Protein AF-A0A9P1GIF1-F1 (afdb_monomer)

Foldseek 3Di:
DDLQLLVQVVVVVVVCVVFVQWVLVVCVVVVQDDRSQEFEKEWEWEFAADPPRFTKIWIKMFGQFDPAAPVDPDDDPRDFTHGHHDDDPVVTIGTQDMGTCVVPVVHCCVVQVSLLVVLQVLLCQARVADQDPVRDGHGYAYEAYEYAVVVLCVQQQFPAACVLPDPDPPDPDQRCHHDQQFRDRHPPQDVLLLDCPGPRVVRGQVDHGHPDGGSNLVRGTYRPSHRSCNYPYDVLCCCLQNDLQLLLLQLCLVCLVVADDPDSANSQQSVFVLLVVVCVVVVHDDPDPGDDCQQSVNPDLDRGRGDDDDSVNSLSSLVSSLVVLVVCLVVDDPPDLSVLSNLLSVLVNCLVVLVSPDGSDDDPVSVVVSSVSVSVSSVSVSVSVVVSVVVVVVVVVVVVVVVVVVVQVVDDDDDDDDDPADQLADVNAALVLLQLLLVLLCLLLCLLVVCVPPPPDPPLVPVLSVLLSVLSVVLNVLRSVLSNCSSVSVAVGNAWLPDPPDPDDPPRVVSVLSNLLSLLSSLLSLLLLLDPDPVLNVVSVVLSVVVSVCSVPDSTDDPVNSVVSSVVSLVSSLVSLVVVPVCPLSVQLVVLQVCLVVLLVVCVVVNSSSSNSNSVNSNSNSSSVSSSVVD

Secondary structure (DSSP, 8-state):
--HHHHHHHHHHHHHHHH-TTBHHHHHHHTTS--GGGEEEEEEEEEEEE-GGG-EEEEEEEEES-BSB-TT-----TTT-PBPBTSS-GGGTEEEEEEEEGGGTSS-SHHHHHHHHHHHHHHHHHHHT-EE-TTS-EEEEEEEEEEE-HHHHHHHTTB--SGGGS-SSTT--SPP--S-SSS-TTSTT--S---STTSGGGTTTTSS--BSS--HHHHHS--BTT-GGGGEEE-HHHIIIIIIHHHHHHHHHHHHGGGSSSSSHHHHHHHHHHHHHHHHHHTT-----S---TTTTT--SSSPPPP----HHHHHHHHHHHHHHHHHTGGGSPTT-HHHHHHHHHHHHHHHHHHHHTS-SS--HHHHHHHHHHHHHHHHHHHHHHHHHHHHHHHHHHHHHHHHHHHHHTTS-----------TTSGGG--HHHHHHHHHHTHHHHHHHHHHHHS-SSTT---HHHHHHHHHHHHHHHHHHHHHHHHHTT--S-SS---S-TTSS-TTSTHHHHHHHHHHHHHHHHHHHHH---HHHHHHHHHHHHHHHHHHHH-S---HHHHHHHHHHHHHHHHHHHHHTT-HHHHHHHHHHHHHHHHHHHTTGGG-HHHHHHHHHHHHHHHHHHHHHTT-

Structure (mmCIF, N/CA/C/O backbone):
data_AF-A0A9P1GIF1-F1
#
_entry.id   AF-A0A9P1GIF1-F1
#
loop_
_atom_site.group_PDB
_atom_site.id
_atom_site.type_symbol
_atom_site.label_atom_id
_atom_site.label_alt_id
_atom_site.label_comp_id
_atom_site.label_asym_id
_atom_site.label_entity_id
_atom_site.label_seq_id
_atom_site.pdbx_PDB_ins_code
_atom_site.Cartn_x
_atom_site.Cartn_y
_atom_site.Cartn_z
_atom_site.occupancy
_atom_site.B_iso_or_equiv
_atom_site.auth_seq_id
_atom_site.auth_comp_id
_atom_site.auth_asym_id
_atom_site.auth_atom_id
_atom_site.pdbx_PDB_model_num
ATOM 1 N N . MET A 1 1 ? -17.752 24.679 33.887 1.00 60.16 1 MET A N 1
ATOM 2 C CA . MET A 1 1 ? -16.823 23.792 33.161 1.00 60.16 1 MET A CA 1
ATOM 3 C C . MET A 1 1 ? -15.613 24.623 32.790 1.00 60.16 1 MET A C 1
ATOM 5 O O . MET A 1 1 ? -15.797 25.685 32.203 1.00 60.16 1 MET A O 1
ATOM 9 N N . THR A 1 2 ? -14.414 24.231 33.218 1.00 81.44 2 THR A N 1
ATOM 10 C CA . THR A 1 2 ? -13.195 24.987 32.879 1.00 81.44 2 THR A CA 1
ATOM 11 C C . THR A 1 2 ? -12.893 24.868 31.381 1.00 81.44 2 THR A C 1
ATOM 13 O O . THR A 1 2 ? -13.377 23.956 30.711 1.00 81.44 2 THR A O 1
ATOM 16 N N . ALA A 1 3 ? -12.063 25.763 30.833 1.00 82.69 3 ALA A N 1
ATOM 17 C CA . ALA A 1 3 ? -11.642 25.664 29.433 1.00 82.69 3 ALA A CA 1
ATOM 18 C C . ALA A 1 3 ? -10.962 24.313 29.119 1.00 82.69 3 ALA A C 1
ATOM 20 O O . ALA A 1 3 ? -11.127 23.786 28.021 1.00 82.69 3 ALA A O 1
ATOM 21 N N . VAL A 1 4 ? -10.238 23.739 30.088 1.00 85.56 4 VAL A N 1
ATOM 22 C CA . VAL A 1 4 ? -9.596 22.420 29.971 1.00 85.56 4 VAL A CA 1
ATOM 23 C C . VAL A 1 4 ? -10.640 21.311 29.925 1.00 85.56 4 VAL A C 1
ATOM 25 O O . VAL A 1 4 ? -10.591 20.478 29.024 1.00 85.56 4 VAL A O 1
ATOM 28 N N . GLU A 1 5 ? -11.615 21.331 30.836 1.00 91.38 5 GLU A N 1
ATOM 29 C CA . GLU A 1 5 ? -12.682 20.327 30.867 1.00 91.38 5 GLU A CA 1
ATOM 30 C C . GLU A 1 5 ? -13.483 20.305 29.559 1.00 91.38 5 GLU A C 1
ATOM 32 O O . GLU A 1 5 ? -13.737 19.236 29.010 1.00 91.38 5 GLU A O 1
ATOM 37 N N . SER A 1 6 ? -13.810 21.479 29.007 1.00 91.62 6 SER A N 1
ATOM 38 C CA . SER A 1 6 ? -14.506 21.577 27.719 1.00 91.62 6 SER A CA 1
ATOM 39 C C . SER A 1 6 ? -13.677 21.002 26.564 1.00 91.62 6 SER A C 1
ATOM 41 O O . SER A 1 6 ? -14.228 20.371 25.664 1.00 91.62 6 SER A O 1
ATOM 43 N N . GLN A 1 7 ? -12.349 21.186 26.574 1.00 90.38 7 GLN A N 1
ATOM 44 C CA . GLN A 1 7 ? -11.468 20.586 25.564 1.00 90.38 7 GLN A CA 1
ATOM 45 C C . GLN A 1 7 ? -11.353 19.069 25.727 1.00 90.38 7 GLN A C 1
ATOM 47 O O . GLN A 1 7 ? -11.318 18.366 24.720 1.00 90.38 7 GLN A O 1
ATOM 52 N N . LEU A 1 8 ? -11.303 18.551 26.955 1.00 94.31 8 LEU A N 1
ATOM 53 C CA . LEU A 1 8 ? -11.281 17.108 27.198 1.00 94.31 8 LEU A CA 1
ATOM 54 C C . LEU A 1 8 ? -12.600 16.461 26.781 1.00 94.31 8 LEU A C 1
ATOM 56 O O . LEU A 1 8 ? -12.574 15.465 26.065 1.00 94.31 8 LEU A O 1
ATOM 60 N N . GLN A 1 9 ? -13.741 17.063 27.121 1.00 95.81 9 GLN A N 1
ATOM 61 C CA . GLN A 1 9 ? -15.039 16.562 26.672 1.00 95.81 9 GLN A CA 1
ATOM 62 C C . GLN A 1 9 ? -15.110 16.510 25.140 1.00 95.81 9 GLN A C 1
ATOM 64 O O . GLN A 1 9 ? -15.371 15.452 24.577 1.00 95.81 9 GLN A O 1
ATOM 69 N N . LEU A 1 10 ? -14.739 17.602 24.459 1.00 94.44 10 LEU A N 1
ATOM 70 C CA . LEU A 1 10 ? -14.707 17.648 22.994 1.00 94.44 10 LEU A CA 1
ATOM 71 C C . LEU A 1 10 ? -13.757 16.605 22.380 1.00 94.44 10 LEU A C 1
ATOM 73 O O . LEU A 1 10 ? -14.031 16.088 21.296 1.00 94.44 10 LEU A O 1
ATOM 77 N N . PHE A 1 11 ? -12.625 16.309 23.037 1.00 95.50 11 PHE A N 1
ATOM 78 C CA . PHE A 1 11 ? -11.731 15.233 22.603 1.00 95.50 11 PHE A CA 1
ATOM 79 C C . PHE A 1 11 ? -12.466 13.893 22.624 1.00 95.50 11 PHE A C 1
ATOM 81 O O . PHE A 1 11 ? -12.481 13.197 21.611 1.00 95.50 11 PHE A O 1
ATOM 88 N N . TRP A 1 12 ? -13.071 13.549 23.761 1.00 97.44 12 TRP A N 1
ATOM 89 C CA . TRP A 1 12 ? -13.723 12.259 23.952 1.00 97.44 12 TRP A CA 1
ATOM 90 C C . TRP A 1 12 ? -14.960 12.093 23.079 1.00 97.44 12 TRP A C 1
ATOM 92 O O . TRP A 1 12 ? -15.136 11.018 22.514 1.00 97.44 12 TRP A O 1
ATOM 102 N N . ASP A 1 13 ? -15.741 13.154 22.868 1.00 96.44 13 ASP A N 1
ATOM 103 C CA . ASP A 1 13 ? -16.884 13.141 21.948 1.00 96.44 13 ASP A CA 1
ATOM 104 C C . ASP A 1 13 ? -16.436 12.770 20.525 1.00 96.44 13 ASP A C 1
ATOM 106 O O . ASP A 1 13 ? -17.024 11.905 19.877 1.00 96.44 13 ASP A O 1
ATOM 110 N N . ARG A 1 14 ? -15.337 13.369 20.045 1.00 95.62 14 ARG A N 1
ATOM 111 C CA . ARG A 1 14 ? -14.756 13.050 18.730 1.00 95.62 14 ARG A CA 1
ATOM 112 C C . ARG A 1 14 ? -14.100 11.672 18.704 1.00 95.62 14 ARG A C 1
ATOM 114 O O . ARG A 1 14 ? -14.222 10.961 17.710 1.00 95.62 14 ARG A O 1
ATOM 121 N N . PHE A 1 15 ? -13.421 11.278 19.779 1.00 96.75 15 PHE A N 1
ATOM 122 C CA . PHE A 1 15 ? -12.779 9.970 19.875 1.00 96.75 15 PHE A CA 1
ATOM 123 C C . PHE A 1 15 ? -13.807 8.837 19.856 1.00 96.75 15 PHE A C 1
ATOM 125 O O . PHE A 1 15 ? -13.577 7.837 19.181 1.00 96.75 15 PHE A O 1
ATOM 132 N N . ARG A 1 16 ? -14.969 9.024 20.497 1.00 97.31 16 ARG A N 1
ATOM 133 C CA . ARG A 1 16 ? -16.078 8.057 20.513 1.00 97.31 16 ARG A CA 1
ATOM 134 C C . ARG A 1 16 ? -16.615 7.771 19.118 1.00 97.31 16 ARG A C 1
ATOM 136 O O . ARG A 1 16 ? -16.939 6.631 18.819 1.00 97.31 16 ARG A O 1
ATOM 143 N N . VAL A 1 17 ? -16.629 8.774 18.238 1.00 95.25 17 VAL A N 1
ATOM 144 C CA . VAL A 1 17 ? -16.989 8.589 16.821 1.00 95.25 17 VAL A CA 1
ATOM 145 C C . VAL A 1 17 ? -15.970 7.702 16.093 1.00 95.25 17 VAL A C 1
ATOM 147 O O . VAL A 1 17 ? -16.349 6.897 15.250 1.00 95.25 17 VAL A O 1
ATOM 150 N N . CYS A 1 18 ? -14.678 7.827 16.408 1.00 93.44 18 CYS A N 1
ATOM 151 C CA . CYS A 1 18 ? -13.614 7.057 15.756 1.00 93.44 18 CYS A CA 1
ATOM 152 C C . CYS A 1 18 ? -13.413 5.644 16.339 1.00 93.44 18 CYS A C 1
ATOM 154 O O . CYS A 1 18 ? -12.939 4.752 15.630 1.00 93.44 18 CYS A O 1
ATOM 156 N N . ARG A 1 19 ? -13.684 5.467 17.637 1.00 95.88 19 ARG A N 1
ATOM 157 C CA . ARG A 1 19 ? -13.410 4.256 18.431 1.00 95.88 19 ARG A CA 1
ATOM 158 C C . ARG A 1 19 ? -14.553 3.986 19.421 1.00 95.88 19 ARG A C 1
ATOM 160 O O . ARG A 1 19 ? -14.338 4.058 20.629 1.00 95.88 19 ARG A O 1
ATOM 167 N N . PRO A 1 20 ? -15.781 3.712 18.947 1.00 96.50 20 PRO A N 1
ATOM 168 C CA . PRO A 1 20 ? -16.949 3.587 19.825 1.00 96.50 20 PRO A CA 1
ATOM 169 C C . PRO A 1 20 ? -16.814 2.452 20.850 1.00 96.50 20 PRO A C 1
ATOM 171 O O . PRO A 1 20 ? -17.341 2.565 21.951 1.00 96.50 20 PRO A O 1
ATOM 174 N N . SER A 1 21 ? -16.053 1.406 20.517 1.00 96.56 21 SER A N 1
ATOM 175 C CA . SER A 1 21 ? -15.834 0.210 21.343 1.00 96.56 21 SER A CA 1
ATOM 176 C C . SER A 1 21 ? -14.654 0.329 22.322 1.00 96.56 21 SER A C 1
ATOM 178 O O . SER A 1 21 ? -14.204 -0.675 22.880 1.00 96.56 21 SER A O 1
ATOM 180 N N . HIS A 1 22 ? -14.108 1.533 22.527 1.00 97.44 22 HIS A N 1
ATOM 181 C CA . HIS A 1 22 ? -13.028 1.750 23.489 1.00 97.44 22 HIS A CA 1
ATOM 182 C C . HIS A 1 22 ? -13.527 1.603 24.933 1.00 97.44 22 HIS A C 1
ATOM 184 O O . HIS A 1 22 ? -14.498 2.250 25.325 1.00 97.44 22 HIS A O 1
ATOM 190 N N . MET A 1 23 ? -12.814 0.829 25.756 1.00 97.19 23 MET A N 1
ATOM 191 C CA . MET A 1 23 ? -13.210 0.487 27.138 1.00 97.19 23 MET A CA 1
ATOM 192 C C . MET A 1 23 ? -13.486 1.697 28.044 1.00 97.19 23 MET A C 1
ATOM 194 O O . MET A 1 23 ? -14.265 1.614 28.988 1.00 97.19 23 MET A O 1
ATOM 198 N N . ILE A 1 24 ? -12.878 2.848 27.745 1.00 97.19 24 ILE A N 1
ATOM 199 C CA . ILE A 1 24 ? -13.096 4.090 28.504 1.00 97.19 24 ILE A CA 1
ATOM 200 C C . ILE A 1 24 ? -14.554 4.570 28.465 1.00 97.19 24 ILE A C 1
ATOM 202 O O . ILE A 1 24 ? -15.013 5.235 29.390 1.00 97.19 24 ILE A O 1
ATOM 206 N N . PHE A 1 25 ? -15.282 4.244 27.396 1.00 98.06 25 PHE A N 1
ATOM 207 C CA . PHE A 1 25 ? -16.671 4.646 27.225 1.00 98.06 25 PHE A CA 1
ATOM 208 C C . PHE A 1 25 ? -17.602 3.821 28.104 1.00 98.06 25 PHE A C 1
ATOM 210 O O . PHE A 1 25 ? -18.461 4.403 28.752 1.00 98.06 25 PHE A O 1
ATOM 217 N N . GLU A 1 26 ? -17.353 2.517 28.220 1.00 96.75 26 GLU A N 1
ATOM 218 C CA . GLU A 1 26 ? -18.043 1.647 29.177 1.00 96.75 26 GLU A CA 1
ATOM 219 C C . GLU A 1 26 ? -17.817 2.131 30.618 1.00 96.75 26 GLU A C 1
ATOM 221 O O . GLU A 1 26 ? -18.774 2.326 31.364 1.00 96.75 26 GLU A O 1
ATOM 226 N N . ALA A 1 27 ? -16.566 2.441 30.982 1.00 96.69 27 ALA A N 1
ATOM 227 C CA . ALA A 1 27 ? -16.241 2.989 32.300 1.00 96.69 27 ALA A CA 1
ATOM 228 C C . ALA A 1 27 ? -16.926 4.345 32.560 1.00 96.69 27 ALA A C 1
ATOM 230 O O . ALA A 1 27 ? -17.363 4.629 33.677 1.00 96.69 27 ALA A O 1
ATOM 231 N N . SER A 1 28 ? -17.034 5.199 31.537 1.00 97.69 28 SER A N 1
ATOM 232 C CA . SER A 1 28 ? -17.730 6.484 31.652 1.00 97.69 28 SER A CA 1
ATOM 233 C C . SER A 1 28 ? -19.234 6.302 31.827 1.00 97.69 28 SER A C 1
ATOM 235 O O . SER A 1 28 ? -19.835 7.006 32.634 1.00 97.69 28 SER A O 1
ATOM 237 N N . ASP A 1 29 ? -19.844 5.394 31.068 1.00 97.62 29 ASP A N 1
ATOM 238 C CA . ASP A 1 29 ? -21.286 5.145 31.113 1.00 97.62 29 ASP A CA 1
ATOM 239 C C . ASP A 1 29 ? -21.684 4.470 32.439 1.00 97.62 29 ASP A C 1
ATOM 241 O O . ASP A 1 29 ? -22.744 4.760 32.988 1.00 97.62 29 ASP A O 1
ATOM 245 N N . ALA A 1 30 ? -20.787 3.663 33.016 1.00 97.44 30 ALA A N 1
ATOM 246 C CA . ALA A 1 30 ? -20.912 3.094 34.358 1.00 97.44 30 ALA A CA 1
ATOM 247 C C . ALA A 1 30 ? -20.623 4.096 35.499 1.00 97.44 30 ALA A C 1
ATOM 249 O O . ALA A 1 30 ? -20.672 3.727 36.672 1.00 97.44 30 ALA A O 1
ATOM 250 N N . GLY A 1 31 ? -20.283 5.354 35.189 1.00 96.69 31 GLY A N 1
ATOM 251 C CA . GLY A 1 31 ? -19.980 6.388 36.184 1.00 96.69 31 GLY A CA 1
ATOM 252 C C . GLY A 1 31 ? -18.650 6.203 36.926 1.00 96.69 31 GLY A C 1
ATOM 253 O O . GLY A 1 31 ? -18.412 6.880 37.925 1.00 96.69 31 GLY A O 1
ATOM 254 N N . GLN A 1 32 ? -17.774 5.313 36.450 1.00 96.75 32 GLN A N 1
ATOM 255 C CA . GLN A 1 32 ? -16.467 5.039 37.060 1.00 96.75 32 GLN A CA 1
ATOM 256 C C . GLN A 1 32 ? -15.442 6.132 36.736 1.00 96.75 32 GLN A C 1
ATOM 258 O O . GLN A 1 32 ? -14.568 6.432 37.548 1.00 96.75 32 GLN A O 1
ATOM 263 N N . VAL A 1 33 ? -15.565 6.756 35.560 1.00 97.31 33 VAL A N 1
ATOM 264 C CA . VAL A 1 33 ? -14.710 7.865 35.122 1.00 97.31 33 VAL A CA 1
ATOM 265 C C . VAL A 1 33 ? -15.541 9.034 34.612 1.00 97.31 33 VAL A C 1
ATOM 267 O O . VAL A 1 33 ? -16.681 8.881 34.181 1.00 97.31 33 VAL A O 1
ATOM 270 N N . VAL A 1 34 ? -14.947 10.228 34.616 1.00 97.25 34 VAL A N 1
ATOM 271 C CA . VAL A 1 34 ? -15.574 11.432 34.060 1.00 97.25 34 VAL A CA 1
ATOM 272 C C . VAL A 1 34 ? -14.734 11.947 32.892 1.00 97.25 34 VAL A C 1
ATOM 274 O O . VAL A 1 34 ? -13.642 12.480 33.097 1.00 97.25 34 VAL A O 1
ATOM 277 N N . LEU A 1 35 ? -15.251 11.841 31.663 1.00 97.56 35 LEU A N 1
ATOM 278 C CA . LEU A 1 35 ? -14.504 12.141 30.427 1.00 97.56 35 LEU A CA 1
ATOM 279 C C . LEU A 1 35 ? -13.930 13.564 30.387 1.00 97.56 35 LEU A C 1
ATOM 281 O O . LEU A 1 35 ? -12.748 13.739 30.096 1.00 97.56 35 LEU A O 1
ATOM 285 N N . LYS A 1 36 ? -14.697 14.586 30.793 1.00 96.50 36 LYS A N 1
ATOM 286 C CA . LYS A 1 36 ? -14.195 15.974 30.893 1.00 96.50 36 LYS A CA 1
ATOM 287 C C . LYS A 1 36 ? -13.023 16.161 31.877 1.00 96.50 36 LYS A C 1
ATOM 289 O O . LYS A 1 36 ? -12.421 17.225 31.893 1.00 96.50 36 LYS A O 1
ATOM 294 N N . ARG A 1 37 ? -12.688 15.154 32.693 1.00 96.12 37 ARG A N 1
ATOM 295 C CA . ARG A 1 37 ? -11.530 15.117 33.610 1.00 96.12 37 ARG A CA 1
ATOM 296 C C . ARG A 1 37 ? -10.613 13.914 33.365 1.00 96.12 37 ARG A C 1
ATOM 298 O O . ARG A 1 37 ? -9.789 13.583 34.210 1.00 96.12 37 ARG A O 1
ATOM 305 N N . THR A 1 38 ? -10.750 13.260 32.216 1.00 97.12 38 THR A N 1
ATOM 306 C CA . THR A 1 38 ? -9.906 12.130 31.819 1.00 97.12 38 THR A CA 1
ATOM 307 C C . THR A 1 38 ? -8.914 12.601 30.763 1.00 97.12 38 THR A C 1
ATOM 309 O O . THR A 1 38 ? -9.314 13.060 29.694 1.00 97.12 38 THR A O 1
ATOM 312 N N . LEU A 1 39 ? -7.620 12.509 31.059 1.00 94.81 39 LEU A N 1
ATOM 313 C CA . LEU A 1 39 ? -6.524 12.936 30.194 1.00 94.81 39 LEU A CA 1
ATOM 314 C C . LEU A 1 39 ? -6.169 11.832 29.182 1.00 94.81 39 LEU A C 1
ATOM 316 O O . LEU A 1 39 ? -5.738 10.756 29.594 1.00 94.81 39 LEU A O 1
ATOM 320 N N . PRO A 1 40 ? -6.296 12.077 27.868 1.00 95.50 40 PRO A N 1
ATOM 321 C CA . PRO A 1 40 ? -5.830 11.139 26.853 1.00 95.50 40 PRO A CA 1
ATOM 322 C C . PRO A 1 40 ? -4.312 11.240 26.654 1.00 95.50 40 PRO A C 1
ATOM 324 O O . PRO A 1 40 ? -3.787 12.313 26.325 1.00 95.50 40 PRO A O 1
ATOM 327 N N . PHE A 1 41 ? -3.599 10.121 26.774 1.00 93.94 41 PHE A N 1
ATOM 328 C CA . PHE A 1 41 ? -2.160 10.080 26.508 1.00 93.94 41 PHE A CA 1
ATOM 329 C C . PHE A 1 41 ? -1.733 8.859 25.690 1.00 93.94 41 PHE A C 1
ATOM 331 O O . PHE A 1 41 ? -2.487 7.914 25.460 1.00 93.94 41 PHE A O 1
ATOM 338 N N . LEU A 1 42 ? -0.509 8.941 25.182 1.00 95.25 42 LEU A N 1
ATOM 339 C CA . LEU A 1 42 ? 0.134 7.944 24.342 1.00 95.25 42 LEU A CA 1
ATOM 340 C C . LEU A 1 42 ? 1.381 7.444 25.059 1.00 95.25 42 LEU A C 1
ATOM 342 O O . LEU A 1 42 ? 2.154 8.262 25.565 1.00 95.25 42 LEU A O 1
ATOM 346 N N . ILE A 1 43 ? 1.589 6.130 25.053 1.00 95.69 43 ILE A N 1
ATOM 347 C CA . ILE A 1 43 ? 2.879 5.529 25.394 1.00 95.69 43 ILE A CA 1
ATOM 348 C C . ILE A 1 43 ? 3.746 5.598 24.142 1.00 95.69 43 ILE A C 1
ATOM 350 O O . ILE A 1 43 ? 3.264 5.392 23.025 1.00 95.69 43 ILE A O 1
ATOM 354 N N . HIS A 1 44 ? 5.023 5.901 24.315 1.00 94.12 44 HIS A N 1
ATOM 355 C CA . HIS A 1 44 ? 5.986 5.877 23.238 1.00 94.12 44 HIS A CA 1
ATOM 356 C C . HIS A 1 44 ? 7.308 5.259 23.671 1.00 94.12 44 HIS A C 1
ATOM 358 O O . HIS A 1 44 ? 7.952 5.747 24.600 1.00 94.12 44 HIS A O 1
ATOM 364 N N . GLY A 1 45 ? 7.732 4.227 22.947 1.00 92.25 45 GLY A N 1
ATOM 365 C CA . GLY A 1 45 ? 9.046 3.614 23.096 1.00 92.25 45 GLY A CA 1
ATOM 366 C C . GLY A 1 45 ? 9.918 3.811 21.865 1.00 92.25 45 GLY A C 1
ATOM 367 O O . GLY A 1 45 ? 9.417 3.921 20.746 1.00 92.25 45 GLY A O 1
ATOM 368 N N . ASP A 1 46 ? 11.223 3.892 22.098 1.00 87.75 46 ASP A N 1
ATOM 369 C CA . ASP A 1 46 ? 12.248 3.973 21.058 1.00 87.75 46 ASP A CA 1
ATOM 370 C C . ASP A 1 46 ? 13.547 3.337 21.574 1.00 87.75 46 ASP A C 1
ATOM 372 O O . ASP A 1 46 ? 13.942 3.565 22.727 1.00 87.75 46 ASP A O 1
ATOM 376 N N . GLU A 1 47 ? 14.216 2.549 20.732 1.00 85.06 47 GLU A N 1
ATOM 377 C CA . GLU A 1 47 ? 15.551 2.013 21.009 1.00 85.06 47 GLU A CA 1
ATOM 378 C C . GLU A 1 47 ? 16.609 2.930 20.375 1.00 85.06 47 GLU A C 1
ATOM 380 O O . GLU A 1 47 ? 17.119 2.733 19.267 1.00 85.06 47 GLU A O 1
ATOM 385 N N . GLY A 1 48 ? 16.940 3.986 21.114 1.00 77.62 48 GLY A N 1
ATOM 386 C CA . GLY A 1 48 ? 17.956 4.952 20.734 1.00 77.62 48 GLY A CA 1
ATOM 387 C C . GLY A 1 48 ? 19.383 4.416 20.874 1.00 77.62 48 GLY A C 1
ATOM 388 O O . GLY A 1 48 ? 19.644 3.278 21.261 1.00 77.62 48 GLY A O 1
ATOM 389 N N . ARG A 1 49 ? 20.360 5.284 20.589 1.00 75.50 49 ARG A N 1
ATOM 390 C CA . ARG A 1 49 ? 21.787 4.997 20.805 1.00 75.50 49 ARG A CA 1
ATOM 391 C C . ARG A 1 49 ? 22.345 5.876 21.918 1.00 75.50 49 ARG A C 1
ATOM 393 O O . ARG A 1 49 ? 22.362 7.098 21.790 1.00 75.50 49 ARG A O 1
ATOM 400 N N . GLY A 1 50 ? 22.839 5.244 22.975 1.00 70.56 50 GLY A N 1
ATOM 401 C CA . GLY A 1 50 ? 23.560 5.869 24.075 1.00 70.56 50 GLY A CA 1
ATOM 402 C C . GLY A 1 50 ? 25.058 6.055 23.800 1.00 70.56 50 GLY A C 1
ATOM 403 O O . GLY A 1 50 ? 25.545 6.020 22.661 1.00 70.56 50 GLY A O 1
ATOM 404 N N . LYS A 1 51 ? 25.819 6.260 24.882 1.00 63.19 51 LYS A N 1
ATOM 405 C CA . LYS A 1 51 ? 27.283 6.410 24.847 1.00 63.19 51 LYS A CA 1
ATOM 406 C C . LYS A 1 51 ? 27.914 5.191 24.154 1.00 63.19 51 LYS A C 1
ATOM 408 O O . LYS A 1 51 ? 27.454 4.068 24.315 1.00 63.19 51 LYS A O 1
ATOM 413 N N . LYS A 1 52 ? 28.954 5.414 23.340 1.00 76.06 52 LYS A N 1
ATOM 414 C CA . LYS A 1 52 ? 29.614 4.375 22.513 1.00 76.06 52 LYS A CA 1
ATOM 415 C C . LYS A 1 52 ? 28.701 3.667 21.491 1.00 76.06 52 LYS A C 1
ATOM 417 O O . LYS A 1 52 ? 29.074 2.617 20.984 1.00 76.06 52 LYS A O 1
ATOM 422 N N . LYS A 1 53 ? 27.555 4.262 21.123 1.00 74.81 53 LYS A N 1
ATOM 423 C CA . LYS A 1 53 ? 26.572 3.701 20.172 1.00 74.81 53 LYS A CA 1
ATOM 424 C C . LYS A 1 53 ? 25.866 2.427 20.666 1.00 74.81 53 LYS A C 1
ATOM 426 O O . LYS A 1 53 ? 25.251 1.751 19.845 1.00 74.81 53 LYS A O 1
ATOM 431 N N . GLN A 1 54 ? 25.934 2.114 21.961 1.00 81.00 54 GLN A N 1
ATOM 432 C CA . GLN A 1 54 ? 25.151 1.025 22.550 1.00 81.00 54 GLN A CA 1
ATOM 433 C C . GLN A 1 54 ? 23.663 1.388 22.567 1.00 81.00 54 GLN A C 1
ATOM 435 O O . GLN A 1 54 ? 23.327 2.566 22.695 1.00 81.00 54 GLN A O 1
ATOM 440 N N . GLY A 1 55 ? 22.783 0.401 22.408 1.00 85.44 55 GLY A N 1
ATOM 441 C CA . GLY A 1 55 ? 21.338 0.627 22.443 1.00 85.44 55 GLY A CA 1
ATOM 442 C C . GLY A 1 55 ? 20.869 1.106 23.819 1.00 85.44 55 GLY A C 1
ATOM 443 O O . GLY A 1 55 ? 21.415 0.699 24.847 1.00 85.44 55 GLY A O 1
ATOM 444 N N . VAL A 1 56 ? 19.870 1.982 23.842 1.00 91.81 56 VAL A N 1
ATOM 445 C CA . VAL A 1 56 ? 19.158 2.382 25.059 1.00 91.81 56 VAL A CA 1
ATOM 446 C C . VAL A 1 56 ? 17.672 2.418 24.733 1.00 91.81 56 VAL A C 1
ATOM 448 O O . VAL A 1 56 ? 17.257 3.111 23.809 1.00 91.81 56 VAL A O 1
ATOM 451 N N . LEU A 1 57 ? 16.879 1.668 25.490 1.00 93.00 57 LEU A N 1
ATOM 452 C CA . LEU A 1 57 ? 15.431 1.786 25.457 1.00 93.00 57 LEU A CA 1
ATOM 453 C C . LEU A 1 57 ? 15.038 3.039 26.231 1.00 93.00 57 LEU A C 1
ATOM 455 O O . LEU A 1 57 ? 15.495 3.245 27.356 1.00 93.00 57 LEU A O 1
ATOM 459 N N . ILE A 1 58 ? 14.164 3.848 25.645 1.00 93.19 58 ILE A N 1
ATOM 460 C CA . ILE A 1 58 ? 13.509 4.959 26.327 1.00 93.19 58 ILE A CA 1
ATOM 461 C C . ILE A 1 58 ? 12.008 4.771 26.171 1.00 93.19 58 ILE A C 1
ATOM 463 O O . ILE A 1 58 ? 11.502 4.782 25.051 1.00 93.19 58 ILE A O 1
ATOM 467 N N . VAL A 1 59 ? 11.302 4.666 27.293 1.00 95.06 59 VAL A N 1
ATOM 468 C CA . VAL A 1 59 ? 9.839 4.672 27.338 1.00 95.06 59 VAL A CA 1
ATOM 469 C C . VAL A 1 59 ? 9.386 6.005 27.915 1.00 95.06 59 VAL A C 1
ATOM 471 O O . VAL A 1 59 ? 9.858 6.453 28.962 1.00 95.06 59 VAL A O 1
ATOM 474 N N . ASN A 1 60 ? 8.486 6.678 27.213 1.00 94.19 60 ASN A N 1
ATOM 475 C CA . ASN A 1 60 ? 7.898 7.935 27.640 1.00 94.19 60 ASN A CA 1
ATOM 476 C C . ASN A 1 60 ? 6.382 7.931 27.427 1.00 94.19 60 ASN A C 1
ATOM 478 O O . ASN A 1 60 ? 5.852 7.152 26.641 1.00 94.19 60 ASN A O 1
ATOM 482 N N . ALA A 1 61 ? 5.686 8.810 28.137 1.00 93.88 61 ALA A N 1
ATOM 483 C CA . ALA A 1 61 ? 4.287 9.115 27.892 1.00 93.88 61 ALA A CA 1
ATOM 484 C C . ALA A 1 61 ? 4.139 10.568 27.466 1.00 93.88 61 ALA A C 1
ATOM 486 O O . ALA A 1 61 ? 4.889 11.451 27.890 1.00 93.88 61 ALA A O 1
ATOM 487 N N . HIS A 1 62 ? 3.153 10.838 26.623 1.00 92.44 62 HIS A N 1
ATOM 488 C CA . HIS A 1 62 ? 2.834 12.203 26.251 1.00 92.44 62 HIS A CA 1
ATOM 489 C C . HIS A 1 62 ? 1.355 12.387 25.961 1.00 92.44 62 HIS A C 1
ATOM 491 O O . HIS A 1 62 ? 0.694 11.504 25.416 1.00 92.44 62 HIS A O 1
ATOM 497 N N . SER A 1 63 ? 0.847 13.581 26.259 1.00 89.31 63 SER A N 1
ATOM 498 C CA . SER A 1 63 ? -0.509 13.965 25.868 1.00 89.31 63 SER A CA 1
ATOM 499 C C . SER A 1 63 ? -0.675 13.845 24.347 1.00 89.31 63 SER A C 1
ATOM 501 O O . SER A 1 63 ? 0.276 14.040 23.578 1.00 89.31 63 SER A O 1
ATOM 503 N N . ILE A 1 64 ? -1.884 13.530 23.889 1.00 90.19 64 ILE A N 1
ATOM 504 C CA . ILE A 1 64 ? -2.243 13.668 22.469 1.00 90.19 64 ILE A CA 1
ATOM 505 C C . ILE A 1 64 ? -2.612 15.121 22.120 1.00 90.19 64 ILE A C 1
ATOM 507 O O . ILE A 1 64 ? -2.432 15.566 20.986 1.00 90.19 64 ILE A O 1
ATOM 511 N N . LEU A 1 65 ? -3.078 15.878 23.117 1.00 89.25 65 LEU A N 1
ATOM 512 C CA . LEU A 1 65 ? -3.432 17.288 23.006 1.00 89.25 65 LEU A CA 1
ATOM 513 C C . LEU A 1 65 ? -2.195 18.168 23.197 1.00 89.25 65 LEU A C 1
ATOM 515 O O . LEU A 1 65 ? -1.390 17.942 24.103 1.00 89.25 65 LEU A O 1
ATOM 519 N N . GLY A 1 66 ? -2.081 19.197 22.361 1.00 85.69 66 GLY A N 1
ATOM 520 C CA . GLY A 1 66 ? -0.959 20.123 22.346 1.00 85.69 66 GLY A CA 1
ATOM 521 C C . GLY A 1 66 ? -1.301 21.524 21.864 1.00 85.69 66 GLY A C 1
ATOM 522 O O . GLY A 1 66 ? -2.451 21.860 21.582 1.00 85.69 66 GLY A O 1
ATOM 523 N N . LYS A 1 67 ? -0.263 22.356 21.731 1.00 78.94 67 LYS A N 1
ATOM 524 C CA . LYS A 1 67 ? -0.379 23.770 21.328 1.00 78.94 67 LYS A CA 1
ATOM 525 C C . LYS A 1 67 ? -0.485 23.981 19.808 1.00 78.94 67 LYS A C 1
ATOM 527 O O . LYS A 1 67 ? -0.588 25.116 19.346 1.00 78.94 67 LYS A O 1
ATOM 532 N N . GLY A 1 68 ? -0.482 22.911 19.011 1.00 76.69 68 GLY A N 1
ATOM 533 C CA . GLY A 1 68 ? -0.643 22.949 17.557 1.00 76.69 68 GLY A CA 1
ATOM 534 C C . GLY A 1 68 ? 0.669 22.874 16.774 1.00 76.69 68 GLY A C 1
ATOM 535 O O . GLY A 1 68 ? 1.686 22.388 17.259 1.00 76.69 68 GLY A O 1
ATOM 536 N N . VAL A 1 69 ? 0.626 23.328 15.517 1.00 68.25 69 VAL A N 1
ATOM 537 C CA . VAL A 1 69 ? 1.765 23.320 14.582 1.00 68.25 69 VAL A CA 1
ATOM 538 C C . VAL A 1 69 ? 2.296 24.741 14.432 1.00 68.25 69 VAL A C 1
ATOM 540 O O . VAL A 1 69 ? 1.515 25.664 14.198 1.00 68.25 69 VAL A O 1
ATOM 543 N N . ALA A 1 70 ? 3.616 24.923 14.519 1.00 57.16 70 ALA A N 1
ATOM 544 C CA . ALA A 1 70 ? 4.256 26.241 14.438 1.00 57.16 70 ALA A CA 1
ATOM 545 C C . ALA A 1 70 ? 3.927 27.023 13.146 1.00 57.16 70 ALA A C 1
ATOM 547 O O . ALA A 1 70 ? 3.975 28.251 13.135 1.00 57.16 70 ALA A O 1
ATOM 548 N N . THR A 1 71 ? 3.561 26.324 12.065 1.00 55.50 71 THR A N 1
ATOM 549 C CA . THR A 1 71 ? 3.261 26.898 10.744 1.00 55.50 71 THR A CA 1
ATOM 550 C C . THR A 1 71 ? 1.927 27.647 10.664 1.00 55.50 71 THR A C 1
ATOM 552 O O . THR A 1 71 ? 1.731 28.415 9.726 1.00 55.50 71 THR A O 1
ATOM 555 N N . LYS A 1 72 ? 1.015 27.493 11.636 1.00 55.34 72 LYS A N 1
ATOM 556 C CA . LYS A 1 72 ? -0.269 28.217 11.678 1.00 55.34 72 LYS A CA 1
ATOM 557 C C . LYS A 1 72 ? -0.317 29.140 12.896 1.00 55.34 72 LYS A C 1
ATOM 559 O O . LYS A 1 72 ? -0.859 28.787 13.937 1.00 55.34 72 LYS A O 1
ATOM 564 N N . ARG A 1 73 ? 0.244 30.348 12.758 1.00 49.22 73 ARG A N 1
ATOM 565 C CA . ARG A 1 73 ? 0.324 31.367 13.829 1.00 49.22 73 ARG A CA 1
ATOM 566 C C . ARG A 1 73 ? -1.002 32.055 14.200 1.00 49.22 73 ARG A C 1
ATOM 568 O O . ARG A 1 73 ? -1.004 32.859 15.121 1.00 49.22 73 ARG A O 1
ATOM 575 N N . LYS A 1 74 ? -2.127 31.769 13.536 1.00 48.94 74 LYS A N 1
ATOM 576 C CA . LYS A 1 74 ? -3.433 32.368 13.869 1.00 48.94 74 LYS A CA 1
ATOM 577 C C . LYS A 1 74 ? -4.530 31.309 13.791 1.00 48.94 74 LYS A C 1
ATOM 579 O O . LYS A 1 74 ? -4.938 30.931 12.698 1.00 48.94 74 LYS A O 1
ATOM 584 N N . ARG A 1 75 ? -4.987 30.809 14.939 1.00 56.84 75 ARG A N 1
ATOM 585 C CA . ARG A 1 75 ? -6.154 29.920 15.048 1.00 56.84 75 ARG A CA 1
ATOM 586 C C . ARG A 1 75 ? -7.170 30.538 16.001 1.00 56.84 75 ARG A C 1
ATOM 588 O O . ARG A 1 75 ? -6.774 31.170 16.979 1.00 56.84 75 ARG A O 1
ATOM 595 N N . LYS A 1 76 ? -8.462 30.376 15.695 1.00 50.12 76 LYS A N 1
ATOM 596 C CA . LYS A 1 76 ? -9.550 30.825 16.573 1.00 50.12 76 LYS A CA 1
ATOM 597 C C . LYS A 1 76 ? -9.485 30.030 17.891 1.00 50.12 76 LYS A C 1
ATOM 599 O O . LYS A 1 76 ? -9.390 28.803 17.830 1.00 50.12 76 LYS A O 1
ATOM 604 N N . PRO A 1 77 ? -9.515 30.685 19.062 1.00 47.59 77 PRO A N 1
ATOM 605 C CA . PRO A 1 77 ? -9.558 29.994 20.348 1.00 47.59 77 PRO A CA 1
ATOM 606 C C . PRO A 1 77 ? -10.807 29.102 20.462 1.00 47.59 77 PRO A C 1
ATOM 608 O O . PRO A 1 77 ? -11.898 29.523 20.088 1.00 47.59 77 PRO A O 1
ATOM 611 N N . GLY A 1 78 ? -10.657 27.887 20.999 1.00 53.84 78 GLY A N 1
ATOM 612 C CA . GLY A 1 78 ? -11.770 27.109 21.565 1.00 53.84 78 GLY A CA 1
ATOM 613 C C . GLY A 1 78 ? -12.364 25.962 20.734 1.00 53.84 78 GLY A C 1
ATOM 614 O O . GLY A 1 78 ? -13.018 25.109 21.323 1.00 53.84 78 GLY A O 1
ATOM 615 N N . THR A 1 79 ? -12.125 25.860 19.420 1.00 55.28 79 THR A N 1
ATOM 616 C CA . THR A 1 79 ? -12.781 24.829 18.569 1.00 55.28 79 THR A CA 1
ATOM 617 C C . THR A 1 79 ? -11.835 23.795 17.942 1.00 55.28 79 THR A C 1
ATOM 619 O O . THR A 1 79 ? -12.256 22.678 17.610 1.00 55.28 79 THR A O 1
ATOM 622 N N . GLU A 1 80 ? -10.548 24.125 17.807 1.00 67.31 80 GLU A N 1
ATOM 623 C CA . GLU A 1 80 ? -9.536 23.263 17.187 1.00 67.31 80 GLU A CA 1
ATOM 624 C C . GLU A 1 80 ? -8.548 22.708 18.220 1.00 67.31 80 GLU A C 1
ATOM 626 O O . GLU A 1 80 ? -7.869 23.459 18.917 1.00 67.31 80 GLU A O 1
ATOM 631 N N . GLN A 1 81 ? -8.418 21.380 18.266 1.00 85.38 81 GLN A N 1
ATOM 632 C CA . GLN A 1 81 ? -7.442 20.688 19.110 1.00 85.38 81 GLN A CA 1
ATOM 633 C C . GLN A 1 81 ? -6.120 20.511 18.353 1.00 85.38 81 GLN A C 1
ATOM 635 O O . GLN A 1 81 ? -6.082 20.010 17.223 1.00 85.38 81 GLN A O 1
ATOM 640 N N . GLY A 1 82 ? -5.033 20.986 18.961 1.00 82.12 82 GLY A N 1
ATOM 641 C CA . GLY A 1 82 ? -3.693 20.978 18.382 1.00 82.12 82 GLY A CA 1
ATOM 642 C C . GLY A 1 82 ? -2.881 19.733 18.739 1.00 82.12 82 GLY A C 1
ATOM 643 O O . GLY A 1 82 ? -3.136 19.086 19.747 1.00 82.12 82 GLY A O 1
ATOM 644 N N . MET A 1 83 ? -1.868 19.436 17.920 1.00 85.12 83 MET A N 1
ATOM 645 C CA . MET A 1 83 ? -0.833 18.431 18.203 1.00 85.12 83 MET A CA 1
ATOM 646 C C . MET A 1 83 ? 0.348 19.030 18.988 1.00 85.12 83 MET A C 1
ATOM 648 O O . MET A 1 83 ? 0.474 20.249 19.111 1.00 85.12 83 MET A O 1
ATOM 652 N N . ASN A 1 84 ? 1.255 18.181 19.471 1.00 84.56 84 ASN A N 1
ATOM 653 C CA . ASN A 1 84 ? 2.456 18.562 20.228 1.00 84.56 84 ASN A CA 1
ATOM 654 C C . ASN A 1 84 ? 3.666 18.932 19.343 1.00 84.56 84 ASN A C 1
ATOM 656 O O . ASN A 1 84 ? 4.755 18.387 19.516 1.00 84.56 84 ASN A O 1
ATOM 660 N N . TYR A 1 85 ? 3.484 19.851 18.385 1.00 80.06 85 TYR A N 1
ATOM 661 C CA . TYR A 1 85 ? 4.572 20.350 17.520 1.00 80.06 85 TYR A CA 1
ATOM 662 C C . TYR A 1 85 ? 5.061 21.761 17.871 1.00 80.06 85 TYR A C 1
ATOM 664 O O . TYR A 1 85 ? 6.043 22.231 17.298 1.00 80.06 85 TYR A O 1
ATOM 672 N N . SER A 1 86 ? 4.390 22.454 18.787 1.00 79.75 86 SER A N 1
ATOM 673 C CA . SER A 1 86 ? 4.793 23.767 19.285 1.00 79.75 86 SER A CA 1
ATOM 674 C C . SER A 1 86 ? 4.842 23.778 20.814 1.00 79.75 86 SER A C 1
ATOM 676 O O . SER A 1 86 ? 4.115 23.044 21.485 1.00 79.75 86 SER A O 1
ATOM 678 N N . GLY A 1 87 ? 5.698 24.637 21.369 1.00 80.50 87 GLY A N 1
ATOM 679 C CA . GLY A 1 87 ? 5.958 24.705 22.807 1.00 80.50 87 GLY A CA 1
ATOM 680 C C . GLY A 1 87 ? 7.109 23.803 23.259 1.00 80.50 87 GLY A C 1
ATOM 681 O O . GLY A 1 87 ? 7.788 23.177 22.449 1.00 80.50 87 GLY A O 1
ATOM 682 N N . SER A 1 88 ? 7.348 23.785 24.571 1.00 83.06 88 SER A N 1
ATOM 683 C CA . SER A 1 88 ? 8.414 22.987 25.178 1.00 83.06 88 SER A CA 1
ATOM 684 C C . SER A 1 88 ? 8.025 21.509 25.242 1.00 83.06 88 SER A C 1
ATOM 686 O O . SER A 1 88 ? 6.936 21.165 25.710 1.00 83.06 88 SER A O 1
ATOM 688 N N . THR A 1 89 ? 8.932 20.624 24.821 1.00 82.25 89 THR A N 1
ATOM 689 C CA . THR A 1 89 ? 8.765 19.170 24.960 1.00 82.25 89 THR A CA 1
ATOM 690 C C . THR A 1 89 ? 8.699 18.740 26.424 1.00 82.25 89 THR A C 1
ATOM 692 O O . THR A 1 89 ? 7.977 17.797 26.721 1.00 82.25 89 THR A O 1
ATOM 695 N N . PHE A 1 90 ? 9.337 19.476 27.342 1.00 81.12 90 PHE A N 1
ATOM 696 C CA . PHE A 1 90 ? 9.255 19.231 28.790 1.00 81.12 90 PHE A CA 1
ATOM 697 C C . PHE A 1 90 ? 7.835 19.354 29.355 1.00 81.12 90 PHE A C 1
ATOM 699 O O . PHE A 1 90 ? 7.539 18.787 30.397 1.00 81.12 90 PHE A O 1
ATOM 706 N N . CYS A 1 91 ? 6.943 20.082 28.679 1.00 81.38 91 CYS A N 1
ATOM 707 C CA . CYS A 1 91 ? 5.552 20.230 29.112 1.00 81.38 91 CYS A CA 1
ATOM 708 C C . CYS A 1 91 ? 4.615 19.180 28.502 1.00 81.38 91 CYS A C 1
ATOM 710 O O . CYS A 1 91 ? 3.424 19.191 28.792 1.00 81.38 91 CYS A O 1
ATOM 712 N N . THR A 1 92 ? 5.109 18.359 27.573 1.00 81.88 92 THR A N 1
ATOM 713 C CA . THR A 1 92 ? 4.258 17.470 26.770 1.00 81.88 92 THR A CA 1
ATOM 714 C C . THR A 1 92 ? 4.729 16.026 26.780 1.00 81.88 92 THR A C 1
ATOM 716 O O . THR A 1 92 ? 3.889 15.162 26.567 1.00 81.88 92 THR A O 1
ATOM 719 N N . ARG A 1 93 ? 6.015 15.754 27.043 1.00 88.00 93 ARG A N 1
ATOM 720 C CA . ARG A 1 93 ? 6.627 14.419 27.050 1.00 88.00 93 ARG A CA 1
ATOM 721 C C . ARG A 1 93 ? 7.292 14.141 28.395 1.00 88.00 93 ARG A C 1
ATOM 723 O O . ARG A 1 93 ? 8.157 14.905 28.817 1.00 88.00 93 ARG A O 1
ATOM 730 N N . PHE A 1 94 ? 6.932 13.023 29.009 1.00 91.25 94 PHE A N 1
ATOM 731 C CA . PHE A 1 94 ? 7.404 12.587 30.318 1.00 91.25 94 PHE A CA 1
ATOM 732 C C . PHE A 1 94 ? 8.144 11.263 30.164 1.00 91.25 94 PHE A C 1
ATOM 734 O O . PHE A 1 94 ? 7.569 10.289 29.686 1.00 91.25 94 PHE A O 1
ATOM 741 N N . VAL A 1 95 ? 9.428 11.235 30.518 1.00 93.31 95 VAL A N 1
ATOM 742 C CA . VAL A 1 95 ? 10.221 9.998 30.502 1.00 93.31 95 VAL A CA 1
ATOM 743 C C . VAL A 1 95 ? 9.787 9.137 31.680 1.00 93.31 95 VAL A C 1
ATOM 745 O O . VAL A 1 95 ? 9.770 9.623 32.807 1.00 93.31 95 VAL A O 1
ATOM 748 N N . LEU A 1 96 ? 9.431 7.886 31.403 1.00 94.19 96 LEU A N 1
ATOM 749 C CA . LEU A 1 96 ? 8.931 6.936 32.397 1.00 94.19 96 LEU A CA 1
ATOM 750 C C . LEU A 1 96 ? 9.954 5.846 32.714 1.00 94.19 96 LEU A C 1
ATOM 752 O O . LEU A 1 96 ? 10.048 5.401 33.849 1.00 94.19 96 LEU A O 1
ATOM 756 N N . GLY A 1 97 ? 10.750 5.446 31.722 1.00 93.88 97 GLY A N 1
ATOM 757 C CA . GLY A 1 97 ? 11.774 4.426 31.894 1.00 93.88 97 GLY A CA 1
ATOM 758 C C . GLY A 1 97 ? 12.922 4.592 30.911 1.00 93.88 97 GLY A C 1
ATOM 759 O O . GLY A 1 97 ? 12.730 5.028 29.772 1.00 93.88 97 GLY A O 1
ATOM 760 N N . VAL A 1 98 ? 14.124 4.241 31.361 1.00 93.62 98 VAL A N 1
ATOM 761 C CA . VAL A 1 98 ? 15.330 4.168 30.532 1.00 93.62 98 VAL A CA 1
ATOM 762 C C . VAL A 1 98 ? 16.060 2.884 30.885 1.00 93.62 98 VAL A C 1
ATOM 764 O O . VAL A 1 98 ? 16.395 2.675 32.048 1.00 93.62 98 VAL A O 1
ATOM 767 N N . LEU A 1 99 ? 16.326 2.044 29.887 1.00 93.62 99 LEU A N 1
ATOM 768 C CA . LEU A 1 99 ? 16.966 0.749 30.090 1.00 93.62 99 LEU A CA 1
ATOM 769 C C . LEU A 1 99 ? 18.129 0.569 29.099 1.00 93.62 99 LEU A C 1
ATOM 771 O O . LEU A 1 99 ? 17.911 0.624 27.884 1.00 93.62 99 LEU A O 1
ATOM 775 N N . PRO A 1 100 ? 19.378 0.381 29.561 1.00 92.25 100 PRO A N 1
ATOM 776 C CA . PRO A 1 100 ? 20.496 0.053 28.680 1.00 92.25 100 PRO A CA 1
ATOM 777 C C . PRO A 1 100 ? 20.285 -1.295 27.992 1.00 92.25 100 PRO A C 1
ATOM 779 O O . PRO A 1 100 ? 19.850 -2.245 28.635 1.00 92.25 100 PRO A O 1
ATOM 782 N N . LYS A 1 101 ? 20.658 -1.411 26.710 1.00 90.56 101 LYS A N 1
ATOM 783 C CA . LYS A 1 101 ? 20.526 -2.671 25.956 1.00 90.56 101 LYS A CA 1
ATOM 784 C C . LYS A 1 101 ? 21.209 -3.851 26.641 1.00 90.56 101 LYS A C 1
ATOM 786 O O . LYS A 1 101 ? 20.648 -4.933 26.681 1.00 90.56 101 LYS A O 1
ATOM 791 N N . SER A 1 102 ? 22.362 -3.621 27.265 1.00 91.00 102 SER A N 1
ATOM 792 C CA . SER A 1 102 ? 23.108 -4.649 27.998 1.00 91.00 102 SER A CA 1
ATOM 793 C C . SER A 1 102 ? 22.337 -5.290 29.157 1.00 91.00 102 SER A C 1
ATOM 795 O O . SER A 1 102 ? 22.787 -6.298 29.676 1.00 91.00 102 SER A O 1
ATOM 797 N N . TRP A 1 103 ? 21.228 -4.699 29.614 1.00 91.94 103 TRP A N 1
ATOM 798 C CA . TRP A 1 103 ? 20.396 -5.276 30.676 1.00 91.94 103 TRP A CA 1
ATOM 799 C C . TRP A 1 103 ? 19.299 -6.194 30.141 1.00 91.94 103 TRP A C 1
ATOM 801 O O . TRP A 1 103 ? 18.676 -6.885 30.936 1.00 91.94 103 TRP A O 1
ATOM 811 N N . TYR A 1 104 ? 19.046 -6.181 28.828 1.00 91.62 104 TYR A N 1
ATOM 812 C CA . TYR A 1 104 ? 17.998 -6.993 28.212 1.00 91.62 104 TYR A CA 1
ATOM 813 C C . TYR A 1 104 ? 18.397 -7.659 26.887 1.00 91.62 104 TYR A C 1
ATOM 815 O O . TYR A 1 104 ? 17.547 -8.091 26.119 1.00 91.62 104 TYR A O 1
ATOM 823 N N . GLU A 1 105 ? 19.687 -7.690 26.557 1.00 89.31 105 GLU A N 1
ATOM 824 C CA . GLU A 1 105 ? 20.157 -8.301 25.309 1.00 89.31 105 GLU A CA 1
ATOM 825 C C . GLU A 1 105 ? 20.180 -9.831 25.390 1.00 89.31 105 GLU A C 1
ATOM 827 O O . GLU A 1 105 ? 19.883 -10.493 24.399 1.00 89.31 105 GLU A O 1
ATOM 832 N N . GLU A 1 106 ? 20.510 -10.381 26.562 1.00 89.38 106 GLU A N 1
ATOM 833 C CA . GLU A 1 106 ? 20.590 -11.830 26.799 1.00 89.38 106 GLU A CA 1
ATOM 834 C C . GLU A 1 106 ? 19.300 -12.410 27.398 1.00 89.38 106 GLU A C 1
ATOM 836 O O . GLU A 1 106 ? 18.957 -13.558 27.126 1.00 89.38 106 GLU A O 1
ATOM 841 N N . ASN A 1 107 ? 18.589 -11.622 28.208 1.00 90.06 107 ASN A N 1
ATOM 842 C CA . ASN A 1 107 ? 17.353 -12.005 28.883 1.00 90.06 107 ASN A CA 1
ATOM 843 C C . ASN A 1 107 ? 16.416 -10.795 28.967 1.00 90.06 107 ASN A C 1
ATOM 845 O O . ASN A 1 107 ? 16.834 -9.722 29.389 1.00 90.06 107 ASN A O 1
ATOM 849 N N . ASP A 1 108 ? 15.148 -10.973 28.617 1.00 92.56 108 ASP A N 1
ATOM 850 C CA . ASP A 1 108 ? 14.168 -9.895 28.561 1.00 92.56 108 ASP A CA 1
ATOM 851 C C . ASP A 1 108 ? 13.493 -9.567 29.907 1.00 92.56 108 ASP A C 1
ATOM 853 O O . ASP A 1 108 ? 12.686 -8.639 29.951 1.00 92.56 108 ASP A O 1
ATOM 857 N N . ASP A 1 109 ? 13.837 -10.237 31.011 1.00 94.31 109 ASP A N 1
ATOM 858 C CA . ASP A 1 109 ? 13.216 -10.021 32.333 1.00 94.31 109 ASP A CA 1
ATOM 859 C C . ASP A 1 109 ? 13.201 -8.547 32.767 1.00 94.31 109 ASP A C 1
ATOM 861 O O . ASP A 1 109 ? 12.173 -8.025 33.195 1.00 94.31 109 ASP A O 1
ATOM 865 N N . ALA A 1 110 ? 14.322 -7.833 32.618 1.00 94.38 110 ALA A N 1
ATOM 866 C CA . ALA A 1 110 ? 14.391 -6.414 32.973 1.00 94.38 110 ALA A CA 1
ATOM 867 C C . ALA A 1 110 ? 13.532 -5.533 32.047 1.00 94.38 110 ALA A C 1
ATOM 869 O O . ALA A 1 110 ? 13.025 -4.492 32.467 1.00 94.38 110 ALA A O 1
ATOM 870 N N . TYR A 1 111 ? 13.377 -5.940 30.783 1.00 94.81 111 TYR A N 1
ATOM 871 C CA . TYR A 1 111 ? 12.534 -5.248 29.813 1.00 94.81 111 TYR A CA 1
ATOM 872 C C . TYR A 1 111 ? 11.057 -5.425 30.169 1.00 94.81 111 TYR A C 1
ATOM 874 O O . TYR A 1 111 ? 10.342 -4.432 30.301 1.00 94.81 111 TYR A O 1
ATOM 882 N N . PHE A 1 112 ? 10.607 -6.667 30.363 1.00 95.06 112 PHE A N 1
ATOM 883 C CA . PHE A 1 112 ? 9.208 -6.956 30.673 1.00 95.06 112 PHE A CA 1
ATOM 884 C C . PHE A 1 112 ? 8.830 -6.526 32.089 1.00 95.06 112 PHE A C 1
ATOM 886 O O . PHE A 1 112 ? 7.763 -5.956 32.259 1.00 95.06 112 PHE A O 1
ATOM 893 N N . GLY A 1 113 ? 9.732 -6.623 33.070 1.00 95.25 113 GLY A N 1
ATOM 894 C CA . GLY A 1 113 ? 9.500 -6.072 34.408 1.00 95.25 113 GLY A CA 1
ATOM 895 C C . GLY A 1 113 ? 9.279 -4.552 34.412 1.00 95.25 113 GLY A C 1
ATOM 896 O O . GLY A 1 113 ? 8.467 -4.045 35.184 1.00 95.25 113 GLY A O 1
ATOM 897 N N . LEU A 1 114 ? 9.949 -3.805 33.520 1.00 95.06 114 LEU A N 1
ATOM 898 C CA . LEU A 1 114 ? 9.662 -2.379 33.324 1.00 95.06 114 LEU A CA 1
ATOM 899 C C . LEU A 1 114 ? 8.278 -2.166 32.691 1.00 95.06 114 LEU A C 1
ATOM 901 O O . LEU A 1 114 ? 7.546 -1.278 33.120 1.00 95.06 114 LEU A O 1
ATOM 905 N N . VAL A 1 115 ? 7.934 -2.936 31.656 1.00 95.25 115 VAL A N 1
ATOM 906 C CA . VAL A 1 115 ? 6.651 -2.805 30.942 1.00 95.25 115 VAL A CA 1
ATOM 907 C C . VAL A 1 115 ? 5.474 -3.142 31.855 1.00 95.25 115 VAL A C 1
ATOM 909 O O . VAL A 1 115 ? 4.528 -2.360 31.902 1.00 95.25 115 VAL A O 1
ATOM 912 N N . ASP A 1 116 ? 5.562 -4.241 32.600 1.00 95.00 116 ASP A N 1
ATOM 913 C CA . ASP A 1 116 ? 4.558 -4.712 33.556 1.00 95.00 116 ASP A CA 1
ATOM 914 C C . ASP A 1 116 ? 4.279 -3.652 34.629 1.00 95.00 116 ASP A C 1
ATOM 916 O O . ASP A 1 116 ? 3.152 -3.183 34.796 1.00 95.00 116 ASP A O 1
ATOM 920 N N . ARG A 1 117 ? 5.343 -3.117 35.245 1.00 95.69 117 ARG A N 1
ATOM 921 C CA . ARG A 1 117 ? 5.202 -2.054 36.247 1.00 95.69 117 ARG A CA 1
ATOM 922 C C . ARG A 1 117 ? 4.547 -0.789 35.687 1.00 95.69 117 ARG A C 1
ATOM 924 O O . ARG A 1 117 ? 3.741 -0.157 36.369 1.00 95.69 117 ARG A O 1
ATOM 931 N N . LEU A 1 118 ? 4.879 -0.410 34.452 1.00 95.44 118 LEU A N 1
ATOM 932 C CA . LEU A 1 118 ? 4.228 0.719 33.785 1.00 95.44 118 LEU A CA 1
ATOM 933 C C . LEU A 1 118 ? 2.754 0.422 33.478 1.00 95.44 118 LEU A C 1
ATOM 935 O O . LEU A 1 118 ? 1.919 1.315 33.611 1.00 95.44 118 LEU A O 1
ATOM 939 N N . ALA A 1 119 ? 2.427 -0.810 33.085 1.00 95.44 119 ALA A N 1
ATOM 940 C CA . ALA A 1 119 ? 1.063 -1.246 32.808 1.00 95.44 119 ALA A CA 1
ATOM 941 C C . ALA A 1 119 ? 0.169 -1.110 34.056 1.00 95.44 119 ALA A C 1
ATOM 943 O O . ALA A 1 119 ? -0.929 -0.553 33.963 1.00 95.44 119 ALA A O 1
ATOM 944 N N . ASP A 1 120 ? 0.670 -1.524 35.222 1.00 95.31 120 ASP A N 1
ATOM 945 C CA . ASP A 1 120 ? 0.011 -1.366 36.526 1.00 95.31 120 ASP A CA 1
ATOM 946 C C . ASP A 1 120 ? -0.246 0.100 36.891 1.00 95.31 120 ASP A C 1
ATOM 948 O O . ASP A 1 120 ? -1.354 0.481 37.297 1.00 95.31 120 ASP A O 1
ATOM 952 N N . ASP A 1 121 ? 0.772 0.949 36.727 1.00 95.19 121 ASP A N 1
ATOM 953 C CA . ASP A 1 121 ? 0.654 2.377 37.016 1.00 95.19 121 ASP A CA 1
ATOM 954 C C . ASP A 1 121 ? -0.388 3.027 36.083 1.00 95.19 121 ASP A C 1
ATOM 956 O O . ASP A 1 121 ? -1.232 3.809 36.530 1.00 95.19 121 ASP A O 1
ATOM 960 N N . PHE A 1 122 ? -0.413 2.663 34.795 1.00 95.25 122 PHE A N 1
ATOM 961 C CA . PHE A 1 122 ? -1.425 3.151 33.851 1.00 95.25 122 PHE A CA 1
ATOM 962 C C . PHE A 1 122 ? -2.836 2.652 34.168 1.00 95.25 122 PHE A C 1
ATOM 964 O O . PHE A 1 122 ? -3.784 3.434 34.068 1.00 95.25 122 PHE A O 1
ATOM 971 N N . SER A 1 123 ? -2.990 1.395 34.587 1.00 95.19 123 SER A N 1
ATOM 972 C CA . SER A 1 123 ? -4.275 0.858 35.050 1.00 95.19 123 SER A CA 1
ATOM 973 C C . SER A 1 123 ? -4.799 1.641 36.251 1.00 95.19 123 SER A C 1
ATOM 975 O O . SER A 1 123 ? -5.958 2.068 36.279 1.00 95.19 123 SER A O 1
ATOM 977 N N . THR A 1 124 ? -3.917 1.938 37.208 1.00 96.00 124 THR A N 1
ATOM 978 C CA . THR A 1 124 ? -4.248 2.745 38.388 1.00 96.00 124 THR A CA 1
ATOM 979 C C . THR A 1 124 ? -4.700 4.151 37.987 1.00 96.00 124 THR A C 1
ATOM 981 O O . THR A 1 124 ? -5.725 4.642 38.468 1.00 96.00 124 THR A O 1
ATOM 984 N N . LEU A 1 125 ? -3.999 4.798 37.051 1.00 95.25 125 LEU A N 1
ATOM 985 C CA . LEU A 1 125 ? -4.385 6.116 36.536 1.00 95.25 125 LEU A CA 1
ATOM 986 C C . LEU A 1 125 ? -5.724 6.108 35.785 1.00 95.25 125 LEU A C 1
ATOM 988 O O . LEU A 1 125 ? -6.461 7.097 35.848 1.00 95.25 125 LEU A O 1
ATOM 992 N N . ALA A 1 126 ? -6.038 5.019 35.084 1.00 95.62 126 ALA A N 1
ATOM 993 C CA . ALA A 1 126 ? -7.260 4.888 34.298 1.00 95.62 126 ALA A CA 1
ATOM 994 C C . ALA A 1 126 ? -8.491 4.567 35.157 1.00 95.62 126 ALA A C 1
ATOM 996 O O . ALA A 1 126 ? -9.579 5.055 34.860 1.00 95.62 126 ALA A O 1
ATOM 997 N N . THR A 1 127 ? -8.326 3.779 36.221 1.00 95.25 127 THR A N 1
ATOM 998 C CA . THR A 1 127 ? -9.432 3.282 37.061 1.00 95.25 127 THR A CA 1
ATOM 999 C C . THR A 1 127 ? -9.615 4.098 38.338 1.00 95.25 127 THR A C 1
ATOM 1001 O O . THR A 1 127 ? -10.727 4.498 38.677 1.00 95.25 127 THR A O 1
ATOM 1004 N N . THR A 1 128 ? -8.519 4.405 39.032 1.00 96.00 128 THR A N 1
ATOM 1005 C CA . THR A 1 128 ? -8.540 5.138 40.303 1.00 96.00 128 THR A CA 1
ATOM 1006 C C . THR A 1 128 ? -8.386 6.635 40.070 1.00 96.00 128 THR A C 1
ATOM 1008 O O . THR A 1 128 ? -9.117 7.431 40.660 1.00 96.00 128 THR A O 1
ATOM 1011 N N . GLY A 1 129 ? -7.464 7.032 39.194 1.00 95.31 129 GLY A N 1
ATOM 1012 C CA . GLY A 1 129 ? -7.136 8.437 38.966 1.00 95.31 129 GLY A CA 1
ATOM 1013 C C . GLY A 1 129 ? -6.401 9.090 40.145 1.00 95.31 129 GLY A C 1
ATOM 1014 O O . GLY A 1 129 ? -6.066 8.454 41.142 1.00 95.31 129 GLY A O 1
ATOM 1015 N N . ILE A 1 130 ? -6.142 10.389 40.022 1.00 94.94 130 ILE A N 1
ATOM 1016 C CA . ILE A 1 130 ? -5.420 11.224 40.983 1.00 94.94 130 ILE A CA 1
ATOM 1017 C C . ILE A 1 130 ? -6.346 12.350 41.448 1.00 94.94 130 ILE A C 1
ATOM 1019 O O . ILE A 1 130 ? -6.987 13.017 40.634 1.00 94.94 130 ILE A O 1
ATOM 1023 N N . THR A 1 131 ? -6.398 12.592 42.756 1.00 95.56 131 THR A N 1
ATOM 1024 C CA . THR A 1 131 ? -7.098 13.751 43.322 1.00 95.56 131 THR A CA 1
ATOM 1025 C C . THR A 1 131 ? -6.177 14.969 43.307 1.00 95.56 131 THR A C 1
ATOM 1027 O O . THR A 1 131 ? -5.082 14.933 43.866 1.00 95.56 131 THR A O 1
ATOM 1030 N N . GLY A 1 132 ? -6.613 16.039 42.645 1.00 88.81 132 GLY A N 1
ATOM 1031 C CA . GLY A 1 132 ? -5.911 17.315 42.603 1.00 88.81 132 GLY A CA 1
ATOM 1032 C C . GLY A 1 132 ? -6.074 18.135 43.893 1.00 88.81 132 GLY A C 1
ATOM 1033 O O . GLY A 1 132 ? -6.902 17.804 44.745 1.00 88.81 132 GLY A O 1
ATOM 1034 N N . PRO A 1 133 ? -5.324 19.244 44.043 1.00 89.75 133 PRO A N 1
ATOM 1035 C CA . PRO A 1 133 ? -5.411 20.127 45.214 1.00 89.75 133 PRO A CA 1
ATOM 1036 C C . PRO A 1 133 ? -6.789 20.775 45.425 1.00 89.75 133 PRO A C 1
ATOM 1038 O O . PRO A 1 133 ? -7.118 21.193 46.528 1.00 89.75 133 PRO A O 1
ATOM 1041 N N . ASP A 1 134 ? -7.598 20.855 44.370 1.00 90.38 134 ASP A N 1
ATOM 1042 C CA . ASP A 1 134 ? -8.981 21.346 44.368 1.00 90.38 134 ASP A CA 1
ATOM 1043 C C . ASP A 1 134 ? -10.007 20.269 44.778 1.00 90.38 134 ASP A C 1
ATOM 1045 O O . ASP A 1 134 ? -11.218 20.447 44.606 1.00 90.38 134 ASP A O 1
ATOM 1049 N N . ASN A 1 135 ? -9.519 19.136 45.297 1.00 93.19 135 ASN A N 1
ATOM 1050 C CA . ASN A 1 135 ? -10.284 17.945 45.654 1.00 93.19 135 ASN A CA 1
ATOM 1051 C C . ASN A 1 135 ? -11.072 17.340 44.473 1.00 93.19 135 ASN A C 1
ATOM 1053 O O . ASN A 1 135 ? -11.998 16.550 44.666 1.00 93.19 135 ASN A O 1
ATOM 1057 N N . GLN A 1 136 ? -10.722 17.703 43.235 1.00 93.06 136 GLN A N 1
ATOM 1058 C CA . GLN A 1 136 ? -11.298 17.104 42.039 1.00 93.06 136 GLN A CA 1
ATOM 1059 C C . GLN A 1 136 ? -10.466 15.896 41.618 1.00 93.06 136 GLN A C 1
ATOM 1061 O O . GLN A 1 136 ? -9.237 15.926 41.619 1.00 93.06 136 GLN A O 1
ATOM 1066 N N . ARG A 1 137 ? -11.143 14.819 41.219 1.00 95.94 137 ARG A N 1
ATOM 1067 C CA . ARG A 1 137 ? -10.490 13.617 40.696 1.00 95.94 137 ARG A CA 1
ATOM 1068 C C . ARG A 1 137 ? -10.280 13.732 39.188 1.00 95.94 137 ARG A C 1
ATOM 1070 O O . ARG A 1 137 ? -11.210 14.087 38.459 1.00 95.94 137 ARG A O 1
ATOM 1077 N N . PHE A 1 138 ? -9.070 13.409 38.746 1.00 95.62 138 PHE A N 1
ATOM 1078 C CA . PHE A 1 138 ? -8.661 13.333 37.348 1.00 95.62 138 PHE A CA 1
ATOM 1079 C C . PHE A 1 138 ? -8.181 11.925 37.023 1.00 95.62 138 PHE A C 1
ATOM 1081 O O . PHE A 1 138 ? -7.494 11.303 37.822 1.00 95.62 138 PHE A O 1
ATOM 1088 N N . TRP A 1 139 ? -8.498 11.442 35.832 1.00 97.25 139 TRP A N 1
ATOM 1089 C CA . TRP A 1 139 ? -8.034 10.146 35.337 1.00 97.25 139 TRP A CA 1
ATOM 1090 C C . TRP A 1 139 ? -7.074 10.358 34.178 1.00 97.25 139 TRP A C 1
ATOM 1092 O O . TRP A 1 139 ? -7.069 11.424 33.557 1.00 97.25 139 TRP A O 1
ATOM 1102 N N . ALA A 1 140 ? -6.287 9.342 33.847 1.00 95.06 140 ALA A N 1
ATOM 1103 C CA . ALA A 1 140 ? -5.525 9.326 32.609 1.00 95.06 140 ALA A CA 1
ATOM 1104 C C . ALA A 1 140 ? -5.766 8.008 31.880 1.00 95.06 140 ALA A C 1
ATOM 1106 O O . ALA A 1 140 ? -5.632 6.939 32.462 1.00 95.06 140 ALA A O 1
ATOM 1107 N N . ALA A 1 141 ? -6.124 8.093 30.603 1.00 95.88 141 ALA A N 1
ATOM 1108 C CA . ALA A 1 141 ? -6.406 6.937 29.771 1.00 95.88 141 ALA A CA 1
ATOM 1109 C C . ALA A 1 141 ? -5.362 6.840 28.658 1.00 95.88 141 ALA A C 1
ATOM 1111 O O . ALA A 1 141 ? -5.227 7.748 27.825 1.00 95.88 141 ALA A O 1
ATOM 1112 N N . THR A 1 142 ? -4.639 5.723 28.647 1.00 95.88 142 THR A N 1
ATOM 1113 C CA . THR A 1 142 ? -3.778 5.345 27.530 1.00 95.88 142 THR A CA 1
ATOM 1114 C C . THR A 1 142 ? -4.644 5.075 26.307 1.00 95.88 142 THR A C 1
ATOM 1116 O O . THR A 1 142 ? -5.612 4.330 26.397 1.00 95.88 142 THR A O 1
ATOM 1119 N N . LEU A 1 143 ? -4.306 5.673 25.166 1.00 96.19 143 LEU A N 1
ATOM 1120 C CA . LEU A 1 143 ? -5.010 5.413 23.906 1.00 96.19 143 LEU A CA 1
ATOM 1121 C C . LEU A 1 143 ? -4.276 4.406 23.028 1.00 96.19 143 LEU A C 1
ATOM 1123 O O . LEU A 1 143 ? -4.886 3.520 22.443 1.00 96.19 143 LEU A O 1
ATOM 1127 N N . TYR A 1 144 ? -2.963 4.593 22.903 1.00 96.62 144 TYR A N 1
ATOM 1128 C CA . TYR A 1 144 ? -2.106 3.793 22.040 1.00 96.62 144 TYR A CA 1
ATOM 1129 C C . TYR A 1 144 ? -0.695 3.726 22.625 1.00 96.62 144 TYR A C 1
ATOM 1131 O O . TYR A 1 144 ? -0.198 4.702 23.198 1.00 96.62 144 TYR A O 1
ATOM 1139 N N . CYS A 1 145 ? -0.036 2.597 22.399 1.00 96.56 145 CYS A N 1
ATOM 1140 C CA . CYS A 1 145 ? 1.404 2.440 22.463 1.00 96.56 145 CYS A CA 1
ATOM 1141 C C . CYS A 1 145 ? 1.976 2.611 21.055 1.00 96.56 145 CYS A C 1
ATOM 1143 O O . CYS A 1 145 ? 1.634 1.863 20.142 1.00 96.56 145 CYS A O 1
ATOM 1145 N N . LYS A 1 146 ? 2.821 3.618 20.852 1.00 94.25 146 LYS A N 1
ATOM 1146 C CA . LYS A 1 146 ? 3.466 3.882 19.563 1.00 94.25 146 LYS A CA 1
ATOM 1147 C C . LYS A 1 146 ? 4.983 3.806 19.674 1.00 94.25 146 LYS A C 1
ATOM 1149 O O . LYS A 1 146 ? 5.549 3.889 20.756 1.00 94.25 146 LYS A O 1
ATOM 1154 N N . GLY A 1 147 ? 5.656 3.704 18.545 1.00 90.94 147 GLY A N 1
ATOM 1155 C CA . GLY A 1 147 ? 7.110 3.652 18.505 1.00 90.94 147 GLY A CA 1
ATOM 1156 C C . GLY A 1 147 ? 7.590 3.195 17.145 1.00 90.94 147 GLY A C 1
ATOM 1157 O O . GLY A 1 147 ? 6.796 3.072 16.202 1.00 90.94 147 GLY A O 1
ATOM 1158 N N . ASP A 1 148 ? 8.887 2.933 17.051 1.00 87.62 148 ASP A N 1
ATOM 1159 C CA . ASP A 1 148 ? 9.392 2.160 15.934 1.00 87.62 148 ASP A CA 1
ATOM 1160 C C . ASP A 1 148 ? 8.867 0.717 16.016 1.00 87.62 148 ASP A C 1
ATOM 1162 O O . ASP A 1 148 ? 8.493 0.193 17.068 1.00 87.62 148 ASP A O 1
ATOM 1166 N N . TRP A 1 149 ? 8.744 0.077 14.859 1.00 89.25 149 TRP A N 1
ATOM 1167 C CA . TRP A 1 149 ? 8.113 -1.236 14.787 1.00 89.25 149 TRP A CA 1
ATOM 1168 C C . TRP A 1 149 ? 8.877 -2.323 15.575 1.00 89.25 149 TRP A C 1
ATOM 1170 O O . TRP A 1 149 ? 8.209 -3.141 16.201 1.00 89.25 149 TRP A O 1
ATOM 1180 N N . PRO A 1 150 ? 10.227 -2.328 15.642 1.00 89.69 150 PRO A N 1
ATOM 1181 C CA . PRO A 1 150 ? 10.972 -3.217 16.539 1.00 89.69 150 PRO A CA 1
ATOM 1182 C C . PRO A 1 150 ? 10.578 -3.102 18.018 1.00 89.69 150 PRO A C 1
ATOM 1184 O O . PRO A 1 150 ? 10.392 -4.129 18.670 1.00 89.69 150 PRO A O 1
ATOM 1187 N N . PHE A 1 151 ? 10.384 -1.887 18.542 1.00 92.12 151 PHE A N 1
ATOM 1188 C CA . PHE A 1 151 ? 9.869 -1.708 19.899 1.00 92.12 151 PHE A CA 1
ATOM 1189 C C . PHE A 1 151 ? 8.462 -2.303 20.047 1.00 92.12 151 PHE A C 1
ATOM 1191 O O . PHE A 1 151 ? 8.211 -3.067 20.979 1.00 92.12 151 PHE A O 1
ATOM 1198 N N . LEU A 1 152 ? 7.561 -1.999 19.104 1.00 94.81 152 LEU A N 1
ATOM 1199 C CA . LEU A 1 152 ? 6.179 -2.495 19.128 1.00 94.81 152 LEU A CA 1
ATOM 1200 C C . LEU A 1 152 ? 6.096 -4.023 19.059 1.00 94.81 152 LEU A C 1
ATOM 1202 O O . LEU A 1 152 ? 5.262 -4.624 19.730 1.00 94.81 152 LEU A O 1
ATOM 1206 N N . LEU A 1 153 ? 6.975 -4.645 18.271 1.00 93.94 153 LEU A N 1
ATOM 1207 C CA . LEU A 1 153 ? 7.097 -6.094 18.163 1.00 93.94 153 LEU A CA 1
ATOM 1208 C C . LEU A 1 153 ? 7.359 -6.742 19.514 1.00 93.94 153 LEU A C 1
ATOM 1210 O O . LEU A 1 153 ? 6.683 -7.701 19.879 1.00 93.94 153 LEU A O 1
ATOM 1214 N N . LYS A 1 154 ? 8.325 -6.192 20.250 1.00 93.62 154 LYS A N 1
ATOM 1215 C CA . LYS A 1 154 ? 8.751 -6.738 21.533 1.00 93.62 154 LYS A CA 1
ATOM 1216 C C . LYS A 1 154 ? 7.703 -6.509 22.620 1.00 93.62 154 LYS A C 1
ATOM 1218 O O . LYS A 1 154 ? 7.270 -7.468 23.245 1.00 93.62 154 LYS A O 1
ATOM 1223 N N . VAL A 1 155 ? 7.239 -5.269 22.792 1.00 94.94 155 VAL A N 1
ATOM 1224 C CA . VAL A 1 155 ? 6.260 -4.920 23.842 1.00 94.94 155 VAL A CA 1
ATOM 1225 C C . VAL A 1 155 ? 4.877 -5.536 23.602 1.00 94.94 155 VAL A C 1
ATOM 1227 O O . VAL A 1 155 ? 4.121 -5.756 24.541 1.00 94.94 155 VAL A O 1
ATOM 1230 N N . GLY A 1 156 ? 4.521 -5.795 22.342 1.00 95.69 156 GLY A N 1
ATOM 1231 C CA . GLY A 1 156 ? 3.249 -6.405 21.971 1.00 95.69 156 GLY A CA 1
ATOM 1232 C C . GLY A 1 156 ? 3.313 -7.917 21.772 1.00 95.69 156 GLY A C 1
ATOM 1233 O O . GLY A 1 156 ? 2.331 -8.468 21.287 1.00 95.69 156 GLY A O 1
ATOM 1234 N N . HIS A 1 157 ? 4.447 -8.573 22.057 1.00 96.00 157 HIS A N 1
ATOM 1235 C CA . HIS A 1 157 ? 4.689 -9.992 21.742 1.00 96.00 157 HIS A CA 1
ATOM 1236 C C . HIS A 1 157 ? 4.258 -10.375 20.315 1.00 96.00 157 HIS A C 1
ATOM 1238 O O . HIS A 1 157 ? 3.718 -11.459 20.079 1.00 96.00 157 HIS A O 1
ATOM 1244 N N . LEU A 1 158 ? 4.435 -9.460 19.356 1.00 96.25 158 LEU A N 1
ATOM 1245 C CA . LEU A 1 158 ? 3.857 -9.590 18.024 1.00 96.25 158 LEU A CA 1
ATOM 1246 C C . LEU A 1 158 ? 4.677 -10.587 17.198 1.00 96.25 158 LEU A C 1
ATOM 1248 O O . LEU A 1 158 ? 5.891 -10.445 17.067 1.00 96.25 158 LEU A O 1
ATOM 1252 N N . TRP A 1 159 ? 4.021 -11.571 16.584 1.00 95.06 159 TRP A N 1
ATOM 1253 C CA . TRP A 1 159 ? 4.696 -12.548 15.717 1.00 95.06 159 TRP A CA 1
ATOM 1254 C C . TRP A 1 159 ? 4.709 -12.135 14.239 1.00 95.06 159 TRP A C 1
ATOM 1256 O O . TRP A 1 159 ? 5.508 -12.655 13.457 1.00 95.06 159 TRP A O 1
ATOM 1266 N N . ARG A 1 160 ? 3.868 -11.167 13.846 1.00 94.44 160 ARG A N 1
ATOM 1267 C CA . ARG A 1 160 ? 3.815 -10.617 12.481 1.00 94.44 160 ARG A CA 1
ATOM 1268 C C . ARG A 1 160 ? 4.486 -9.260 12.372 1.00 94.44 160 ARG A C 1
ATOM 1270 O O . ARG A 1 160 ? 4.126 -8.323 13.082 1.00 94.44 160 ARG A O 1
ATOM 1277 N N . SER A 1 161 ? 5.412 -9.131 11.423 1.00 92.62 161 SER A N 1
ATOM 1278 C CA . SER A 1 161 ? 6.037 -7.849 11.081 1.00 92.62 161 SER A CA 1
ATOM 1279 C C . SER A 1 161 ? 6.799 -7.876 9.771 1.00 92.62 161 SER A C 1
ATOM 1281 O O . SER A 1 161 ? 7.114 -8.936 9.235 1.00 92.62 161 SER A O 1
ATOM 1283 N N . PHE A 1 162 ? 7.210 -6.694 9.315 1.00 88.19 162 PHE A N 1
ATOM 1284 C CA . PHE A 1 162 ? 8.059 -6.520 8.140 1.00 88.19 162 PHE A CA 1
ATOM 1285 C C . PHE A 1 162 ? 9.371 -7.334 8.177 1.00 88.19 162 PHE A C 1
ATOM 1287 O O . PHE A 1 162 ? 9.973 -7.547 7.127 1.00 88.19 162 PHE A O 1
ATOM 1294 N N . HIS A 1 163 ? 9.825 -7.826 9.341 1.00 89.69 163 HIS A N 1
ATOM 1295 C CA . HIS A 1 163 ? 10.968 -8.744 9.424 1.00 89.69 163 HIS A CA 1
ATOM 1296 C C . HIS A 1 163 ? 10.707 -10.113 8.784 1.00 89.69 163 HIS A C 1
ATOM 1298 O O . HIS A 1 163 ? 11.661 -10.754 8.338 1.00 89.69 163 HIS A O 1
ATOM 1304 N N . ASN A 1 164 ? 9.439 -10.519 8.686 1.00 91.62 164 ASN A N 1
ATOM 1305 C CA . ASN A 1 164 ? 9.007 -11.778 8.083 1.00 91.62 164 ASN A CA 1
ATOM 1306 C C . ASN A 1 164 ? 8.934 -11.701 6.550 1.00 91.62 164 ASN A C 1
ATOM 1308 O O . ASN A 1 164 ? 8.706 -12.718 5.894 1.00 91.62 164 ASN A O 1
ATOM 1312 N N . ALA A 1 165 ? 9.112 -10.510 5.963 1.00 89.25 165 ALA A N 1
ATOM 1313 C CA . ALA A 1 165 ? 9.098 -10.338 4.518 1.00 89.25 165 ALA A CA 1
ATOM 1314 C C . ALA A 1 165 ? 10.269 -11.115 3.871 1.00 89.25 165 ALA A C 1
ATOM 1316 O O . ALA A 1 165 ? 11.425 -10.956 4.293 1.00 89.25 165 ALA A O 1
ATOM 1317 N N . PRO A 1 166 ? 10.015 -11.934 2.832 1.00 85.62 166 PRO A N 1
ATOM 1318 C CA . PRO A 1 166 ? 11.058 -12.618 2.080 1.00 85.62 166 PRO A CA 1
ATOM 1319 C C . PRO A 1 166 ? 12.132 -11.649 1.570 1.00 85.62 166 PRO A C 1
ATOM 1321 O O . PRO A 1 166 ? 11.864 -10.715 0.820 1.00 85.62 166 PRO A O 1
ATOM 1324 N N . LYS A 1 167 ? 13.392 -11.889 1.954 1.00 80.62 167 LYS A N 1
ATOM 1325 C CA . LYS A 1 167 ? 14.524 -11.014 1.584 1.00 80.62 167 LYS A CA 1
ATOM 1326 C C . LYS A 1 167 ? 15.111 -11.313 0.202 1.00 80.62 167 LYS A C 1
ATOM 1328 O O . LYS A 1 167 ? 15.959 -10.564 -0.277 1.00 80.62 167 LYS A O 1
ATOM 1333 N N . LYS A 1 168 ? 14.741 -12.443 -0.406 1.00 77.25 168 LYS A N 1
ATOM 1334 C CA . LYS A 1 168 ? 15.263 -12.920 -1.694 1.00 77.25 168 LYS A CA 1
ATOM 1335 C C . LYS A 1 168 ? 14.136 -13.552 -2.500 1.00 77.25 168 LYS A C 1
ATOM 1337 O O . LYS A 1 168 ? 13.343 -14.297 -1.936 1.00 77.25 168 LYS A O 1
ATOM 1342 N N . GLU A 1 169 ? 14.151 -13.343 -3.816 1.00 70.31 169 GLU A N 1
ATOM 1343 C CA . GLU A 1 169 ? 13.228 -13.988 -4.770 1.00 70.31 169 GLU A CA 1
ATOM 1344 C C . GLU A 1 169 ? 13.267 -15.523 -4.660 1.00 70.31 169 GLU A C 1
ATOM 1346 O O . GLU A 1 169 ? 12.253 -16.188 -4.809 1.00 70.31 169 GLU A O 1
ATOM 1351 N N . SER A 1 170 ? 14.431 -16.097 -4.340 1.00 77.38 170 SER A N 1
ATOM 1352 C CA . SER A 1 170 ? 14.618 -17.543 -4.183 1.00 77.38 170 SER A CA 1
ATOM 1353 C C . SER A 1 170 ? 14.218 -18.102 -2.811 1.00 77.38 170 SER A C 1
ATOM 1355 O O . SER A 1 170 ? 14.452 -19.285 -2.552 1.00 77.38 170 SER A O 1
ATOM 1357 N N . SER A 1 171 ? 13.674 -17.276 -1.908 1.00 80.81 171 SER A N 1
ATOM 1358 C CA . SER A 1 171 ? 13.257 -17.727 -0.579 1.00 80.81 171 SER A CA 1
ATOM 1359 C C . SER A 1 171 ? 12.152 -18.774 -0.695 1.00 80.81 171 SER A C 1
ATOM 1361 O O . SER A 1 171 ? 11.099 -18.506 -1.263 1.00 80.81 171 SER A O 1
ATOM 1363 N N . ARG A 1 172 ? 12.389 -19.966 -0.137 1.00 81.25 172 ARG A N 1
ATOM 1364 C CA . ARG A 1 172 ? 11.384 -21.041 -0.055 1.00 81.25 172 ARG A CA 1
ATOM 1365 C C . ARG A 1 172 ? 10.594 -21.022 1.250 1.00 81.25 172 ARG A C 1
ATOM 1367 O O . ARG A 1 172 ? 9.576 -21.696 1.339 1.00 81.25 172 ARG A O 1
ATOM 1374 N N . THR A 1 173 ? 11.073 -20.289 2.255 1.00 83.56 173 THR A N 1
ATOM 1375 C CA . THR A 1 173 ? 10.367 -20.129 3.527 1.00 83.56 173 THR A CA 1
ATOM 1376 C C . THR A 1 173 ? 9.094 -19.323 3.278 1.00 83.56 173 THR A C 1
ATOM 1378 O O . THR A 1 173 ? 9.214 -18.196 2.781 1.00 83.56 173 THR A O 1
ATOM 1381 N N . PRO A 1 174 ? 7.905 -19.868 3.599 1.00 82.25 174 PRO A N 1
ATOM 1382 C CA . PRO A 1 174 ? 6.656 -19.130 3.494 1.00 82.25 174 PRO A CA 1
ATOM 1383 C C . PRO A 1 174 ? 6.718 -17.857 4.333 1.00 82.25 174 PRO A C 1
ATOM 1385 O O . PRO A 1 174 ? 7.268 -17.861 5.437 1.00 82.25 174 PRO A O 1
ATOM 1388 N N . CYS A 1 175 ? 6.158 -16.767 3.814 1.00 90.00 175 CYS A N 1
ATOM 1389 C CA . CYS A 1 175 ? 5.978 -15.575 4.624 1.00 90.00 175 CYS A CA 1
ATOM 1390 C C . CYS A 1 175 ? 4.912 -15.869 5.691 1.00 90.00 175 CYS A C 1
ATOM 1392 O O . CYS A 1 175 ? 3.876 -16.472 5.416 1.00 90.00 175 CYS A O 1
ATOM 1394 N N . THR A 1 176 ? 5.204 -15.498 6.934 1.00 91.69 176 THR A N 1
ATOM 1395 C CA . THR A 1 176 ? 4.329 -15.714 8.094 1.00 91.69 176 THR A CA 1
ATOM 1396 C C . THR A 1 176 ? 3.592 -14.429 8.468 1.00 91.69 176 THR A C 1
ATOM 1398 O O . THR A 1 176 ? 3.274 -14.205 9.627 1.00 91.69 176 THR A O 1
ATOM 1401 N N . GLY A 1 177 ? 3.353 -13.535 7.509 1.00 94.44 177 GLY A N 1
ATOM 1402 C CA . GLY A 1 177 ? 2.687 -12.258 7.747 1.00 94.44 177 GLY A CA 1
ATOM 1403 C C . GLY A 1 177 ? 3.635 -11.106 8.095 1.00 94.44 177 GLY A C 1
ATOM 1404 O O . GLY A 1 177 ? 4.485 -11.205 8.984 1.00 94.44 177 GLY A O 1
ATOM 1405 N N . VAL A 1 178 ? 3.455 -9.980 7.401 1.00 94.88 178 VAL A N 1
ATOM 1406 C CA . VAL A 1 178 ? 4.296 -8.776 7.476 1.00 94.88 178 VAL A CA 1
ATOM 1407 C C . VAL A 1 178 ? 3.679 -7.626 8.274 1.00 94.88 178 VAL A C 1
ATOM 1409 O O . VAL A 1 178 ? 4.320 -6.593 8.468 1.00 94.88 178 VAL A O 1
ATOM 1412 N N . CYS A 1 179 ? 2.444 -7.783 8.748 1.00 94.56 179 CYS A N 1
ATOM 1413 C CA . CYS A 1 179 ? 1.699 -6.749 9.456 1.00 94.56 179 CYS A CA 1
ATOM 1414 C C . CYS A 1 179 ? 1.013 -7.326 10.697 1.00 94.56 179 CYS A C 1
ATOM 1416 O O . CYS A 1 179 ? 0.410 -8.390 10.637 1.00 94.56 179 CYS A O 1
ATOM 1418 N N . HIS A 1 180 ? 1.055 -6.631 11.833 1.00 95.69 180 HIS A N 1
ATOM 1419 C CA . HIS A 1 180 ? 0.300 -7.054 13.019 1.00 95.69 180 HIS A CA 1
ATOM 1420 C C . HIS A 1 180 ? -1.171 -6.631 12.971 1.00 95.69 180 HIS A C 1
ATOM 1422 O O . HIS A 1 180 ? -1.983 -7.167 13.716 1.00 95.69 180 HIS A O 1
ATOM 1428 N N . LEU A 1 181 ? -1.532 -5.699 12.086 1.00 95.94 181 LEU A N 1
ATOM 1429 C CA . LEU A 1 181 ? -2.906 -5.212 11.947 1.00 95.94 181 LEU A CA 1
ATOM 1430 C C . LEU A 1 181 ? -3.752 -6.064 10.986 1.00 95.94 181 LEU A C 1
ATOM 1432 O O . LEU A 1 181 ? -4.972 -5.988 11.039 1.00 95.94 181 LEU A O 1
ATOM 1436 N N . CYS A 1 182 ? -3.145 -6.865 10.113 1.00 95.56 182 CYS A N 1
ATOM 1437 C CA . CYS A 1 182 ? -3.859 -7.697 9.141 1.00 95.56 182 CYS A CA 1
ATOM 1438 C C . CYS A 1 182 ? -3.067 -8.962 8.798 1.00 95.56 182 CYS A C 1
ATOM 1440 O O . CYS A 1 182 ? -1.941 -9.137 9.256 1.00 95.56 182 CYS A O 1
ATOM 1442 N N . ASP A 1 183 ? -3.630 -9.811 7.942 1.00 95.50 183 ASP A N 1
ATOM 1443 C CA . ASP A 1 183 ? -2.995 -11.051 7.480 1.00 95.50 183 ASP A CA 1
ATOM 1444 C C . ASP A 1 183 ? -2.082 -10.855 6.255 1.00 95.50 183 ASP A C 1
ATOM 1446 O O . ASP A 1 183 ? -1.684 -11.831 5.630 1.00 95.50 183 ASP A O 1
ATOM 1450 N N . ALA A 1 184 ? -1.716 -9.617 5.897 1.00 94.88 184 ALA A N 1
ATOM 1451 C CA . ALA A 1 184 ? -0.815 -9.348 4.771 1.00 94.88 184 ALA A CA 1
ATOM 1452 C C . ALA A 1 184 ? 0.455 -10.210 4.858 1.00 94.88 184 ALA A C 1
ATOM 1454 O O . ALA A 1 184 ? 1.194 -10.113 5.836 1.00 94.88 184 ALA A O 1
ATOM 1455 N N . GLY A 1 185 ? 0.725 -11.018 3.834 1.00 91.81 185 GLY A N 1
ATOM 1456 C CA . GLY A 1 185 ? 1.879 -11.910 3.726 1.00 91.81 185 GLY A CA 1
ATOM 1457 C C . GLY A 1 185 ? 1.739 -13.259 4.416 1.00 91.81 185 GLY A C 1
ATOM 1458 O O . GLY A 1 185 ? 2.704 -14.009 4.447 1.00 91.81 185 GLY A O 1
ATOM 1459 N N . VAL A 1 186 ? 0.576 -13.589 4.966 1.00 91.06 186 VAL A N 1
ATOM 1460 C CA . VAL A 1 186 ? 0.203 -14.979 5.275 1.00 91.06 186 VAL A CA 1
ATOM 1461 C C . VAL A 1 186 ? -0.118 -15.697 3.944 1.00 91.06 186 VAL A C 1
ATOM 1463 O O . VAL A 1 186 ? -0.423 -15.010 2.962 1.00 91.06 186 VAL A O 1
ATOM 1466 N N . PRO A 1 187 ? -0.021 -17.043 3.840 1.00 87.12 187 PRO A N 1
ATOM 1467 C CA . PRO A 1 187 ? -0.471 -17.756 2.644 1.00 87.12 187 PRO A CA 1
ATOM 1468 C C . PRO A 1 187 ? -1.858 -17.293 2.185 1.00 87.12 187 PRO A C 1
ATOM 1470 O O . PRO A 1 187 ? -2.739 -17.076 3.012 1.00 87.12 187 PRO A O 1
ATOM 1473 N N . ASP A 1 188 ? -2.008 -17.112 0.873 1.00 86.69 188 ASP A N 1
ATOM 1474 C CA . ASP A 1 188 ? -3.232 -16.640 0.211 1.00 86.69 188 ASP A CA 1
ATOM 1475 C C . ASP A 1 188 ? -3.671 -15.200 0.533 1.00 86.69 188 ASP A C 1
ATOM 1477 O O . ASP A 1 188 ? -4.750 -14.808 0.116 1.00 86.69 188 ASP A O 1
ATOM 1481 N N . VAL A 1 189 ? -2.853 -14.391 1.220 1.00 91.75 189 VAL A N 1
ATOM 1482 C CA . VAL A 1 189 ? -3.130 -12.961 1.448 1.00 91.75 189 VAL A CA 1
ATOM 1483 C C . VAL A 1 189 ? -1.905 -12.137 1.027 1.00 91.75 189 VAL A C 1
ATOM 1485 O O . VAL A 1 189 ? -1.013 -11.886 1.844 1.00 91.75 189 VAL A O 1
ATOM 1488 N N . PRO A 1 190 ? -1.797 -11.710 -0.244 1.00 88.81 190 PRO A N 1
ATOM 1489 C CA . PRO A 1 190 ? -0.613 -11.020 -0.741 1.00 88.81 190 PRO A CA 1
ATOM 1490 C C . PRO A 1 190 ? -0.434 -9.661 -0.058 1.00 88.81 190 PRO A C 1
ATOM 1492 O O . PRO A 1 190 ? -1.384 -8.897 0.121 1.00 88.81 190 PRO A O 1
ATOM 1495 N N . TYR A 1 191 ? 0.808 -9.338 0.303 1.00 90.38 191 TYR A N 1
ATOM 1496 C CA . TYR A 1 191 ? 1.161 -8.023 0.855 1.00 90.38 191 TYR A CA 1
ATOM 1497 C C . TYR A 1 191 ? 1.661 -7.055 -0.223 1.00 90.38 191 TYR A C 1
ATOM 1499 O O . TYR A 1 191 ? 1.862 -5.871 0.040 1.00 90.38 191 TYR A O 1
ATOM 1507 N N . GLU A 1 192 ? 1.883 -7.558 -1.435 1.00 86.69 192 GLU A N 1
ATOM 1508 C CA . GLU A 1 192 ? 2.333 -6.798 -2.591 1.00 86.69 192 GLU A CA 1
ATOM 1509 C C . GLU A 1 192 ? 1.190 -6.055 -3.289 1.00 86.69 192 GLU A C 1
ATOM 1511 O O . GLU A 1 192 ? 1.460 -5.165 -4.092 1.00 86.69 192 GLU A O 1
ATOM 1516 N N . ASP A 1 193 ? -0.077 -6.366 -3.002 1.00 88.69 193 ASP A N 1
ATOM 1517 C CA . ASP A 1 193 ? -1.185 -5.525 -3.455 1.00 88.69 193 ASP A CA 1
ATOM 1518 C C . ASP A 1 193 ? -1.240 -4.253 -2.601 1.00 88.69 193 ASP A C 1
ATOM 1520 O O . ASP A 1 193 ? -1.734 -4.248 -1.476 1.00 88.69 193 ASP A O 1
ATOM 1524 N N . LEU A 1 194 ? -0.699 -3.161 -3.139 1.00 89.38 194 LEU A N 1
ATOM 1525 C CA . LEU A 1 194 ? -0.628 -1.872 -2.450 1.00 89.38 194 LEU A CA 1
ATOM 1526 C C . LEU A 1 194 ? -1.895 -1.019 -2.634 1.00 89.38 194 LEU A C 1
ATOM 1528 O O . LEU A 1 194 ? -1.885 0.163 -2.279 1.00 89.38 194 LEU A O 1
ATOM 1532 N N . THR A 1 195 ? -2.960 -1.579 -3.217 1.00 89.25 195 THR A N 1
ATOM 1533 C CA . THR A 1 195 ? -4.236 -0.883 -3.402 1.00 89.25 195 THR A CA 1
ATOM 1534 C C . THR A 1 195 ? -5.106 -0.957 -2.150 1.00 89.25 195 THR A C 1
ATOM 1536 O O . THR A 1 195 ? -4.999 -1.869 -1.331 1.00 89.25 195 THR A O 1
ATOM 1539 N N . MET A 1 196 ? -6.040 -0.016 -2.017 1.00 84.69 196 MET A N 1
ATOM 1540 C CA . MET A 1 196 ? -7.030 -0.014 -0.931 1.00 84.69 196 MET A CA 1
ATOM 1541 C C . MET A 1 196 ? -8.096 -1.115 -1.077 1.00 84.69 196 MET A C 1
ATOM 1543 O O . MET A 1 196 ? -8.977 -1.216 -0.226 1.00 84.69 196 MET A O 1
ATOM 1547 N N . ASN A 1 197 ? -8.024 -1.925 -2.137 1.00 87.25 197 ASN A N 1
ATOM 1548 C CA . ASN A 1 197 ? -8.882 -3.088 -2.365 1.00 87.25 197 ASN A CA 1
ATOM 1549 C C . ASN A 1 197 ? -8.125 -4.416 -2.200 1.00 87.25 197 ASN A C 1
ATOM 1551 O O . ASN A 1 197 ? -8.690 -5.462 -2.516 1.00 87.25 197 ASN A O 1
ATOM 1555 N N . GLY A 1 198 ? -6.870 -4.379 -1.737 1.00 88.62 198 GLY A N 1
ATOM 1556 C CA . GLY A 1 198 ? -6.083 -5.584 -1.505 1.00 88.62 198 GLY A CA 1
ATOM 1557 C C . GLY A 1 198 ? -6.715 -6.487 -0.448 1.00 88.62 198 GLY A C 1
ATOM 1558 O O . GLY A 1 198 ? -7.356 -6.016 0.494 1.00 88.62 198 GLY A O 1
ATOM 1559 N N . GLU A 1 199 ? -6.517 -7.797 -0.583 1.00 92.06 199 GLU A N 1
ATOM 1560 C CA . GLU A 1 199 ? -7.161 -8.804 0.275 1.00 92.06 199 GLU A CA 1
ATOM 1561 C C . GLU A 1 199 ? -6.870 -8.594 1.766 1.00 92.06 199 GLU A C 1
ATOM 1563 O O . GLU A 1 199 ? -7.745 -8.780 2.613 1.00 92.06 199 GLU A O 1
ATOM 1568 N N . TRP A 1 200 ? -5.673 -8.100 2.092 1.00 93.75 200 TRP A N 1
ATOM 1569 C CA . TRP A 1 200 ? -5.269 -7.781 3.460 1.00 93.75 200 TRP A CA 1
ATOM 1570 C C . TRP A 1 200 ? -6.138 -6.712 4.144 1.00 93.75 200 TRP A C 1
ATOM 1572 O O . TRP A 1 200 ? -6.119 -6.604 5.370 1.00 93.75 200 TRP A O 1
ATOM 1582 N N . VAL A 1 201 ? -6.889 -5.896 3.398 1.00 93.44 201 VAL A N 1
ATOM 1583 C CA . VAL A 1 201 ? -7.803 -4.899 3.979 1.00 93.44 201 VAL A CA 1
ATOM 1584 C C . VAL A 1 201 ? -8.945 -5.594 4.718 1.00 93.44 201 VAL A C 1
ATOM 1586 O O . VAL A 1 201 ? -9.338 -5.158 5.799 1.00 93.44 201 VAL A O 1
ATOM 1589 N N . PHE A 1 202 ? -9.441 -6.703 4.170 1.00 93.88 202 PHE A N 1
ATOM 1590 C CA . PHE A 1 202 ? -10.569 -7.455 4.722 1.00 93.88 202 PHE A CA 1
ATOM 1591 C C . PHE A 1 202 ? -10.169 -8.388 5.871 1.00 93.88 202 PHE A C 1
ATOM 1593 O O . PHE A 1 202 ? -11.039 -8.927 6.549 1.00 93.88 202 PHE A O 1
ATOM 1600 N N . THR A 1 203 ? -8.868 -8.545 6.121 1.00 95.56 203 THR A N 1
ATOM 1601 C CA . THR A 1 203 ? -8.318 -9.348 7.224 1.00 95.56 203 THR A CA 1
ATOM 1602 C C . THR A 1 203 ? -7.891 -8.498 8.424 1.00 95.56 203 THR A C 1
ATOM 1604 O O . THR A 1 203 ? -7.213 -8.961 9.341 1.00 95.56 203 THR A O 1
ATOM 1607 N N . GLN A 1 204 ? -8.256 -7.214 8.442 1.00 94.50 204 GLN A N 1
ATOM 1608 C CA . GLN A 1 204 ? -7.961 -6.354 9.581 1.00 94.50 204 GLN A CA 1
ATOM 1609 C C . GLN A 1 204 ? -8.734 -6.802 10.823 1.00 94.50 204 GLN A C 1
ATOM 1611 O O . GLN A 1 204 ? -9.960 -6.850 10.819 1.00 94.50 204 GLN A O 1
ATOM 1616 N N . GLY A 1 205 ? -8.004 -7.111 11.896 1.00 91.62 205 GLY A N 1
ATOM 1617 C CA . GLY A 1 205 ? -8.589 -7.509 13.180 1.00 91.62 205 GLY A CA 1
ATOM 1618 C C . GLY A 1 205 ? -9.232 -8.899 13.210 1.00 91.62 205 GLY A C 1
ATOM 1619 O O . GLY A 1 205 ? -9.860 -9.237 14.208 1.00 91.62 205 GLY A O 1
ATOM 1620 N N . THR A 1 206 ? -9.072 -9.715 12.163 1.00 92.56 206 THR A N 1
ATOM 1621 C CA . THR A 1 206 ? -9.650 -11.071 12.093 1.00 92.56 206 THR A CA 1
ATOM 1622 C C . THR A 1 206 ? -8.847 -12.106 12.878 1.00 92.56 206 THR A C 1
ATOM 1624 O O . THR A 1 206 ? -9.390 -13.127 13.295 1.00 92.56 206 THR A O 1
ATOM 1627 N N . THR A 1 207 ? -7.555 -11.856 13.087 1.00 93.25 207 THR A N 1
ATOM 1628 C CA . THR A 1 207 ? -6.613 -12.802 13.695 1.00 93.25 207 THR A CA 1
ATOM 1629 C C . THR A 1 207 ? -5.772 -12.140 14.779 1.00 93.25 207 THR A C 1
ATOM 1631 O O . THR A 1 207 ? -5.461 -10.946 14.732 1.00 93.25 207 THR A O 1
ATOM 1634 N N . VAL A 1 208 ? -5.366 -12.941 15.763 1.00 94.31 208 VAL A N 1
ATOM 1635 C CA . VAL A 1 208 ? -4.546 -12.494 16.892 1.00 94.31 208 VAL A CA 1
ATOM 1636 C C . VAL A 1 208 ? -3.066 -12.398 16.475 1.00 94.31 208 VAL A C 1
ATOM 1638 O O . VAL A 1 208 ? -2.479 -13.412 16.086 1.00 94.31 208 VAL A O 1
ATOM 1641 N N . PRO A 1 209 ? -2.422 -11.216 16.559 1.00 95.38 209 PRO A N 1
ATOM 1642 C CA . PRO A 1 209 ? -1.060 -11.019 16.060 1.00 95.38 209 PRO A CA 1
ATOM 1643 C C . PRO A 1 209 ? 0.050 -11.250 17.093 1.00 95.38 209 PRO A C 1
ATOM 1645 O O . PRO A 1 209 ? 1.205 -10.964 16.780 1.00 95.38 209 PRO A O 1
ATOM 1648 N N . TRP A 1 210 ? -0.263 -11.730 18.299 1.00 96.00 210 TRP A N 1
ATOM 1649 C CA . TRP A 1 210 ? 0.705 -11.948 19.379 1.00 96.00 210 TRP A CA 1
ATOM 1650 C C . TRP A 1 210 ? 0.797 -13.411 19.811 1.00 96.00 210 TRP A C 1
ATOM 1652 O O . TRP A 1 210 ? -0.179 -14.153 19.729 1.00 96.00 210 TRP A O 1
ATOM 1662 N N . THR A 1 211 ? 1.985 -13.831 20.246 1.00 95.06 211 THR A N 1
ATOM 1663 C CA . THR A 1 211 ? 2.212 -15.183 20.791 1.00 95.06 211 THR A CA 1
ATOM 1664 C C . THR A 1 211 ? 1.710 -15.319 22.224 1.00 95.06 211 THR A C 1
ATOM 1666 O O . THR A 1 211 ? 1.278 -16.394 22.630 1.00 95.06 211 THR A O 1
ATOM 1669 N N . GLN A 1 212 ? 1.743 -14.219 22.972 1.00 94.69 212 GLN A N 1
ATOM 1670 C CA . GLN A 1 212 ? 1.274 -14.092 24.344 1.00 94.69 212 GLN A CA 1
ATOM 1671 C C . GLN A 1 212 ? 0.445 -12.817 24.458 1.00 94.69 212 GLN A C 1
ATOM 1673 O O . GLN A 1 212 ? 0.747 -11.824 23.799 1.00 94.69 212 GLN A O 1
ATOM 1678 N N . TYR A 1 213 ? -0.608 -12.848 25.276 1.00 95.75 213 TYR A N 1
ATOM 1679 C CA . TYR A 1 213 ? -1.426 -11.662 25.502 1.00 95.75 213 TYR A CA 1
ATOM 1680 C C . TYR A 1 213 ? -0.576 -10.546 26.145 1.00 95.75 213 TYR A C 1
ATOM 1682 O O . TYR A 1 213 ? -0.006 -10.796 27.204 1.00 95.75 213 TYR A O 1
ATOM 1690 N N . PRO A 1 214 ? -0.458 -9.350 25.537 1.00 96.19 214 PRO A N 1
ATOM 1691 C CA . PRO A 1 214 ? 0.474 -8.328 26.017 1.00 96.19 214 PRO A CA 1
ATOM 1692 C C . PRO A 1 214 ? 0.056 -7.671 27.334 1.00 96.19 214 PRO A C 1
ATOM 1694 O O . PRO A 1 214 ? -1.098 -7.262 27.472 1.00 96.19 214 PRO A O 1
ATOM 1697 N N . ASP A 1 215 ? 1.016 -7.437 28.231 1.00 94.00 215 ASP A N 1
ATOM 1698 C CA . ASP A 1 215 ? 0.780 -6.835 29.557 1.00 94.00 215 ASP A CA 1
ATOM 1699 C C . ASP A 1 215 ? 0.104 -5.460 29.460 1.00 94.00 215 ASP A C 1
ATOM 1701 O O . ASP A 1 215 ? -0.862 -5.157 30.162 1.00 94.00 215 ASP A O 1
ATOM 1705 N N . LEU A 1 216 ? 0.528 -4.637 28.492 1.00 95.88 216 LEU A N 1
ATOM 1706 C CA . LEU A 1 216 ? -0.113 -3.344 28.250 1.00 95.88 216 LEU A CA 1
ATOM 1707 C C . LEU A 1 216 ? -1.593 -3.484 27.868 1.00 95.88 216 LEU A C 1
ATOM 1709 O O . LEU A 1 216 ? -2.390 -2.645 28.275 1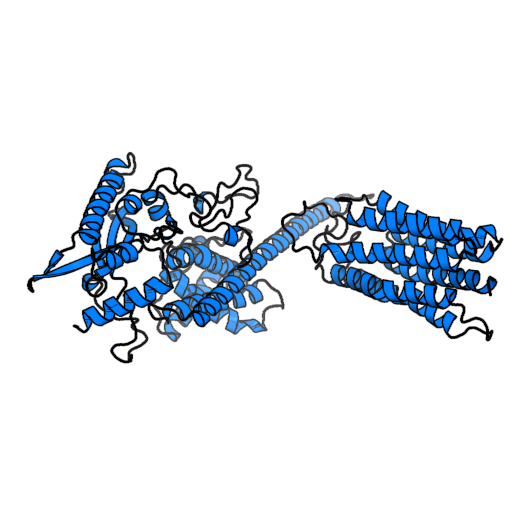.00 95.88 216 LEU A O 1
ATOM 1713 N N . LEU A 1 217 ? -1.977 -4.513 27.106 1.00 96.06 217 LEU A N 1
ATOM 1714 C CA . LEU A 1 217 ? -3.383 -4.759 26.767 1.00 96.06 217 LEU A CA 1
ATOM 1715 C C . LEU A 1 217 ? -4.168 -5.362 27.937 1.00 96.06 217 LEU A C 1
ATOM 1717 O O . LEU A 1 217 ? -5.388 -5.210 27.976 1.00 96.06 217 LEU A O 1
ATOM 1721 N N . ALA A 1 218 ? -3.505 -6.052 28.866 1.00 94.56 218 ALA A N 1
ATOM 1722 C CA . ALA A 1 218 ? -4.149 -6.596 30.060 1.00 94.56 218 ALA A CA 1
ATOM 1723 C C . ALA A 1 218 ? -4.565 -5.479 31.025 1.00 94.56 218 ALA A C 1
ATOM 1725 O O . ALA A 1 218 ? -5.657 -5.530 31.590 1.00 94.56 218 ALA A O 1
ATOM 1726 N N . SER A 1 219 ? -3.728 -4.446 31.150 1.00 93.69 219 SER A N 1
ATOM 1727 C CA . SER A 1 219 ? -3.894 -3.401 32.165 1.00 93.69 219 SER A CA 1
ATOM 1728 C C . SER A 1 219 ? -4.425 -2.068 31.616 1.00 93.69 219 SER A C 1
ATOM 1730 O O . SER A 1 219 ? -5.109 -1.337 32.333 1.00 93.69 219 SER A O 1
ATOM 1732 N N . CYS A 1 220 ? -4.154 -1.713 30.352 1.00 95.50 220 CYS A N 1
ATOM 1733 C CA . CYS A 1 220 ? -4.593 -0.432 29.782 1.00 95.50 220 CYS A CA 1
ATOM 1734 C C . CYS A 1 220 ? -5.953 -0.528 29.064 1.00 95.50 220 CYS A C 1
ATOM 1736 O O . CYS A 1 220 ? -6.215 -1.501 28.346 1.00 95.50 220 CYS A O 1
ATOM 1738 N N . PRO A 1 221 ? -6.799 0.521 29.146 1.00 95.44 221 PRO A N 1
ATOM 1739 C CA . PRO A 1 221 ? -8.008 0.597 28.335 1.00 95.44 221 PRO A CA 1
ATOM 1740 C C . PRO A 1 221 ? -7.644 0.661 26.846 1.00 95.44 221 PRO A C 1
ATOM 1742 O O . PRO A 1 221 ? -6.754 1.407 26.447 1.00 95.44 221 PRO A O 1
ATOM 1745 N N . HIS A 1 222 ? -8.354 -0.106 26.025 1.00 96.25 222 HIS A N 1
ATOM 1746 C CA . HIS A 1 222 ? -8.132 -0.185 24.582 1.00 96.25 222 HIS A CA 1
ATOM 1747 C C . HIS A 1 222 ? -9.455 -0.437 23.839 1.00 96.25 222 HIS A C 1
ATOM 1749 O O . HIS A 1 222 ? -10.523 -0.543 24.449 1.00 96.25 222 HIS A O 1
ATOM 1755 N N . ASP A 1 223 ? -9.408 -0.494 22.506 1.00 95.31 223 ASP A N 1
ATOM 1756 C CA . ASP A 1 223 ? -10.562 -0.853 21.676 1.00 95.31 223 ASP A CA 1
ATOM 1757 C C . ASP A 1 223 ? -10.728 -2.378 21.612 1.00 95.31 223 ASP A C 1
ATOM 1759 O O . ASP A 1 223 ? -9.894 -3.069 21.027 1.00 95.31 223 ASP A O 1
ATOM 1763 N N . ARG A 1 224 ? -11.817 -2.904 22.191 1.00 93.00 224 ARG A N 1
ATOM 1764 C CA . ARG A 1 224 ? -12.080 -4.354 22.231 1.00 93.00 224 ARG A CA 1
ATOM 1765 C C . ARG A 1 224 ? -12.383 -4.954 20.862 1.00 93.00 224 ARG A C 1
ATOM 1767 O O . ARG A 1 224 ? -12.167 -6.144 20.666 1.00 93.00 224 ARG A O 1
ATOM 1774 N N . SER A 1 225 ? -12.893 -4.153 19.926 1.00 94.06 225 SER A N 1
ATOM 1775 C CA . SER A 1 225 ? -13.230 -4.639 18.585 1.00 94.06 225 SER A CA 1
ATOM 1776 C C . SER A 1 225 ? -11.990 -4.891 17.732 1.00 94.06 225 SER A C 1
ATOM 1778 O O . SER A 1 225 ? -12.028 -5.717 16.826 1.00 94.06 225 SER A O 1
ATOM 1780 N N . PHE A 1 226 ? -10.882 -4.203 18.031 1.00 95.31 226 PHE A N 1
ATOM 1781 C CA . PHE A 1 226 ? -9.624 -4.383 17.319 1.00 95.31 226 PHE A CA 1
ATOM 1782 C C . PHE A 1 226 ? -8.410 -4.037 18.208 1.00 95.31 226 PHE A C 1
ATOM 1784 O O . PHE A 1 226 ? -7.733 -3.023 17.973 1.00 95.31 226 PHE A O 1
ATOM 1791 N N . PRO A 1 227 ? -8.081 -4.886 19.207 1.00 96.06 227 PRO A N 1
ATOM 1792 C CA . PRO A 1 227 ? -7.082 -4.559 20.231 1.00 96.06 227 PRO A CA 1
ATOM 1793 C C . PRO A 1 227 ? -5.675 -4.330 19.673 1.00 96.06 227 PRO A C 1
ATOM 1795 O O . PRO A 1 227 ? -4.929 -3.504 20.190 1.00 96.06 227 PRO A O 1
ATOM 1798 N N . ALA A 1 228 ? -5.319 -4.984 18.561 1.00 96.38 228 ALA A N 1
ATOM 1799 C CA . ALA A 1 228 ? -4.018 -4.814 17.912 1.00 96.38 228 ALA A CA 1
ATOM 1800 C C . ALA A 1 228 ? -3.729 -3.366 17.476 1.00 96.38 228 ALA A C 1
ATOM 1802 O O . ALA A 1 228 ? -2.565 -2.980 17.372 1.00 96.38 228 ALA A O 1
ATOM 1803 N N . THR A 1 229 ? -4.766 -2.543 17.266 1.00 95.69 229 THR A N 1
ATOM 1804 C CA . THR A 1 229 ? -4.597 -1.115 16.950 1.00 95.69 229 THR A CA 1
ATOM 1805 C C . THR A 1 229 ? -3.992 -0.312 18.094 1.00 95.69 229 THR A C 1
ATOM 1807 O O . THR A 1 229 ? -3.467 0.770 17.836 1.00 95.69 229 THR A O 1
ATOM 1810 N N . PHE A 1 230 ? -4.007 -0.843 19.324 1.00 97.06 230 PHE A N 1
ATOM 1811 C CA . PHE A 1 230 ? -3.311 -0.263 20.467 1.00 97.06 230 PHE A CA 1
ATOM 1812 C C . PHE A 1 230 ? -1.816 -0.080 20.182 1.00 97.06 230 PHE A C 1
ATOM 1814 O O . PHE A 1 230 ? -1.254 0.946 20.553 1.00 97.06 230 PHE A O 1
ATOM 1821 N N . PHE A 1 231 ? -1.188 -1.019 19.466 1.00 96.81 231 PHE A N 1
ATOM 1822 C CA . PHE A 1 231 ? 0.201 -0.918 19.015 1.00 96.81 231 PHE A CA 1
ATOM 1823 C C . PHE A 1 231 ? 0.263 -0.149 17.691 1.00 96.81 231 PHE A C 1
ATOM 1825 O O . PHE A 1 231 ? 0.248 -0.728 16.604 1.00 96.81 231 PHE A O 1
ATOM 1832 N N . ALA A 1 232 ? 0.291 1.178 17.771 1.00 94.12 232 ALA A N 1
ATOM 1833 C CA . ALA A 1 232 ? 0.185 2.065 16.621 1.00 94.12 232 ALA A CA 1
ATOM 1834 C C . ALA A 1 232 ? 1.557 2.285 15.945 1.00 94.12 232 ALA A C 1
ATOM 1836 O O . ALA A 1 232 ? 2.408 2.980 16.515 1.00 94.12 232 ALA A O 1
ATOM 1837 N N . PRO A 1 233 ? 1.791 1.754 14.725 1.00 89.94 233 PRO A N 1
ATOM 1838 C CA . PRO A 1 233 ? 3.050 1.966 14.017 1.00 89.94 233 PRO A CA 1
ATOM 1839 C C . PRO A 1 233 ? 3.226 3.440 13.646 1.00 89.94 233 PRO A C 1
ATOM 1841 O O . PRO A 1 233 ? 2.263 4.120 13.288 1.00 89.94 233 PRO A O 1
ATOM 1844 N N . ASP A 1 234 ? 4.464 3.937 13.691 1.00 88.00 234 ASP A N 1
ATOM 1845 C CA . ASP A 1 234 ? 4.775 5.308 13.291 1.00 88.00 234 ASP A CA 1
ATOM 1846 C C . ASP A 1 234 ? 4.987 5.418 11.763 1.00 88.00 234 ASP A C 1
ATOM 1848 O O . ASP A 1 234 ? 6.035 5.005 11.245 1.00 88.00 234 ASP A O 1
ATOM 1852 N N . PRO A 1 235 ? 4.047 6.031 11.009 1.00 87.38 235 PRO A N 1
ATOM 1853 C CA . PRO A 1 235 ? 4.185 6.152 9.562 1.00 87.38 235 PRO A CA 1
ATOM 1854 C C . PRO A 1 235 ? 5.339 7.080 9.152 1.00 87.38 235 PRO A C 1
ATOM 1856 O O . PRO A 1 235 ? 5.856 6.946 8.044 1.00 87.38 235 PRO A O 1
ATOM 1859 N N . TRP A 1 236 ? 5.799 7.987 10.023 1.00 88.69 236 TRP A N 1
ATOM 1860 C CA . TRP A 1 236 ? 6.973 8.815 9.747 1.00 88.69 236 TRP A CA 1
ATOM 1861 C C . TRP A 1 236 ? 8.265 8.016 9.847 1.00 88.69 236 TRP A C 1
ATOM 1863 O O . TRP A 1 236 ? 9.157 8.246 9.035 1.00 88.69 236 TRP A O 1
ATOM 1873 N N . HIS A 1 237 ? 8.391 7.079 10.788 1.00 87.38 237 HIS A N 1
ATOM 1874 C CA . HIS A 1 237 ? 9.559 6.192 10.829 1.00 87.38 237 HIS A CA 1
ATOM 1875 C C . HIS A 1 237 ? 9.577 5.258 9.614 1.00 87.38 237 HIS A C 1
ATOM 1877 O O . HIS A 1 237 ? 10.595 5.192 8.915 1.00 87.38 237 HIS A O 1
ATOM 1883 N N . ASN A 1 238 ? 8.430 4.645 9.297 1.00 88.12 238 ASN A N 1
ATOM 1884 C CA . ASN A 1 238 ? 8.269 3.776 8.125 1.00 88.12 238 ASN A CA 1
ATOM 1885 C C . ASN A 1 238 ? 8.595 4.508 6.815 1.00 88.12 238 ASN A C 1
ATOM 1887 O O . ASN A 1 238 ? 9.213 3.944 5.916 1.00 88.12 238 ASN A O 1
ATOM 1891 N N . TRP A 1 239 ? 8.247 5.790 6.714 1.00 92.44 239 TRP A N 1
ATOM 1892 C CA . TRP A 1 239 ? 8.614 6.618 5.572 1.00 92.44 239 TRP A CA 1
ATOM 1893 C C . TRP A 1 239 ? 10.079 7.041 5.584 1.00 92.44 239 TRP A C 1
ATOM 1895 O O . TRP A 1 239 ? 10.823 6.768 4.645 1.00 92.44 239 TRP A O 1
ATOM 1905 N N . HIS A 1 240 ? 10.510 7.739 6.632 1.00 92.44 240 HIS A N 1
ATOM 1906 C CA . HIS A 1 240 ? 11.804 8.400 6.639 1.00 92.44 240 HIS A CA 1
ATOM 1907 C C . HIS A 1 240 ? 12.965 7.408 6.558 1.00 92.44 240 HIS A C 1
ATOM 1909 O O . HIS A 1 240 ? 13.958 7.705 5.897 1.00 92.44 240 HIS A O 1
ATOM 1915 N N . LEU A 1 241 ? 12.864 6.263 7.237 1.00 89.19 241 LEU A N 1
ATOM 1916 C CA . LEU A 1 241 ? 13.920 5.248 7.278 1.00 89.19 241 LEU A CA 1
ATOM 1917 C C . LEU A 1 241 ? 13.562 3.975 6.498 1.00 89.19 241 LEU A C 1
ATOM 1919 O O . LEU A 1 241 ? 14.438 3.139 6.286 1.00 89.19 241 LEU A O 1
ATOM 1923 N N . GLY A 1 242 ? 12.327 3.841 6.020 1.00 90.44 242 GLY A N 1
ATOM 1924 C CA . GLY A 1 242 ? 11.927 2.798 5.078 1.00 90.44 242 GLY A CA 1
ATOM 1925 C C . GLY A 1 242 ? 11.774 3.358 3.668 1.00 90.44 242 GLY A C 1
ATOM 1926 O O . GLY A 1 242 ? 12.762 3.656 2.991 1.00 90.44 242 GLY A O 1
ATOM 1927 N N . GLU A 1 243 ? 10.527 3.515 3.237 1.00 91.19 243 GLU A N 1
ATOM 1928 C CA . GLU A 1 243 ? 10.166 3.685 1.828 1.00 91.19 243 GLU A CA 1
ATOM 1929 C C . GLU A 1 243 ? 10.693 4.980 1.199 1.00 91.19 243 GLU A C 1
ATOM 1931 O O . GLU A 1 243 ? 11.176 4.986 0.069 1.00 91.19 243 GLU A O 1
ATOM 1936 N N . GLY A 1 244 ? 10.692 6.086 1.942 1.00 95.06 244 GLY A N 1
ATOM 1937 C CA . GLY A 1 244 ? 11.227 7.361 1.467 1.00 95.06 244 GLY A CA 1
ATOM 1938 C C . GLY A 1 244 ? 12.739 7.313 1.264 1.00 95.06 244 GLY A C 1
ATOM 1939 O O . GLY A 1 244 ? 13.262 7.929 0.336 1.00 95.06 244 GLY A O 1
ATOM 1940 N N . ARG A 1 245 ? 13.458 6.544 2.091 1.00 95.00 245 ARG A N 1
ATOM 1941 C CA . ARG A 1 245 ? 14.900 6.320 1.917 1.00 95.00 245 ARG A CA 1
ATOM 1942 C C . ARG A 1 245 ? 15.190 5.476 0.678 1.00 95.00 245 ARG A C 1
ATOM 1944 O O . ARG A 1 245 ? 16.130 5.794 -0.051 1.00 95.00 245 ARG A O 1
ATOM 1951 N N . ALA A 1 246 ? 14.378 4.449 0.426 1.00 93.44 246 ALA A N 1
ATOM 1952 C CA . ALA A 1 246 ? 14.454 3.656 -0.798 1.00 93.44 246 ALA A CA 1
ATOM 1953 C C . ALA A 1 246 ? 14.156 4.518 -2.037 1.00 93.44 246 ALA A C 1
ATOM 1955 O O . ALA A 1 246 ? 14.977 4.566 -2.948 1.00 93.44 246 ALA A O 1
ATOM 1956 N N . LEU A 1 247 ? 13.063 5.291 -2.029 1.00 96.12 247 LEU A N 1
ATOM 1957 C CA . LEU A 1 247 ? 12.705 6.207 -3.116 1.00 96.12 247 LEU A CA 1
ATOM 1958 C C . LEU A 1 247 ? 13.852 7.165 -3.456 1.00 96.12 247 LEU A C 1
ATOM 1960 O O . LEU A 1 247 ? 14.237 7.281 -4.616 1.00 96.12 247 LEU A O 1
ATOM 1964 N N . VAL A 1 248 ? 14.423 7.836 -2.452 1.00 97.25 248 VAL A N 1
ATOM 1965 C CA . VAL A 1 248 ? 15.529 8.781 -2.657 1.00 97.25 248 VAL A CA 1
ATOM 1966 C C . VAL A 1 248 ? 16.736 8.086 -3.282 1.00 97.25 248 VAL A C 1
ATOM 1968 O O . VAL A 1 248 ? 17.289 8.590 -4.256 1.00 97.25 248 VAL A O 1
ATOM 1971 N N . ALA A 1 249 ? 17.149 6.932 -2.754 1.00 96.06 249 ALA A N 1
ATOM 1972 C CA . ALA A 1 249 ? 18.296 6.200 -3.286 1.00 96.06 249 ALA A CA 1
ATOM 1973 C C . ALA A 1 249 ? 18.042 5.715 -4.730 1.00 96.06 249 ALA A C 1
ATOM 1975 O O . ALA A 1 249 ? 18.914 5.847 -5.593 1.00 96.06 249 ALA A O 1
ATOM 1976 N N . ASN A 1 250 ? 16.824 5.252 -5.020 1.00 95.31 250 ASN A N 1
ATOM 1977 C CA . ASN A 1 250 ? 16.384 4.858 -6.357 1.00 95.31 250 ASN A CA 1
ATOM 1978 C C . ASN A 1 250 ? 16.415 6.039 -7.337 1.00 95.31 250 ASN A C 1
ATOM 1980 O O . ASN A 1 250 ? 16.962 5.918 -8.433 1.00 95.31 250 ASN A O 1
ATOM 1984 N N . CYS A 1 251 ? 15.905 7.205 -6.935 1.00 96.50 251 CYS A N 1
ATOM 1985 C CA . CYS A 1 251 ? 15.981 8.430 -7.728 1.00 96.50 251 CYS A CA 1
ATOM 1986 C C . CYS A 1 251 ? 17.434 8.863 -7.959 1.00 96.50 251 CYS A C 1
ATOM 1988 O O . CYS A 1 251 ? 17.793 9.184 -9.088 1.00 96.50 251 CYS A O 1
ATOM 1990 N N . MET A 1 252 ? 18.297 8.798 -6.939 1.00 96.12 252 MET A N 1
ATOM 1991 C CA . MET A 1 252 ? 19.727 9.101 -7.082 1.00 96.12 252 MET A CA 1
ATOM 1992 C C . MET A 1 252 ? 20.397 8.211 -8.132 1.00 96.12 252 MET A C 1
ATOM 1994 O O . MET A 1 252 ? 21.167 8.702 -8.957 1.00 96.12 252 MET A O 1
ATOM 1998 N N . LYS A 1 253 ? 20.061 6.916 -8.168 1.00 94.19 253 LYS A N 1
ATOM 1999 C CA . LYS A 1 253 ? 20.546 5.988 -9.199 1.00 94.19 253 LYS A CA 1
ATOM 2000 C C . LYS A 1 253 ? 20.098 6.383 -10.609 1.00 94.19 253 LYS A C 1
ATOM 2002 O O . LYS A 1 253 ? 20.874 6.209 -11.547 1.00 94.19 253 LYS A O 1
ATOM 2007 N N . LEU A 1 254 ? 18.882 6.912 -10.752 1.00 94.50 254 LEU A N 1
ATOM 2008 C CA . LEU A 1 254 ? 18.328 7.361 -12.033 1.00 94.50 254 LEU A CA 1
ATOM 2009 C C . LEU A 1 254 ? 18.937 8.681 -12.518 1.00 94.50 254 LEU A C 1
ATOM 2011 O O . LEU A 1 254 ? 19.189 8.815 -13.713 1.00 94.50 254 LEU A O 1
ATOM 2015 N N . ILE A 1 255 ? 19.186 9.640 -11.620 1.00 95.69 255 ILE A N 1
ATOM 2016 C CA . ILE A 1 255 ? 19.676 10.976 -12.000 1.00 95.69 255 ILE A CA 1
ATOM 2017 C C . ILE A 1 255 ? 21.201 11.060 -12.083 1.00 95.69 255 ILE A C 1
ATOM 2019 O O . ILE A 1 255 ? 21.716 11.884 -12.828 1.00 95.69 255 ILE A O 1
ATOM 2023 N N . CYS A 1 256 ? 21.942 10.205 -11.369 1.00 94.62 256 CYS A N 1
ATOM 2024 C CA . CYS A 1 256 ? 23.407 10.237 -11.368 1.00 94.62 256 CYS A CA 1
ATOM 2025 C C . CYS A 1 256 ? 24.028 10.135 -12.779 1.00 94.62 256 CYS A C 1
ATOM 2027 O O . CYS A 1 256 ? 24.944 10.898 -13.076 1.00 94.62 256 CYS A O 1
ATOM 2029 N N . PRO A 1 257 ? 23.529 9.296 -13.713 1.00 92.50 257 PRO A N 1
ATOM 2030 C CA . PRO A 1 257 ? 24.002 9.307 -15.097 1.00 92.50 257 PRO A CA 1
ATOM 2031 C C . PRO A 1 257 ? 23.903 10.669 -15.799 1.00 92.50 257 PRO A C 1
ATOM 2033 O O . PRO A 1 257 ? 24.749 10.936 -16.650 1.00 92.50 257 PRO A O 1
ATOM 2036 N N . LEU A 1 258 ? 22.931 11.505 -15.415 1.00 93.88 258 LEU A N 1
ATOM 2037 C CA . LEU A 1 258 ? 22.665 12.839 -15.967 1.00 93.88 258 LEU A CA 1
ATOM 2038 C C . LEU A 1 258 ? 23.454 13.961 -15.275 1.00 93.88 258 LEU A C 1
ATOM 2040 O O . LEU A 1 258 ? 23.367 15.106 -15.704 1.00 93.88 258 LEU A O 1
ATOM 2044 N N . ALA A 1 259 ? 24.161 13.658 -14.185 1.00 94.31 259 ALA A N 1
ATOM 2045 C CA . ALA A 1 259 ? 24.944 14.641 -13.451 1.00 94.31 259 ALA A CA 1
ATOM 2046 C C . ALA A 1 259 ? 26.287 14.924 -14.137 1.00 94.31 259 ALA A C 1
ATOM 2048 O O . ALA A 1 259 ? 26.864 14.047 -14.795 1.00 94.31 259 ALA A O 1
ATOM 2049 N N . ASP A 1 260 ? 26.800 16.135 -13.921 1.00 93.06 260 ASP A N 1
ATOM 2050 C CA . ASP A 1 260 ? 28.096 16.564 -14.438 1.00 93.06 260 ASP A CA 1
ATOM 2051 C C . ASP A 1 260 ? 29.236 15.816 -13.742 1.00 93.06 260 ASP A C 1
ATOM 2053 O O . ASP A 1 260 ? 29.258 15.688 -12.519 1.00 93.06 260 ASP A O 1
ATOM 2057 N N . GLY A 1 261 ? 30.205 15.335 -14.519 1.00 92.94 261 GLY A N 1
ATOM 2058 C CA . GLY A 1 261 ? 31.385 14.649 -13.998 1.00 92.94 261 GLY A CA 1
ATOM 2059 C C . GLY A 1 261 ? 31.799 13.448 -14.840 1.00 92.94 261 GLY A C 1
ATOM 2060 O O . GLY A 1 261 ? 30.977 12.771 -15.461 1.00 92.94 261 GLY A O 1
ATOM 2061 N N . SER A 1 262 ? 33.100 13.163 -14.843 1.00 91.19 262 SER A N 1
ATOM 2062 C CA . SER A 1 262 ? 33.685 12.051 -15.605 1.00 91.19 262 SER A CA 1
ATOM 2063 C C . SER A 1 262 ? 33.563 10.701 -14.891 1.00 91.19 262 SER A C 1
ATOM 2065 O O . SER A 1 262 ? 33.554 9.653 -15.534 1.00 91.19 262 SER A O 1
ATOM 2067 N N . ASN A 1 263 ? 33.430 10.710 -13.562 1.00 92.00 263 ASN A N 1
ATOM 2068 C CA . ASN A 1 263 ? 33.330 9.516 -12.725 1.00 92.00 263 ASN A CA 1
ATOM 2069 C C . ASN A 1 263 ? 32.211 9.643 -11.675 1.00 92.00 263 ASN A C 1
ATOM 2071 O O . ASN A 1 263 ? 31.602 10.700 -11.521 1.00 92.00 263 ASN A O 1
ATOM 2075 N N . MET A 1 264 ? 31.918 8.542 -10.975 1.00 91.88 264 MET A N 1
ATOM 2076 C CA . MET A 1 264 ? 30.809 8.460 -10.014 1.00 91.88 264 MET A CA 1
ATOM 2077 C C . MET A 1 264 ? 30.924 9.488 -8.883 1.00 91.88 264 MET A C 1
ATOM 2079 O O . MET A 1 264 ? 29.921 10.101 -8.531 1.00 91.88 264 MET A O 1
ATOM 2083 N N . ASP A 1 265 ? 32.119 9.693 -8.330 1.00 91.75 265 ASP A N 1
ATOM 2084 C CA . ASP A 1 265 ? 32.310 10.611 -7.205 1.00 91.75 265 ASP A CA 1
ATOM 2085 C C . ASP A 1 265 ? 32.091 12.062 -7.641 1.00 91.75 265 ASP A C 1
ATOM 2087 O O . ASP A 1 265 ? 31.303 12.766 -7.019 1.00 91.75 265 ASP A O 1
ATOM 2091 N N . GLN A 1 266 ? 32.654 12.467 -8.787 1.00 94.88 266 GLN A N 1
ATOM 2092 C CA . GLN A 1 266 ? 32.420 13.799 -9.362 1.00 94.88 266 GLN A CA 1
ATOM 2093 C C . GLN A 1 266 ? 30.933 14.063 -9.640 1.00 94.88 266 GLN A C 1
ATOM 2095 O O . GLN A 1 266 ? 30.431 15.148 -9.355 1.00 94.88 266 GLN A O 1
ATOM 2100 N N . LYS A 1 267 ? 30.214 13.055 -10.150 1.00 96.31 267 LYS A N 1
ATOM 2101 C CA . LYS A 1 267 ? 28.767 13.136 -10.402 1.00 96.31 267 LYS A CA 1
ATOM 2102 C C . LYS A 1 267 ? 27.966 13.324 -9.120 1.00 96.31 267 LYS A C 1
ATOM 2104 O O . LYS A 1 267 ? 27.043 14.134 -9.065 1.00 96.31 267 LYS A O 1
ATOM 2109 N N . VAL A 1 268 ? 28.316 12.578 -8.077 1.00 95.94 268 VAL A N 1
ATOM 2110 C CA . VAL A 1 268 ? 27.673 12.681 -6.765 1.00 95.94 268 VAL A CA 1
ATOM 2111 C C . VAL A 1 268 ? 27.986 14.023 -6.093 1.00 95.94 268 VAL A C 1
ATOM 2113 O O . VAL A 1 268 ? 27.091 14.604 -5.478 1.00 95.94 268 VAL A O 1
ATOM 2116 N N . ASP A 1 269 ? 29.206 14.539 -6.249 1.00 96.38 269 ASP A N 1
ATOM 2117 C CA . ASP A 1 269 ? 29.606 15.856 -5.748 1.00 96.38 269 ASP A CA 1
ATOM 2118 C C . ASP A 1 269 ? 28.852 16.986 -6.463 1.00 96.38 269 ASP A C 1
ATOM 2120 O O . ASP A 1 269 ? 28.321 17.876 -5.799 1.00 96.38 269 ASP A O 1
ATOM 2124 N N . SER A 1 270 ? 28.696 16.914 -7.791 1.00 97.44 270 SER A N 1
ATOM 2125 C CA . SER A 1 270 ? 27.875 17.868 -8.556 1.00 97.44 270 SER A CA 1
ATOM 2126 C C . SER A 1 270 ? 26.425 17.912 -8.045 1.00 97.44 270 SER A C 1
ATOM 2128 O O . SER A 1 270 ? 25.884 18.982 -7.752 1.00 97.44 270 SER A O 1
ATOM 2130 N N . LEU A 1 271 ? 25.812 16.745 -7.811 1.00 97.69 271 LEU A N 1
ATOM 2131 C CA . LEU A 1 271 ? 24.470 16.661 -7.219 1.00 97.69 271 LEU A CA 1
ATOM 2132 C C . LEU A 1 271 ? 24.409 17.226 -5.792 1.00 97.69 271 LEU A C 1
ATOM 2134 O O . LEU A 1 271 ? 23.380 17.770 -5.384 1.00 97.69 271 LEU A O 1
ATOM 2138 N N . PHE A 1 272 ? 25.489 17.112 -5.017 1.00 97.94 272 PHE A N 1
ATOM 2139 C CA . PHE A 1 272 ? 25.556 17.701 -3.684 1.00 97.94 272 PHE A CA 1
ATOM 2140 C C . PHE A 1 272 ? 25.625 19.233 -3.721 1.00 97.94 272 PHE A C 1
ATOM 2142 O O . PHE A 1 272 ? 24.986 19.887 -2.891 1.00 97.94 272 PHE A O 1
ATOM 2149 N N . GLU A 1 273 ? 26.351 19.818 -4.676 1.00 98.00 273 GLU A N 1
ATOM 2150 C CA . GLU A 1 273 ? 26.367 21.271 -4.881 1.00 98.00 273 GLU A CA 1
ATOM 2151 C C . GLU A 1 273 ? 24.975 21.806 -5.244 1.00 98.00 273 GLU A C 1
ATOM 2153 O O . GLU A 1 273 ? 24.522 22.786 -4.645 1.00 98.00 273 GLU A O 1
ATOM 2158 N N . ASP A 1 274 ? 24.249 21.116 -6.130 1.00 97.62 274 ASP A N 1
ATOM 2159 C CA . ASP A 1 274 ? 22.861 21.456 -6.471 1.00 97.62 274 ASP A CA 1
ATOM 2160 C C . ASP A 1 274 ? 21.937 21.361 -5.239 1.00 97.62 274 ASP A C 1
ATOM 2162 O O . ASP A 1 274 ? 21.194 22.299 -4.933 1.00 97.62 274 ASP A O 1
ATOM 2166 N N . TYR A 1 275 ? 22.060 20.297 -4.436 1.00 98.06 275 TYR A N 1
ATOM 2167 C CA . TYR A 1 275 ? 21.324 20.164 -3.173 1.00 98.06 275 TYR A CA 1
ATOM 2168 C C . TYR A 1 275 ? 21.620 21.306 -2.187 1.00 98.06 275 TYR A C 1
ATOM 2170 O O . TYR A 1 275 ? 20.699 21.848 -1.561 1.00 98.06 275 TYR A O 1
ATOM 2178 N N . LYS A 1 276 ? 22.889 21.710 -2.041 1.00 98.12 276 LYS A N 1
ATOM 2179 C CA . LYS A 1 276 ? 23.271 22.851 -1.194 1.00 98.12 276 LYS A CA 1
ATOM 2180 C C . LYS A 1 276 ? 22.672 24.157 -1.709 1.00 98.12 276 LYS A C 1
ATOM 2182 O O . LYS A 1 276 ? 22.137 24.927 -0.905 1.00 98.12 276 LYS A O 1
ATOM 2187 N N . ALA A 1 277 ? 22.723 24.395 -3.019 1.00 97.69 277 ALA A N 1
ATOM 2188 C CA . ALA A 1 277 ? 22.126 25.569 -3.649 1.00 97.69 277 ALA A CA 1
ATOM 2189 C C . ALA A 1 277 ? 20.610 25.618 -3.406 1.00 97.69 277 ALA A C 1
ATOM 2191 O O . ALA A 1 277 ? 20.096 26.631 -2.921 1.00 97.69 277 ALA A O 1
ATOM 2192 N N . TYR A 1 278 ? 19.915 24.494 -3.609 1.00 97.81 278 TYR A N 1
ATOM 2193 C CA . TYR A 1 278 ? 18.495 24.343 -3.298 1.00 97.81 278 TYR A CA 1
ATOM 2194 C C . TYR A 1 278 ? 18.190 24.667 -1.829 1.00 97.81 278 TYR A C 1
ATOM 2196 O O . TYR A 1 278 ? 17.265 25.432 -1.534 1.00 97.81 278 TYR A O 1
ATOM 2204 N N . CYS A 1 279 ? 18.973 24.121 -0.892 1.00 97.56 279 CYS A N 1
ATOM 2205 C CA . CYS A 1 279 ? 18.788 24.372 0.536 1.00 97.56 279 CYS A CA 1
ATOM 2206 C C . CYS A 1 279 ? 18.960 25.855 0.878 1.00 97.56 279 CYS A C 1
ATOM 2208 O O . CYS A 1 279 ? 18.129 26.414 1.597 1.00 97.56 279 CYS A O 1
ATOM 2210 N N . LYS A 1 280 ? 19.987 26.509 0.323 1.00 97.25 280 LYS A N 1
ATOM 2211 C CA . LYS A 1 280 ? 20.238 27.943 0.508 1.00 97.25 280 LYS A CA 1
ATOM 2212 C C . LYS A 1 280 ? 19.078 28.785 -0.028 1.00 97.25 280 LYS A C 1
ATOM 2214 O O . LYS A 1 280 ? 18.556 29.627 0.701 1.00 97.25 280 LYS A O 1
ATOM 2219 N N . GLN A 1 281 ? 18.629 28.520 -1.256 1.00 97.38 281 GLN A N 1
ATOM 2220 C CA . GLN A 1 281 ? 17.526 29.244 -1.896 1.00 97.38 281 GLN A CA 1
ATOM 2221 C C . GLN A 1 281 ? 16.210 29.106 -1.116 1.00 97.38 281 GLN A C 1
ATOM 2223 O O . GLN A 1 281 ? 15.464 30.071 -0.967 1.00 97.38 281 GLN A O 1
ATOM 2228 N N . ASN A 1 282 ? 15.945 27.920 -0.565 1.00 95.69 282 ASN A N 1
ATOM 2229 C CA . ASN A 1 282 ? 14.700 27.610 0.140 1.00 95.69 282 ASN A CA 1
ATOM 2230 C C . ASN A 1 282 ? 14.789 27.797 1.665 1.00 95.69 282 ASN A C 1
ATOM 2232 O O . ASN A 1 282 ? 13.866 27.399 2.380 1.00 95.69 282 ASN A O 1
ATOM 2236 N N . ARG A 1 283 ? 15.886 28.382 2.175 1.00 95.12 283 ARG A N 1
ATOM 2237 C CA . ARG A 1 283 ? 16.147 28.600 3.612 1.00 95.12 283 ARG A CA 1
ATOM 2238 C C . ARG A 1 283 ? 15.992 27.317 4.442 1.00 95.12 283 ARG A C 1
ATOM 2240 O O . ARG A 1 283 ? 15.333 27.299 5.481 1.00 95.12 283 ARG A O 1
ATOM 2247 N N . ARG A 1 284 ? 16.574 26.220 3.954 1.00 93.25 284 ARG A N 1
ATOM 2248 C CA . ARG A 1 284 ? 16.565 24.898 4.597 1.00 93.25 284 ARG A CA 1
ATOM 2249 C C . ARG A 1 284 ? 17.946 24.538 5.139 1.00 93.25 284 ARG A C 1
ATOM 2251 O O . ARG A 1 284 ? 18.967 24.965 4.609 1.00 93.25 284 ARG A O 1
ATOM 2258 N N . GLN A 1 285 ? 17.966 23.714 6.184 1.00 92.88 285 GLN A N 1
ATOM 2259 C CA . GLN A 1 285 ? 19.197 23.159 6.739 1.00 92.88 285 GLN A CA 1
ATOM 2260 C C . GLN A 1 285 ? 19.801 22.114 5.791 1.00 92.88 285 GLN A C 1
ATOM 2262 O O . GLN A 1 285 ? 19.111 21.206 5.332 1.00 92.88 285 GLN A O 1
ATOM 2267 N N . VAL A 1 286 ? 21.115 22.193 5.581 1.00 94.56 286 VAL A N 1
ATOM 2268 C CA . VAL A 1 286 ? 21.888 21.139 4.918 1.00 94.56 286 VAL A CA 1
ATOM 2269 C C . VAL A 1 286 ? 22.227 20.058 5.953 1.00 94.56 286 VAL A C 1
ATOM 2271 O O . VAL A 1 286 ? 22.983 20.295 6.892 1.00 94.56 286 VAL A O 1
ATOM 2274 N N . TYR A 1 287 ? 21.631 18.871 5.820 1.00 92.12 287 TYR A N 1
ATOM 2275 C CA . TYR A 1 287 ? 21.768 17.778 6.800 1.00 92.12 287 TYR A CA 1
ATOM 2276 C C . TYR A 1 287 ? 23.013 16.889 6.637 1.00 92.12 287 TYR A C 1
ATOM 2278 O O . TYR A 1 287 ? 23.294 16.084 7.529 1.00 92.12 287 TYR A O 1
ATOM 2286 N N . ALA A 1 288 ? 23.748 17.022 5.533 1.00 91.31 288 ALA A N 1
ATOM 2287 C CA . ALA A 1 288 ? 24.949 16.248 5.231 1.00 91.31 288 ALA A CA 1
ATOM 2288 C C . ALA A 1 288 ? 26.104 17.181 4.854 1.00 91.31 288 ALA A C 1
ATOM 2290 O O . ALA A 1 288 ? 25.884 18.205 4.217 1.00 91.31 288 ALA A O 1
ATOM 2291 N N . SER A 1 289 ? 27.332 16.825 5.234 1.00 92.19 289 SER A N 1
ATOM 2292 C CA . SER A 1 289 ? 28.533 17.576 4.842 1.00 92.19 289 SER A CA 1
ATOM 2293 C C . SER A 1 289 ? 28.974 17.287 3.408 1.00 92.19 289 SER A C 1
ATOM 2295 O O . SER A 1 289 ? 29.595 18.143 2.790 1.00 92.19 289 SER A O 1
ATOM 2297 N N . ARG A 1 290 ? 28.651 16.094 2.895 1.00 94.38 290 ARG A N 1
ATOM 2298 C CA . ARG A 1 290 ? 28.858 15.660 1.510 1.00 94.38 290 ARG A CA 1
ATOM 2299 C C . ARG A 1 290 ? 27.914 14.518 1.158 1.00 94.38 290 ARG A C 1
ATOM 2301 O O . ARG A 1 290 ? 27.462 13.798 2.055 1.00 94.38 290 ARG A O 1
ATOM 2308 N N . PHE A 1 291 ? 27.673 14.314 -0.130 1.00 96.19 291 PHE A N 1
ATOM 2309 C CA . PHE A 1 291 ? 27.147 13.049 -0.633 1.00 96.19 291 PHE A CA 1
ATOM 2310 C C . PHE A 1 291 ? 28.287 12.053 -0.881 1.00 96.19 291 PHE A C 1
ATOM 2312 O O . PHE A 1 291 ? 29.457 12.418 -0.928 1.00 96.19 291 PHE A O 1
ATOM 2319 N N . SER A 1 292 ? 27.958 10.766 -0.968 1.00 92.94 292 SER A N 1
ATOM 2320 C CA . SER A 1 292 ? 28.904 9.733 -1.398 1.00 92.94 292 SER A CA 1
ATOM 2321 C C . SER A 1 292 ? 28.163 8.588 -2.078 1.00 92.94 292 SER A C 1
ATOM 2323 O O . SER A 1 292 ? 26.993 8.335 -1.773 1.00 92.94 292 SER A O 1
ATOM 2325 N N . ALA A 1 293 ? 28.840 7.851 -2.961 1.00 91.38 293 ALA A N 1
ATOM 2326 C CA . ALA A 1 293 ? 28.251 6.677 -3.605 1.00 91.38 293 ALA A CA 1
ATOM 2327 C C . ALA A 1 293 ? 27.747 5.639 -2.581 1.00 91.38 293 ALA A C 1
ATOM 2329 O O . ALA A 1 293 ? 26.684 5.052 -2.778 1.00 91.38 293 ALA A O 1
ATOM 2330 N N . ASN A 1 294 ? 28.450 5.479 -1.453 1.00 91.31 294 ASN A N 1
ATOM 2331 C CA . ASN A 1 294 ? 28.066 4.580 -0.355 1.00 91.31 294 ASN A CA 1
ATOM 2332 C C . ASN A 1 294 ? 26.839 5.070 0.434 1.00 91.31 294 ASN A C 1
ATOM 2334 O O . ASN A 1 294 ? 26.081 4.265 0.968 1.00 91.31 294 ASN A O 1
ATOM 2338 N N . MET A 1 295 ? 26.606 6.383 0.517 1.00 93.00 295 MET A N 1
ATOM 2339 C CA . MET A 1 295 ? 25.421 6.928 1.194 1.00 93.00 295 MET A CA 1
ATOM 2340 C C . MET A 1 295 ? 24.126 6.483 0.502 1.00 93.00 295 MET A C 1
ATOM 2342 O O . MET A 1 295 ? 23.132 6.165 1.158 1.00 93.00 295 MET A O 1
ATOM 2346 N N . PHE A 1 296 ? 24.161 6.433 -0.828 1.00 93.94 296 PHE A N 1
ATOM 2347 C CA . PHE A 1 296 ? 23.035 6.050 -1.676 1.00 93.94 296 PHE A CA 1
ATOM 2348 C C . PHE A 1 296 ? 23.171 4.640 -2.255 1.00 93.94 296 PHE A C 1
ATOM 2350 O O . PHE A 1 296 ? 22.345 4.259 -3.071 1.00 93.94 296 PHE A O 1
ATOM 2357 N N . ASN A 1 297 ? 24.200 3.881 -1.862 1.00 91.81 297 ASN A N 1
ATOM 2358 C CA . ASN A 1 297 ? 24.507 2.537 -2.360 1.00 91.81 297 ASN A CA 1
ATOM 2359 C C . ASN A 1 297 ? 24.516 2.417 -3.901 1.00 91.81 297 ASN A C 1
ATOM 2361 O O . ASN A 1 297 ? 24.027 1.450 -4.469 1.00 91.81 297 ASN A O 1
ATOM 2365 N N . LEU A 1 298 ? 25.111 3.385 -4.608 1.00 89.00 298 LEU A N 1
ATOM 2366 C CA . LEU A 1 298 ? 25.040 3.477 -6.080 1.00 89.00 298 LEU A CA 1
ATOM 2367 C C . LEU A 1 298 ? 25.864 2.422 -6.839 1.00 89.00 298 LEU A C 1
ATOM 2369 O O . LEU A 1 298 ? 25.853 2.410 -8.076 1.00 89.00 298 LEU A O 1
ATOM 2373 N N . ILE A 1 299 ? 26.569 1.542 -6.132 1.00 79.69 299 ILE A N 1
ATOM 2374 C CA . ILE A 1 299 ? 27.440 0.513 -6.705 1.00 79.69 299 ILE A CA 1
ATOM 2375 C C . ILE A 1 299 ? 26.588 -0.680 -7.173 1.00 79.69 299 ILE A C 1
ATOM 2377 O O . ILE A 1 299 ? 25.713 -1.151 -6.456 1.00 79.69 299 ILE A O 1
ATOM 2381 N N . GLY A 1 300 ? 26.848 -1.185 -8.384 1.00 76.00 300 GLY A N 1
ATOM 2382 C CA . GLY A 1 300 ? 26.143 -2.341 -8.956 1.00 76.00 300 GLY A CA 1
ATOM 2383 C C . GLY A 1 300 ? 24.969 -1.989 -9.880 1.00 76.00 300 GLY A C 1
ATOM 2384 O O . GLY A 1 300 ? 24.741 -0.828 -10.225 1.00 76.00 300 GLY A O 1
ATOM 2385 N N . ASN A 1 301 ? 24.248 -3.020 -10.335 1.00 69.94 301 ASN A N 1
ATOM 2386 C CA . ASN A 1 301 ? 23.118 -2.902 -11.277 1.00 69.94 301 ASN A CA 1
ATOM 2387 C C . ASN A 1 301 ? 21.745 -3.037 -10.601 1.00 69.94 301 ASN A C 1
ATOM 2389 O O . ASN A 1 301 ? 20.727 -3.050 -11.293 1.00 69.94 301 ASN A O 1
ATOM 2393 N N . GLU A 1 302 ? 21.717 -3.200 -9.284 1.00 78.38 302 GLU A N 1
ATOM 2394 C CA . GLU A 1 302 ? 20.491 -3.296 -8.496 1.00 78.38 302 GLU A CA 1
ATOM 2395 C C . GLU A 1 302 ? 20.071 -1.909 -8.008 1.00 78.38 302 GLU A C 1
ATOM 2397 O O . GLU A 1 302 ? 20.883 -0.979 -7.950 1.00 78.38 302 GLU A O 1
ATOM 2402 N N . PHE A 1 303 ? 18.780 -1.760 -7.719 1.00 82.38 303 PHE A N 1
ATOM 2403 C CA . PHE A 1 303 ? 18.257 -0.523 -7.158 1.00 82.38 303 PHE A CA 1
ATOM 2404 C C . PHE A 1 303 ? 18.588 -0.458 -5.661 1.00 82.38 303 PHE A C 1
ATOM 2406 O O . PHE A 1 303 ? 18.390 -1.446 -4.951 1.00 82.38 303 PHE A O 1
ATOM 2413 N N . PRO A 1 304 ? 19.152 0.662 -5.183 1.00 86.81 304 PRO A N 1
ATOM 2414 C CA . PRO A 1 304 ? 19.726 0.720 -3.851 1.00 86.81 304 PRO A CA 1
ATOM 2415 C C . PRO A 1 304 ? 18.711 0.999 -2.746 1.00 86.81 304 PRO A C 1
ATOM 2417 O O . PRO A 1 304 ? 17.743 1.729 -2.913 1.00 86.81 304 PRO A O 1
ATOM 2420 N N . SER A 1 305 ? 19.030 0.527 -1.544 1.00 82.38 305 SER A N 1
ATOM 2421 C CA . SER A 1 305 ? 18.443 1.042 -0.303 1.00 82.38 305 SER A CA 1
ATOM 2422 C C . SER A 1 305 ? 19.455 1.970 0.359 1.00 82.38 305 SER A C 1
ATOM 2424 O O . SER A 1 305 ? 20.559 1.530 0.657 1.00 82.38 305 SER A O 1
ATOM 2426 N N . GLY A 1 306 ? 19.134 3.251 0.554 1.00 89.38 306 GLY A N 1
ATOM 2427 C CA . GLY A 1 306 ? 20.057 4.223 1.160 1.00 89.38 306 GLY A CA 1
ATOM 2428 C C . GLY A 1 306 ? 20.523 3.840 2.575 1.00 89.38 306 GLY A C 1
ATOM 2429 O O . GLY A 1 306 ? 19.853 3.081 3.272 1.00 89.38 306 GLY A O 1
ATOM 2430 N N . SER A 1 307 ? 21.658 4.386 3.027 1.00 90.94 307 SER A N 1
ATOM 2431 C CA . SER A 1 307 ? 22.320 3.969 4.282 1.00 90.94 307 SER A CA 1
ATOM 2432 C C . SER A 1 307 ? 22.328 5.017 5.407 1.00 90.94 307 SER A C 1
ATOM 2434 O O . SER A 1 307 ? 22.849 4.760 6.494 1.00 90.94 307 SER A O 1
ATOM 2436 N N . TRP A 1 308 ? 21.729 6.198 5.207 1.00 91.94 308 TRP A N 1
ATOM 2437 C CA . TRP A 1 308 ? 21.662 7.220 6.259 1.00 91.94 308 TRP A CA 1
ATOM 2438 C C . TRP A 1 308 ? 20.654 6.866 7.362 1.00 91.94 308 TRP A C 1
ATOM 2440 O O . TRP A 1 308 ? 19.686 6.134 7.149 1.00 91.94 308 TRP A O 1
ATOM 2450 N N . THR A 1 309 ? 20.889 7.420 8.555 1.00 86.44 309 THR A N 1
ATOM 2451 C CA . THR A 1 309 ? 20.126 7.118 9.780 1.00 86.44 309 THR A CA 1
ATOM 2452 C C . THR A 1 309 ? 19.260 8.275 10.278 1.00 86.44 309 THR A C 1
ATOM 2454 O O . THR A 1 309 ? 18.405 8.077 11.132 1.00 86.44 309 THR A O 1
ATOM 2457 N N . LYS A 1 310 ? 19.456 9.501 9.771 1.00 88.19 310 LYS A N 1
ATOM 2458 C CA . LYS A 1 310 ? 18.676 10.676 10.192 1.00 88.19 310 LYS A CA 1
ATOM 2459 C C . LYS A 1 310 ? 17.421 10.823 9.335 1.00 88.19 310 LYS A C 1
ATOM 2461 O O . LYS A 1 310 ? 17.528 11.206 8.174 1.00 88.19 310 LYS A O 1
ATOM 2466 N N . GLY A 1 311 ? 16.239 10.614 9.914 1.00 88.81 311 GLY A N 1
ATOM 2467 C CA . GLY A 1 311 ? 14.980 10.656 9.161 1.00 88.81 311 GLY A CA 1
ATOM 2468 C C . GLY A 1 311 ? 14.669 11.999 8.480 1.00 88.81 311 GLY A C 1
ATOM 2469 O O . GLY A 1 311 ? 14.247 12.027 7.326 1.00 88.81 311 GLY A O 1
ATOM 2470 N N . ASN A 1 312 ? 14.984 13.129 9.128 1.00 89.50 312 ASN A N 1
ATOM 2471 C CA . ASN A 1 312 ? 14.799 14.468 8.540 1.00 89.50 312 ASN A CA 1
ATOM 2472 C C . ASN A 1 312 ? 15.595 14.681 7.243 1.00 89.50 312 ASN A C 1
ATOM 2474 O O . ASN A 1 312 ? 15.207 15.503 6.411 1.00 89.50 312 ASN A O 1
ATOM 2478 N N . PHE A 1 313 ? 16.692 13.941 7.056 1.00 94.88 313 PHE A N 1
ATOM 2479 C CA . PHE A 1 313 ? 17.474 14.023 5.832 1.00 94.88 313 PHE A CA 1
ATOM 2480 C C . PHE A 1 313 ? 16.676 13.503 4.632 1.00 94.88 313 PHE A C 1
ATOM 2482 O O . PHE A 1 313 ? 16.664 14.165 3.599 1.00 94.88 313 PHE A O 1
ATOM 2489 N N . THR A 1 314 ? 15.909 12.419 4.798 1.00 95.81 314 THR A N 1
ATOM 2490 C CA . THR A 1 314 ? 14.990 11.898 3.771 1.00 95.81 314 THR A CA 1
ATOM 2491 C C . THR A 1 314 ? 13.998 12.966 3.327 1.00 95.81 314 THR A C 1
ATOM 2493 O O . THR A 1 314 ? 13.863 13.220 2.137 1.00 95.81 314 THR A O 1
ATOM 2496 N N . THR A 1 315 ? 13.367 13.673 4.269 1.00 93.81 315 THR A N 1
ATOM 2497 C CA . THR A 1 315 ? 12.425 14.758 3.942 1.00 93.81 315 THR A CA 1
ATOM 2498 C C . THR A 1 315 ? 13.092 15.911 3.190 1.00 93.81 315 THR A C 1
ATOM 2500 O O . THR A 1 315 ? 12.484 16.490 2.290 1.00 93.81 315 THR A O 1
ATOM 2503 N N . SER A 1 316 ? 14.336 16.255 3.532 1.00 95.81 316 SER A N 1
ATOM 2504 C CA . SER A 1 316 ? 15.091 17.281 2.802 1.00 95.81 316 SER A CA 1
ATOM 2505 C C . SER A 1 316 ? 15.409 16.843 1.369 1.00 95.81 316 SER A C 1
ATOM 2507 O O . SER A 1 316 ? 15.187 17.605 0.429 1.00 95.81 316 SER A O 1
ATOM 2509 N N . LEU A 1 317 ? 15.860 15.596 1.197 1.00 97.50 317 LEU A N 1
ATOM 2510 C CA . LEU A 1 317 ? 16.209 15.024 -0.103 1.00 97.50 317 LEU A CA 1
ATOM 2511 C C . LEU A 1 317 ? 14.991 14.843 -1.004 1.00 97.50 317 LEU A C 1
ATOM 2513 O O . LEU A 1 317 ? 15.070 15.185 -2.173 1.00 97.50 317 LEU A O 1
ATOM 2517 N N . VAL A 1 318 ? 13.854 14.382 -0.476 1.00 97.31 318 VAL A N 1
ATOM 2518 C CA . VAL A 1 318 ? 12.604 14.256 -1.245 1.00 97.31 318 VAL A CA 1
ATOM 2519 C C . VAL A 1 318 ? 12.167 15.614 -1.793 1.00 97.31 318 VAL A C 1
ATOM 2521 O O . VAL A 1 318 ? 11.821 15.713 -2.962 1.00 97.31 318 VAL A O 1
ATOM 2524 N N . LYS A 1 319 ? 12.238 16.682 -0.989 1.00 97.00 319 LYS A N 1
ATOM 2525 C CA . LYS A 1 319 ? 11.888 18.042 -1.435 1.00 97.00 319 LYS A CA 1
ATOM 2526 C C . LYS A 1 319 ? 12.834 18.584 -2.503 1.00 97.00 319 LYS A C 1
ATOM 2528 O O . LYS A 1 319 ? 12.394 19.274 -3.419 1.00 97.00 319 LYS A O 1
ATOM 2533 N N . TRP A 1 320 ? 14.124 18.292 -2.369 1.00 98.06 320 TRP A N 1
ATOM 2534 C CA . TRP A 1 320 ? 15.116 18.645 -3.376 1.00 98.06 320 TRP A CA 1
ATOM 2535 C C . TRP A 1 320 ? 14.915 17.850 -4.671 1.00 98.06 320 TRP A C 1
ATOM 2537 O O . TRP A 1 320 ? 14.845 18.453 -5.733 1.00 98.06 320 TRP A O 1
ATOM 2547 N N . LEU A 1 321 ? 14.742 16.528 -4.591 1.00 98.06 321 LEU A N 1
ATOM 2548 C CA . LEU A 1 321 ? 14.481 15.668 -5.747 1.00 98.06 321 LEU A CA 1
ATOM 2549 C C . LEU A 1 321 ? 13.190 16.057 -6.466 1.00 98.06 321 LEU A C 1
ATOM 2551 O O . LEU A 1 321 ? 13.169 16.074 -7.690 1.00 98.06 321 LEU A O 1
ATOM 2555 N N . ASP A 1 322 ? 12.139 16.417 -5.727 1.00 98.00 322 ASP A N 1
ATOM 2556 C CA . ASP A 1 322 ? 10.887 16.925 -6.292 1.00 98.00 322 ASP A CA 1
ATOM 2557 C C . ASP A 1 322 ? 11.150 18.165 -7.160 1.00 98.00 322 ASP A C 1
ATOM 2559 O O . ASP A 1 322 ? 10.709 18.236 -8.305 1.00 98.00 322 ASP A O 1
ATOM 2563 N N . HIS A 1 323 ? 11.951 19.110 -6.659 1.00 97.56 323 HIS A N 1
ATOM 2564 C CA . HIS A 1 323 ? 12.368 20.291 -7.413 1.00 97.56 323 HIS A CA 1
ATOM 2565 C C . HIS A 1 323 ? 13.277 19.946 -8.607 1.00 97.56 323 HIS A C 1
ATOM 2567 O O . HIS A 1 323 ? 13.052 20.422 -9.723 1.00 97.56 323 HIS A O 1
ATOM 2573 N N . TRP A 1 324 ? 14.288 19.102 -8.397 1.00 97.56 324 TRP A N 1
ATOM 2574 C CA . TRP A 1 324 ? 15.272 18.736 -9.416 1.00 97.56 324 TRP A CA 1
ATOM 2575 C C . TRP A 1 324 ? 14.631 17.990 -10.590 1.00 97.56 324 TRP A C 1
ATOM 2577 O O . TRP A 1 324 ? 14.877 18.328 -11.748 1.00 97.56 324 TRP A O 1
ATOM 2587 N N . LEU A 1 325 ? 13.775 17.006 -10.296 1.00 97.44 325 LEU A N 1
ATOM 2588 C CA . LEU A 1 325 ? 13.087 16.196 -11.299 1.00 97.44 325 LEU A CA 1
ATOM 2589 C C . LEU A 1 325 ? 12.031 17.018 -12.039 1.00 97.44 325 LEU A C 1
ATOM 2591 O O . LEU A 1 325 ? 11.963 16.952 -13.263 1.00 97.44 325 LEU A O 1
ATOM 2595 N N . ASN A 1 326 ? 11.228 17.825 -11.336 1.00 96.50 326 ASN A N 1
ATOM 2596 C CA . ASN A 1 326 ? 10.170 18.586 -12.003 1.00 96.50 326 ASN A CA 1
ATOM 2597 C C . ASN A 1 326 ? 10.694 19.774 -12.823 1.00 96.50 326 ASN A C 1
ATOM 2599 O O . ASN A 1 326 ? 10.110 20.080 -13.858 1.00 96.50 326 ASN A O 1
ATOM 2603 N N . SER A 1 327 ? 11.817 20.393 -12.442 1.00 95.44 327 SER A N 1
ATOM 2604 C CA . SER A 1 327 ? 12.459 21.438 -13.264 1.00 95.44 327 SER A CA 1
ATOM 2605 C C . SER A 1 327 ? 12.994 20.918 -14.603 1.00 95.44 327 SER A C 1
ATOM 2607 O O . SER A 1 327 ? 13.150 21.691 -15.544 1.00 95.44 327 SER A O 1
ATOM 2609 N N . ARG A 1 328 ? 13.240 19.607 -14.709 1.00 95.44 328 ARG A N 1
ATOM 2610 C CA . ARG A 1 328 ? 13.751 18.934 -15.913 1.00 95.44 328 ARG A CA 1
ATOM 2611 C C . ARG A 1 328 ? 12.725 18.002 -16.550 1.00 95.44 328 ARG A C 1
ATOM 2613 O O . ARG A 1 328 ? 13.048 17.281 -17.480 1.00 95.44 328 ARG A O 1
ATOM 2620 N N . ARG A 1 329 ? 11.474 18.024 -16.089 1.00 93.12 329 ARG A N 1
ATOM 2621 C CA . ARG A 1 329 ? 10.450 17.045 -16.478 1.00 93.12 329 ARG A CA 1
ATOM 2622 C C . ARG A 1 329 ? 10.267 16.920 -17.989 1.00 93.12 329 ARG A C 1
ATOM 2624 O O . ARG A 1 329 ? 10.127 15.814 -18.492 1.00 93.12 329 ARG A O 1
ATOM 2631 N N . ASN A 1 330 ? 10.317 18.049 -18.693 1.00 92.44 330 ASN A N 1
ATOM 2632 C CA . ASN A 1 330 ? 10.114 18.121 -20.141 1.00 92.44 330 ASN A CA 1
ATOM 2633 C C . ASN A 1 330 ? 11.271 17.519 -20.956 1.00 92.44 330 ASN A C 1
ATOM 2635 O O . ASN A 1 330 ? 11.137 17.370 -22.164 1.00 92.44 330 ASN A O 1
ATOM 2639 N N . THR A 1 331 ? 12.409 17.201 -20.329 1.00 93.81 331 THR A N 1
ATOM 2640 C CA . THR A 1 331 ? 13.545 16.553 -21.003 1.00 93.81 331 THR A CA 1
ATOM 2641 C C . THR A 1 331 ? 13.515 15.032 -20.876 1.00 93.81 331 THR A C 1
ATOM 2643 O O . THR A 1 331 ? 14.345 14.350 -21.474 1.00 93.81 331 THR A O 1
ATOM 2646 N N . PHE A 1 332 ? 12.585 14.482 -20.092 1.00 93.81 332 PHE A N 1
ATOM 2647 C CA . PHE A 1 332 ? 12.467 13.046 -19.888 1.00 93.81 332 PHE A CA 1
ATOM 2648 C C . PHE A 1 332 ? 11.540 12.431 -20.931 1.00 93.81 332 PHE A C 1
ATOM 2650 O O . PHE A 1 332 ? 10.465 12.956 -21.202 1.00 93.81 332 PHE A O 1
ATOM 2657 N N . GLU A 1 333 ? 11.934 11.278 -21.464 1.00 92.19 333 GLU A N 1
ATOM 2658 C CA . GLU A 1 333 ? 11.086 10.489 -22.356 1.00 92.19 333 GLU A CA 1
ATOM 2659 C C . GLU A 1 333 ? 9.790 10.068 -21.645 1.00 92.19 333 GLU A C 1
ATOM 2661 O O . GLU A 1 333 ? 9.801 9.679 -20.464 1.00 92.19 333 GLU A O 1
ATOM 2666 N N . ASP A 1 334 ? 8.674 10.126 -22.368 1.00 89.88 334 ASP A N 1
ATOM 2667 C CA . ASP A 1 334 ? 7.369 9.731 -21.854 1.00 89.88 334 ASP A CA 1
ATOM 2668 C C . ASP A 1 334 ? 7.370 8.268 -21.408 1.00 89.88 334 ASP A C 1
ATOM 2670 O O . ASP A 1 334 ? 7.842 7.360 -22.085 1.00 89.88 334 ASP A O 1
ATOM 2674 N N . GLY A 1 335 ? 6.856 8.026 -20.203 1.00 88.31 335 GLY A N 1
ATOM 2675 C CA . GLY A 1 335 ? 6.857 6.689 -19.614 1.00 88.31 335 GLY A CA 1
ATOM 2676 C C . GLY A 1 335 ? 8.224 6.202 -19.110 1.00 88.31 335 GLY A C 1
ATOM 2677 O O . GLY A 1 335 ? 8.282 5.110 -18.540 1.00 88.31 335 GLY A O 1
ATOM 2678 N N . SER A 1 336 ? 9.299 6.987 -19.204 1.00 93.31 336 SER A N 1
ATOM 2679 C CA . SER A 1 336 ? 10.589 6.636 -18.594 1.00 93.31 336 SER A CA 1
ATOM 2680 C C . SER A 1 336 ? 10.511 6.517 -17.064 1.00 93.31 336 SER A C 1
ATOM 2682 O O . SER A 1 336 ? 9.626 7.079 -16.405 1.00 93.31 336 SER A O 1
ATOM 2684 N N . LEU A 1 337 ? 11.478 5.808 -16.467 1.00 94.88 337 LEU A N 1
ATOM 2685 C CA . LEU A 1 337 ? 11.627 5.750 -15.007 1.00 94.88 337 LEU A CA 1
ATOM 2686 C C . LEU A 1 337 ? 11.835 7.141 -14.387 1.00 94.88 337 LEU A C 1
ATOM 2688 O O . LEU A 1 337 ? 11.371 7.367 -13.275 1.00 94.88 337 LEU A O 1
ATOM 2692 N N . LEU A 1 338 ? 12.465 8.083 -15.101 1.00 95.69 338 LEU A N 1
ATOM 2693 C CA . LEU A 1 338 ? 12.661 9.466 -14.646 1.00 95.69 338 LEU A CA 1
ATOM 2694 C C . LEU A 1 338 ? 11.340 10.244 -14.569 1.00 95.69 338 LEU A C 1
ATOM 2696 O O . LEU A 1 338 ? 11.070 10.892 -13.559 1.00 95.69 338 LEU A O 1
ATOM 2700 N N . MET A 1 339 ? 10.475 10.123 -15.583 1.00 95.69 339 MET A N 1
ATOM 2701 C CA . MET A 1 339 ? 9.143 10.746 -15.578 1.00 95.69 339 MET A CA 1
ATOM 2702 C C . MET A 1 339 ? 8.262 10.193 -14.442 1.00 95.69 339 MET A C 1
ATOM 2704 O O . MET A 1 339 ? 7.559 10.936 -13.742 1.00 95.69 339 MET A O 1
ATOM 2708 N N . LYS A 1 340 ? 8.328 8.875 -14.212 1.00 97.12 340 LYS A N 1
ATOM 2709 C CA . LYS A 1 340 ? 7.637 8.229 -13.087 1.00 97.12 340 LYS A CA 1
ATOM 2710 C C . LYS A 1 340 ? 8.223 8.655 -11.741 1.00 97.12 340 LYS A C 1
ATOM 2712 O O . LYS A 1 340 ? 7.454 8.986 -10.846 1.00 97.12 340 LYS A O 1
ATOM 2717 N N . ALA A 1 341 ? 9.549 8.738 -11.621 1.00 97.06 341 ALA A N 1
ATOM 2718 C CA . ALA A 1 341 ? 10.233 9.209 -10.418 1.00 97.06 341 ALA A CA 1
ATOM 2719 C C . ALA A 1 341 ? 9.850 10.650 -10.058 1.00 97.06 341 ALA A C 1
ATOM 2721 O O . ALA A 1 341 ? 9.604 10.932 -8.885 1.00 97.06 341 ALA A O 1
ATOM 2722 N N . ALA A 1 342 ? 9.735 11.546 -11.048 1.00 97.50 342 ALA A N 1
ATOM 2723 C CA . ALA A 1 342 ? 9.257 12.914 -10.839 1.00 97.50 342 ALA A CA 1
ATOM 2724 C C . ALA A 1 342 ? 7.859 12.911 -10.203 1.00 97.50 342 ALA A C 1
ATOM 2726 O O . ALA A 1 342 ? 7.630 13.530 -9.168 1.00 97.50 342 ALA A O 1
ATOM 2727 N N . THR A 1 343 ? 6.944 12.127 -10.778 1.00 97.31 343 THR A N 1
ATOM 2728 C CA . THR A 1 343 ? 5.563 11.999 -10.290 1.00 97.31 343 THR A CA 1
ATOM 2729 C C . THR A 1 343 ? 5.496 11.360 -8.899 1.00 97.31 343 THR A C 1
ATOM 2731 O O . THR A 1 343 ? 4.813 11.884 -8.021 1.00 97.31 343 THR A O 1
ATOM 2734 N N . ALA A 1 344 ? 6.229 10.268 -8.666 1.00 97.19 344 ALA A N 1
ATOM 2735 C CA . ALA A 1 344 ? 6.269 9.573 -7.381 1.00 97.19 344 ALA A CA 1
ATOM 2736 C C . ALA A 1 344 ? 6.822 10.474 -6.268 1.00 97.19 344 ALA A C 1
ATOM 2738 O O . ALA A 1 344 ? 6.238 10.554 -5.187 1.00 97.19 344 ALA A O 1
ATOM 2739 N N . THR A 1 345 ? 7.898 11.214 -6.550 1.00 97.50 345 THR A N 1
ATOM 2740 C CA . THR A 1 345 ? 8.503 12.146 -5.590 1.00 97.50 345 THR A CA 1
ATOM 2741 C C . THR A 1 345 ? 7.541 13.283 -5.238 1.00 97.50 345 THR A C 1
ATOM 2743 O O . THR A 1 345 ? 7.389 13.598 -4.056 1.00 97.50 345 THR A O 1
ATOM 2746 N N . SER A 1 346 ? 6.820 13.840 -6.220 1.00 97.69 346 SER A N 1
ATOM 2747 C CA . SER A 1 346 ? 5.790 14.857 -5.968 1.00 97.69 346 SER A CA 1
ATOM 2748 C C . SER A 1 346 ? 4.639 14.328 -5.117 1.00 97.69 346 SER A C 1
ATOM 2750 O O . SER A 1 346 ? 4.253 14.984 -4.150 1.00 97.69 346 SER A O 1
ATOM 2752 N N . LEU A 1 347 ? 4.104 13.143 -5.436 1.00 97.44 347 LEU A N 1
ATOM 2753 C CA . LEU A 1 347 ? 3.017 12.528 -4.665 1.00 97.44 347 LEU A CA 1
ATOM 2754 C C . LEU A 1 347 ? 3.439 12.291 -3.211 1.00 97.44 347 LEU A C 1
ATOM 2756 O O . LEU A 1 347 ? 2.745 12.718 -2.288 1.00 97.44 347 LEU A O 1
ATOM 2760 N N . ALA A 1 348 ? 4.611 11.692 -2.999 1.00 95.81 348 ALA A N 1
ATOM 2761 C CA . ALA A 1 348 ? 5.157 11.465 -1.668 1.00 95.81 348 ALA A CA 1
ATOM 2762 C C . ALA A 1 348 ? 5.359 12.770 -0.879 1.00 95.81 348 ALA A C 1
ATOM 2764 O O . ALA A 1 348 ? 4.932 12.883 0.274 1.00 95.81 348 ALA A O 1
ATOM 2765 N N . ASN A 1 349 ? 5.969 13.786 -1.499 1.00 95.62 349 ASN A N 1
ATOM 2766 C CA . ASN A 1 349 ? 6.177 15.089 -0.869 1.00 95.62 349 ASN A CA 1
ATOM 2767 C C . ASN A 1 349 ? 4.839 15.747 -0.482 1.00 95.62 349 ASN A C 1
ATOM 2769 O O . ASN A 1 349 ? 4.709 16.299 0.616 1.00 95.62 349 ASN A O 1
ATOM 2773 N N . GLN A 1 350 ? 3.827 15.654 -1.351 1.00 95.06 350 GLN A N 1
ATOM 2774 C CA . GLN A 1 350 ? 2.486 16.182 -1.100 1.00 95.06 350 GLN A CA 1
ATOM 2775 C C . GLN A 1 350 ? 1.786 15.460 0.053 1.00 95.06 350 GLN A C 1
ATOM 2777 O O . GLN A 1 350 ? 1.232 16.139 0.917 1.00 95.06 350 GLN A O 1
ATOM 2782 N N . VAL A 1 351 ? 1.845 14.126 0.122 1.00 95.25 351 VAL A N 1
ATOM 2783 C CA . VAL A 1 351 ? 1.229 13.337 1.206 1.00 95.25 351 VAL A CA 1
ATOM 2784 C C . VAL A 1 351 ? 1.749 13.788 2.569 1.00 95.25 351 VAL A C 1
ATOM 2786 O O . VAL A 1 351 ? 0.964 14.223 3.416 1.00 95.25 351 VAL A O 1
ATOM 2789 N N . PHE A 1 352 ? 3.069 13.776 2.773 1.00 91.88 352 PHE A N 1
ATOM 2790 C CA . PHE A 1 352 ? 3.649 14.148 4.067 1.00 91.88 352 PHE A CA 1
ATOM 2791 C C . PHE A 1 352 ? 3.481 15.634 4.373 1.00 91.88 352 PHE A C 1
ATOM 2793 O O . PHE A 1 352 ? 3.165 15.993 5.508 1.00 91.88 352 PHE A O 1
ATOM 2800 N N . THR A 1 353 ? 3.610 16.510 3.372 1.00 90.56 353 THR A N 1
ATOM 2801 C CA . THR A 1 353 ? 3.335 17.943 3.556 1.00 90.56 353 THR A CA 1
ATOM 2802 C C . THR A 1 353 ? 1.894 18.170 4.006 1.00 90.56 353 THR A C 1
ATOM 2804 O O . THR A 1 353 ? 1.660 18.912 4.959 1.00 90.56 353 THR A O 1
ATOM 2807 N N . ARG A 1 354 ? 0.921 17.502 3.378 1.00 91.50 354 ARG A N 1
ATOM 2808 C CA . ARG A 1 354 ? -0.494 17.620 3.740 1.00 91.50 354 ARG A CA 1
ATOM 2809 C C . ARG A 1 354 ? -0.785 17.063 5.126 1.00 91.50 354 ARG A C 1
ATOM 2811 O O . ARG A 1 354 ? -1.544 17.714 5.841 1.00 91.50 354 ARG A O 1
ATOM 2818 N N . LEU A 1 355 ? -0.182 15.937 5.517 1.00 89.62 355 LEU A N 1
ATOM 2819 C CA . LEU A 1 355 ? -0.300 15.378 6.870 1.00 89.62 355 LEU A CA 1
ATOM 2820 C C . LEU A 1 355 ? 0.200 16.368 7.932 1.00 89.62 355 LEU A C 1
ATOM 2822 O O . LEU A 1 355 ? -0.522 16.659 8.882 1.00 89.62 355 LEU A O 1
ATOM 2826 N N . TYR A 1 356 ? 1.372 16.981 7.727 1.00 85.38 356 TYR A N 1
ATOM 2827 C CA . TYR A 1 356 ? 1.923 17.984 8.652 1.00 85.38 356 TYR A CA 1
ATOM 2828 C C . TYR A 1 356 ? 1.068 19.259 8.792 1.00 85.38 356 TYR A C 1
ATOM 2830 O O . TYR A 1 356 ? 1.229 20.001 9.762 1.00 85.38 356 TYR A O 1
ATOM 2838 N N . LEU A 1 357 ? 0.172 19.546 7.840 1.00 83.94 357 LEU A N 1
ATOM 2839 C CA . LEU A 1 357 ? -0.702 20.728 7.866 1.00 83.94 357 LEU A CA 1
ATOM 2840 C C . LEU A 1 357 ? -2.033 20.507 8.605 1.00 83.94 357 LEU A C 1
ATOM 2842 O O . LEU A 1 357 ? -2.760 21.487 8.851 1.00 83.94 357 LEU A O 1
ATOM 2846 N N . GLN A 1 358 ? -2.364 19.256 8.937 1.00 85.88 358 GLN A N 1
ATOM 2847 C CA . GLN A 1 358 ? -3.624 18.918 9.594 1.00 85.88 358 GLN A CA 1
ATOM 2848 C C . GLN A 1 358 ? -3.609 19.271 11.093 1.00 85.88 358 GLN A C 1
ATOM 2850 O O . GLN A 1 358 ? -2.543 19.358 11.705 1.00 85.88 358 GLN A O 1
ATOM 2855 N N . PRO A 1 359 ? -4.773 19.555 11.710 1.00 85.69 359 PRO A N 1
ATOM 2856 C CA . PRO A 1 359 ? -4.922 19.521 13.166 1.00 85.69 359 PRO A CA 1
ATOM 2857 C C . PRO A 1 359 ? -4.946 18.067 13.673 1.00 85.69 359 PRO A C 1
ATOM 2859 O O . PRO A 1 359 ? -4.764 17.138 12.892 1.00 85.69 359 PRO A O 1
ATOM 2862 N N . LEU A 1 360 ? -5.192 17.872 14.974 1.00 88.94 360 LEU A N 1
ATOM 2863 C CA . LEU A 1 360 ? -5.323 16.530 15.548 1.00 88.94 360 LEU A CA 1
ATOM 2864 C C . LEU A 1 360 ? -6.426 15.706 14.856 1.00 88.94 360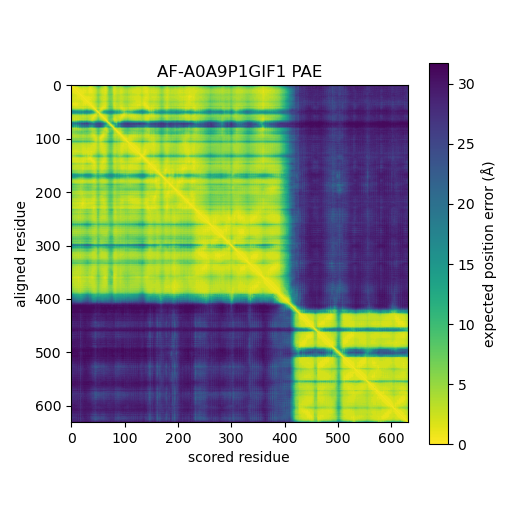 LEU A C 1
ATOM 2866 O O . LEU A 1 360 ? -6.228 14.535 14.552 1.00 88.94 360 LEU A O 1
ATOM 2870 N N . TRP A 1 361 ? -7.570 16.335 14.575 1.00 90.75 361 TRP A N 1
ATOM 2871 C CA . TRP A 1 361 ? -8.712 15.696 13.919 1.00 90.75 361 TRP A CA 1
ATOM 2872 C C . TRP A 1 361 ? -8.744 16.026 12.434 1.00 90.75 361 TRP A C 1
ATOM 2874 O O . TRP A 1 361 ? -9.092 17.140 12.042 1.00 90.75 361 TRP A O 1
ATOM 2884 N N . ILE A 1 362 ? -8.393 15.055 11.599 1.00 90.44 362 ILE A N 1
ATOM 2885 C CA . ILE A 1 362 ? -8.403 15.221 10.146 1.00 90.44 362 ILE A CA 1
ATOM 2886 C C . ILE A 1 362 ? -9.841 15.040 9.634 1.00 90.44 362 ILE A C 1
ATOM 2888 O O . ILE A 1 362 ? -10.427 13.981 9.866 1.00 90.44 362 ILE A O 1
ATOM 2892 N N . PRO A 1 363 ? -10.428 16.013 8.909 1.00 90.31 363 PRO A N 1
ATOM 2893 C CA . PRO A 1 363 ? -11.733 15.822 8.285 1.00 90.31 363 PRO A CA 1
ATOM 2894 C C . PRO A 1 363 ? -11.729 14.609 7.347 1.00 90.31 363 PRO A C 1
ATOM 2896 O O . PRO A 1 363 ? -10.809 14.451 6.542 1.00 90.31 363 PRO A O 1
ATOM 2899 N N . GLY A 1 364 ? -12.775 13.779 7.400 1.00 92.38 364 GLY A N 1
ATOM 2900 C CA . GLY A 1 364 ? -12.799 12.489 6.696 1.00 92.38 364 GLY A CA 1
ATOM 2901 C C . GLY A 1 364 ? -12.542 12.577 5.184 1.00 92.38 364 GLY A C 1
ATOM 2902 O O . GLY A 1 364 ? -11.830 11.742 4.632 1.00 92.38 364 GLY A O 1
ATOM 2903 N N . HIS A 1 365 ? -13.043 13.615 4.506 1.00 94.19 365 HIS A N 1
ATOM 2904 C CA . HIS A 1 365 ? -12.779 13.826 3.075 1.00 94.19 365 HIS A CA 1
ATOM 2905 C C . HIS A 1 365 ? -11.306 14.179 2.788 1.00 94.19 365 HIS A C 1
ATOM 2907 O O . HIS A 1 365 ? -10.751 13.737 1.782 1.00 94.19 365 HIS A O 1
ATOM 2913 N N . ILE A 1 366 ? -10.643 14.920 3.685 1.00 93.44 366 ILE A N 1
ATOM 2914 C CA . ILE A 1 366 ? -9.211 15.231 3.576 1.00 93.44 366 ILE A CA 1
ATOM 2915 C C . ILE A 1 366 ? -8.385 13.973 3.836 1.00 93.44 366 ILE A C 1
ATOM 2917 O O . ILE A 1 366 ? -7.459 13.706 3.072 1.00 93.44 366 ILE A O 1
ATOM 2921 N N . ALA A 1 367 ? -8.734 13.195 4.867 1.00 93.69 367 ALA A N 1
ATOM 2922 C CA . ALA A 1 367 ? -8.067 11.936 5.188 1.00 93.69 367 ALA A CA 1
ATOM 2923 C C . ALA A 1 367 ? -8.125 10.957 4.004 1.00 93.69 367 ALA A C 1
ATOM 2925 O O . ALA A 1 367 ? -7.082 10.484 3.560 1.00 93.69 367 ALA A O 1
ATOM 2926 N N . ARG A 1 368 ? -9.313 10.749 3.412 1.00 94.56 368 ARG A N 1
ATOM 2927 C CA . ARG A 1 368 ? -9.490 9.924 2.201 1.00 94.56 368 ARG A CA 1
ATOM 2928 C C . ARG A 1 368 ? -8.679 10.437 1.013 1.00 94.56 368 ARG A C 1
ATOM 2930 O O . ARG A 1 368 ? -8.039 9.655 0.323 1.00 94.56 368 ARG A O 1
ATOM 2937 N N . SER A 1 369 ? -8.654 11.753 0.798 1.00 95.69 369 SER A N 1
ATOM 2938 C CA . SER A 1 369 ? -7.847 12.358 -0.267 1.00 95.69 369 SER A CA 1
ATOM 2939 C C . SER A 1 369 ? -6.345 12.121 -0.062 1.00 95.69 369 SER A C 1
ATOM 2941 O O . SER A 1 369 ? -5.648 11.795 -1.021 1.00 95.69 369 SER A O 1
ATOM 2943 N N . ILE A 1 370 ? -5.829 12.267 1.166 1.00 95.44 370 ILE A N 1
ATOM 2944 C CA . ILE A 1 370 ? -4.420 11.983 1.489 1.00 95.44 370 ILE A CA 1
ATOM 2945 C C . ILE A 1 370 ? -4.115 10.493 1.285 1.00 95.44 370 ILE A C 1
ATOM 2947 O O . ILE A 1 370 ? -3.115 10.177 0.647 1.00 95.44 370 ILE A O 1
ATOM 2951 N N . ALA A 1 371 ? -4.988 9.601 1.761 1.00 93.50 371 ALA A N 1
ATOM 2952 C CA . ALA A 1 371 ? -4.832 8.156 1.602 1.00 93.50 371 ALA A CA 1
ATOM 2953 C C . ALA A 1 371 ? -4.797 7.736 0.123 1.00 93.50 371 ALA A C 1
ATOM 2955 O O . ALA A 1 371 ? -3.894 7.015 -0.279 1.00 93.50 371 ALA A O 1
ATOM 2956 N N . SER A 1 372 ? -5.692 8.271 -0.712 1.00 94.62 372 SER A N 1
ATOM 2957 C CA . SER A 1 372 ? -5.700 7.984 -2.154 1.00 94.62 372 SER A CA 1
ATOM 2958 C C . SER A 1 372 ? -4.429 8.473 -2.868 1.00 94.62 372 SER A C 1
ATOM 2960 O O . SER A 1 372 ? -3.909 7.799 -3.753 1.00 94.62 372 SER A O 1
ATOM 2962 N N . GLN A 1 373 ? -3.858 9.618 -2.473 1.00 95.62 373 GLN A N 1
ATOM 2963 C CA . GLN A 1 373 ? -2.550 10.038 -3.008 1.00 95.62 373 GLN A CA 1
ATOM 2964 C C . GLN A 1 373 ? -1.411 9.127 -2.551 1.00 95.62 373 GLN A C 1
ATOM 2966 O O . GLN A 1 373 ? -0.480 8.897 -3.321 1.00 95.62 373 GLN A O 1
ATOM 2971 N N . TRP A 1 374 ? -1.471 8.633 -1.314 1.00 95.12 374 TRP A N 1
ATOM 2972 C CA . TRP A 1 374 ? -0.492 7.686 -0.795 1.00 95.12 374 TRP A CA 1
ATOM 2973 C C . TRP A 1 374 ? -0.548 6.355 -1.548 1.00 95.12 374 TRP A C 1
ATOM 2975 O O . TRP A 1 374 ? 0.485 5.879 -2.005 1.00 95.12 374 TRP A O 1
ATOM 2985 N N . GLU A 1 375 ? -1.746 5.825 -1.785 1.00 94.44 375 GLU A N 1
ATOM 2986 C CA . GLU A 1 375 ? -1.975 4.659 -2.644 1.00 94.44 375 GLU A CA 1
ATOM 2987 C C . GLU A 1 375 ? -1.419 4.881 -4.059 1.00 94.44 375 GLU A C 1
ATOM 2989 O O . GLU A 1 375 ? -0.636 4.071 -4.552 1.00 94.44 375 GLU A O 1
ATOM 2994 N N . ASN A 1 376 ? -1.728 6.021 -4.690 1.00 96.06 376 ASN A N 1
ATOM 2995 C CA . ASN A 1 376 ? -1.197 6.358 -6.015 1.00 96.06 376 ASN A CA 1
ATOM 2996 C C . ASN A 1 376 ? 0.337 6.382 -6.043 1.00 96.06 376 ASN A C 1
ATOM 2998 O O . ASN A 1 376 ? 0.942 5.938 -7.019 1.00 96.06 376 ASN A O 1
ATOM 3002 N N . PHE A 1 377 ? 0.970 6.897 -4.985 1.00 96.12 377 PHE A N 1
ATOM 3003 C CA . PHE A 1 377 ? 2.421 6.850 -4.833 1.00 96.12 377 PHE A CA 1
ATOM 3004 C C . PHE A 1 377 ? 2.926 5.404 -4.744 1.00 96.12 377 PHE A C 1
ATOM 3006 O O . PHE A 1 377 ? 3.814 5.035 -5.512 1.00 96.12 377 PHE A O 1
ATOM 3013 N N . LEU A 1 378 ? 2.355 4.591 -3.851 1.00 93.50 378 LEU A N 1
ATOM 3014 C CA . LEU A 1 378 ? 2.774 3.207 -3.626 1.00 93.50 378 LEU A CA 1
ATOM 3015 C C . LEU A 1 378 ? 2.638 2.359 -4.898 1.00 93.50 378 LEU A C 1
ATOM 3017 O O . LEU A 1 378 ? 3.604 1.727 -5.327 1.00 93.50 378 LEU A O 1
ATOM 3021 N N . VAL A 1 379 ? 1.483 2.425 -5.565 1.00 94.00 379 VAL A N 1
ATOM 3022 C CA . VAL A 1 379 ? 1.223 1.723 -6.832 1.00 94.00 379 VAL A CA 1
ATOM 3023 C C . VAL A 1 379 ? 2.179 2.194 -7.929 1.00 94.00 379 VAL A C 1
ATOM 3025 O O . VAL A 1 379 ? 2.704 1.387 -8.701 1.00 94.00 379 VAL A O 1
ATOM 3028 N N . LEU A 1 380 ? 2.450 3.500 -8.021 1.00 95.62 380 LEU A N 1
ATOM 3029 C CA . LEU A 1 380 ? 3.407 4.020 -8.995 1.00 95.62 380 LEU A CA 1
ATOM 3030 C C . LEU A 1 380 ? 4.832 3.539 -8.704 1.00 95.62 380 LEU A C 1
ATOM 3032 O O . LEU A 1 380 ? 5.546 3.170 -9.637 1.00 95.62 380 LEU A O 1
ATOM 3036 N N . HIS A 1 381 ? 5.244 3.509 -7.438 1.00 93.88 381 HIS A N 1
ATOM 3037 C CA . HIS A 1 381 ? 6.575 3.049 -7.061 1.00 93.88 381 HIS A CA 1
ATOM 3038 C C . HIS A 1 381 ? 6.742 1.539 -7.295 1.00 93.88 381 HIS A C 1
ATOM 3040 O O . HIS A 1 381 ? 7.765 1.116 -7.834 1.00 93.88 381 HIS A O 1
ATOM 3046 N N . GLN A 1 382 ? 5.702 0.736 -7.050 1.00 92.25 382 GLN A N 1
ATOM 3047 C CA . GLN A 1 382 ? 5.669 -0.675 -7.444 1.00 92.25 382 GLN A CA 1
ATOM 3048 C C . GLN A 1 382 ? 5.808 -0.848 -8.965 1.00 92.25 382 GLN A C 1
ATOM 3050 O O . GLN A 1 382 ? 6.601 -1.668 -9.432 1.00 92.25 382 GLN A O 1
ATOM 3055 N N . ARG A 1 383 ? 5.101 -0.038 -9.765 1.00 92.62 383 ARG A N 1
ATOM 3056 C CA . ARG A 1 383 ? 5.241 -0.042 -11.234 1.00 92.62 383 ARG A CA 1
ATOM 3057 C C . ARG A 1 383 ? 6.649 0.349 -11.681 1.00 92.62 383 ARG A C 1
ATOM 3059 O O . ARG A 1 383 ? 7.162 -0.234 -12.635 1.00 92.62 383 ARG A O 1
ATOM 3066 N N . MET A 1 384 ? 7.287 1.305 -11.001 1.00 93.50 384 MET A N 1
ATOM 3067 C CA . MET A 1 384 ? 8.690 1.656 -11.249 1.00 93.50 384 MET A CA 1
ATOM 3068 C C . MET A 1 384 ? 9.618 0.473 -10.964 1.00 93.50 384 MET A C 1
ATOM 3070 O O . MET A 1 384 ? 10.483 0.182 -11.786 1.00 93.50 384 MET A O 1
ATOM 3074 N N . ALA A 1 385 ? 9.417 -0.243 -9.854 1.00 89.94 385 ALA A N 1
ATOM 3075 C CA . ALA A 1 385 ? 10.192 -1.439 -9.531 1.00 89.94 385 ALA A CA 1
ATOM 3076 C C . ALA A 1 385 ? 10.011 -2.541 -10.592 1.00 89.94 385 ALA A C 1
ATOM 3078 O O . ALA A 1 385 ? 10.995 -3.088 -11.094 1.00 89.94 385 ALA A O 1
ATOM 3079 N N . ALA A 1 386 ? 8.772 -2.813 -11.015 1.00 89.62 386 ALA A N 1
ATOM 3080 C CA . ALA A 1 386 ? 8.479 -3.782 -12.071 1.00 89.62 386 ALA A CA 1
ATOM 3081 C C . ALA A 1 386 ? 9.140 -3.405 -13.412 1.00 89.62 386 ALA A C 1
ATOM 3083 O O . ALA A 1 386 ? 9.747 -4.254 -14.073 1.00 89.62 386 ALA A O 1
ATOM 3084 N N . GLN A 1 387 ? 9.083 -2.124 -13.795 1.00 91.94 387 GLN A N 1
ATOM 3085 C CA . GLN A 1 387 ? 9.754 -1.613 -14.992 1.00 91.94 387 GLN A CA 1
ATOM 3086 C C . GLN A 1 387 ? 11.279 -1.740 -14.885 1.00 91.94 387 GLN A C 1
ATOM 3088 O O . GLN A 1 387 ? 11.916 -2.224 -15.818 1.00 91.94 387 GLN A O 1
ATOM 3093 N N . ALA A 1 388 ? 11.868 -1.379 -13.745 1.00 88.69 388 ALA A N 1
ATOM 3094 C CA . ALA A 1 388 ? 13.298 -1.519 -13.498 1.00 88.69 388 ALA A CA 1
ATOM 3095 C C . ALA A 1 388 ? 13.776 -2.975 -13.627 1.00 88.69 388 ALA A C 1
ATOM 3097 O O . ALA A 1 388 ? 14.806 -3.241 -14.253 1.00 88.69 388 ALA A O 1
ATOM 3098 N N . ILE A 1 389 ? 13.018 -3.932 -13.081 1.00 85.75 389 ILE A N 1
ATOM 3099 C CA . ILE A 1 389 ? 13.301 -5.367 -13.221 1.00 85.75 389 ILE A CA 1
ATOM 3100 C C . ILE A 1 389 ? 13.240 -5.780 -14.695 1.00 85.75 389 ILE A C 1
ATOM 3102 O O . ILE A 1 389 ? 14.144 -6.468 -15.178 1.00 85.75 389 ILE A O 1
ATOM 3106 N N . ALA A 1 390 ? 12.210 -5.345 -15.426 1.00 84.81 390 ALA A N 1
ATOM 3107 C CA . ALA A 1 390 ? 12.061 -5.642 -16.847 1.00 84.81 390 ALA A CA 1
ATOM 3108 C C . ALA A 1 390 ? 13.232 -5.082 -17.675 1.00 84.81 390 ALA A C 1
ATOM 3110 O O . ALA A 1 390 ? 13.856 -5.826 -18.433 1.00 84.81 390 ALA A O 1
ATOM 3111 N N . GLU A 1 391 ? 13.598 -3.814 -17.477 1.00 84.94 391 GLU A N 1
ATOM 3112 C CA . GLU A 1 391 ? 14.730 -3.171 -18.154 1.00 84.94 391 GLU A CA 1
ATOM 3113 C C . GLU A 1 391 ? 16.065 -3.857 -17.827 1.00 84.94 391 GLU A C 1
ATOM 3115 O O . GLU A 1 391 ? 16.894 -4.069 -18.715 1.00 84.94 391 GLU A O 1
ATOM 3120 N N . ASN A 1 392 ? 16.283 -4.268 -16.573 1.00 79.50 392 ASN A N 1
ATOM 3121 C CA . ASN A 1 392 ? 17.502 -4.975 -16.179 1.00 79.50 392 ASN A CA 1
ATOM 3122 C C . ASN A 1 392 ? 17.568 -6.382 -16.798 1.00 79.50 392 ASN A C 1
ATOM 3124 O O . ASN A 1 392 ? 18.619 -6.792 -17.294 1.00 79.50 392 ASN A O 1
ATOM 3128 N N . ARG A 1 393 ? 16.439 -7.105 -16.855 1.00 70.62 393 ARG A N 1
ATOM 3129 C CA . ARG A 1 393 ? 16.330 -8.392 -17.568 1.00 70.62 393 ARG A CA 1
ATOM 3130 C C . ARG A 1 393 ? 16.642 -8.223 -19.058 1.00 70.62 393 ARG A C 1
ATOM 3132 O O . ARG A 1 393 ? 17.407 -9.018 -19.601 1.00 70.62 393 ARG A O 1
ATOM 3139 N N . ILE A 1 394 ? 16.133 -7.168 -19.699 1.00 68.25 394 ILE A N 1
ATOM 3140 C CA . ILE A 1 394 ? 16.447 -6.833 -21.099 1.00 68.25 394 ILE A CA 1
ATOM 3141 C C . ILE A 1 394 ? 17.945 -6.551 -21.267 1.00 68.25 394 ILE A C 1
ATOM 3143 O O . ILE A 1 394 ? 18.575 -7.101 -22.168 1.00 68.25 394 ILE A O 1
ATOM 3147 N N . ARG A 1 395 ? 18.554 -5.751 -20.382 1.00 73.50 395 ARG A N 1
ATOM 3148 C CA . ARG A 1 395 ? 19.998 -5.457 -20.421 1.00 73.50 395 ARG A CA 1
ATOM 3149 C C . ARG A 1 395 ? 20.855 -6.708 -20.241 1.00 73.50 395 ARG A C 1
ATOM 3151 O O . ARG A 1 395 ? 21.842 -6.858 -20.959 1.00 73.50 395 ARG A O 1
ATOM 3158 N N . ARG A 1 396 ? 20.493 -7.605 -19.315 1.00 73.69 396 ARG A N 1
ATOM 3159 C CA . ARG A 1 396 ? 21.179 -8.895 -19.114 1.00 73.69 396 ARG A CA 1
ATOM 3160 C C . ARG A 1 396 ? 21.096 -9.754 -20.374 1.00 73.69 396 ARG A C 1
ATOM 3162 O O . ARG A 1 396 ? 22.143 -10.147 -20.875 1.00 73.69 396 ARG A O 1
ATOM 3169 N N . LYS A 1 397 ? 19.896 -9.919 -20.946 1.00 72.06 397 LYS A N 1
ATOM 3170 C CA . LYS A 1 397 ? 19.697 -10.622 -22.224 1.00 72.06 397 LYS A CA 1
ATOM 3171 C C . LYS A 1 397 ? 20.500 -9.993 -23.363 1.00 72.06 397 LYS A C 1
ATOM 3173 O O . LYS A 1 397 ? 21.108 -10.717 -24.135 1.00 72.06 397 LYS A O 1
ATOM 3178 N N . LYS A 1 398 ? 20.559 -8.659 -23.460 1.00 72.00 398 LYS A N 1
ATOM 3179 C CA . LYS A 1 398 ? 21.348 -7.959 -24.488 1.00 72.00 398 LYS A CA 1
ATOM 3180 C C . LYS A 1 398 ? 22.847 -8.201 -24.313 1.00 72.00 398 LYS A C 1
ATOM 3182 O O . LYS A 1 398 ? 23.513 -8.478 -25.296 1.00 72.00 398 LYS A O 1
ATOM 3187 N N . LYS A 1 399 ? 23.375 -8.144 -23.085 1.00 74.19 399 LYS A N 1
ATOM 3188 C CA . LYS A 1 399 ? 24.787 -8.465 -22.797 1.00 74.19 399 LYS A CA 1
ATOM 3189 C C . LYS A 1 399 ? 25.121 -9.921 -23.106 1.00 74.19 399 LYS A C 1
ATOM 3191 O O . LYS A 1 399 ? 26.181 -10.188 -23.658 1.00 74.19 399 LYS A O 1
ATOM 3196 N N . GLU A 1 400 ? 24.230 -10.840 -22.752 1.00 74.81 400 GLU A N 1
ATOM 3197 C CA . GLU A 1 400 ? 24.356 -12.262 -23.068 1.00 74.81 400 GLU A CA 1
ATOM 3198 C C . GLU A 1 400 ? 24.338 -12.483 -24.582 1.00 74.81 400 GLU A C 1
ATOM 3200 O O . GLU A 1 400 ? 25.242 -13.120 -25.108 1.00 74.81 400 GLU A O 1
ATOM 3205 N N . LEU A 1 401 ? 23.407 -11.843 -25.295 1.00 68.88 401 LEU A N 1
ATOM 3206 C CA . LEU A 1 401 ? 23.344 -11.864 -26.752 1.00 68.88 401 LEU A CA 1
ATOM 3207 C C . LEU A 1 401 ? 24.612 -11.273 -27.376 1.00 68.88 401 LEU A C 1
ATOM 3209 O O . LEU A 1 401 ? 25.179 -11.902 -28.248 1.00 68.88 401 LEU A O 1
ATOM 3213 N N . THR A 1 402 ? 25.123 -10.132 -26.901 1.00 74.75 402 THR A N 1
ATOM 3214 C CA . THR A 1 402 ? 26.388 -9.548 -27.382 1.00 74.75 402 THR A CA 1
ATOM 3215 C C . THR A 1 402 ? 27.584 -10.461 -27.105 1.00 74.75 402 THR A C 1
ATOM 3217 O O . THR A 1 402 ? 28.459 -10.591 -27.955 1.00 74.75 402 THR A O 1
ATOM 3220 N N . ARG A 1 403 ? 27.629 -11.129 -25.946 1.00 73.94 403 ARG A N 1
ATOM 3221 C CA . ARG A 1 403 ? 28.672 -12.113 -25.620 1.00 73.94 403 ARG A CA 1
ATOM 3222 C C . ARG A 1 403 ? 28.608 -13.319 -26.558 1.00 73.94 403 ARG A C 1
ATOM 3224 O O . ARG A 1 403 ? 29.646 -13.748 -27.048 1.00 73.94 403 ARG A O 1
ATOM 3231 N N . ILE A 1 404 ? 27.400 -13.809 -26.832 1.00 66.06 404 ILE A N 1
ATOM 3232 C CA . ILE A 1 404 ? 27.133 -1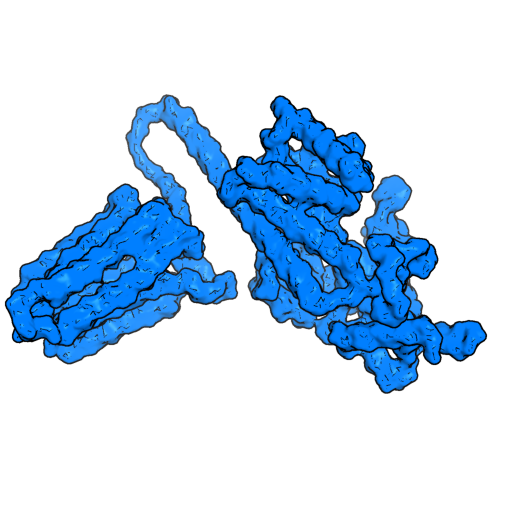4.884 -27.789 1.00 66.06 404 ILE A CA 1
ATOM 3233 C C . ILE A 1 404 ? 27.520 -14.435 -29.209 1.00 66.06 404 ILE A C 1
ATOM 3235 O O . ILE A 1 404 ? 28.269 -15.137 -29.872 1.00 66.06 404 ILE A O 1
ATOM 3239 N N . THR A 1 405 ? 27.123 -13.240 -29.658 1.00 63.78 405 THR A N 1
ATOM 3240 C CA . THR A 1 405 ? 27.487 -12.673 -30.969 1.00 63.78 405 THR A CA 1
ATOM 3241 C C . THR A 1 405 ? 29.003 -12.532 -31.134 1.00 63.78 405 THR A C 1
ATOM 3243 O O . THR A 1 405 ? 29.529 -12.903 -32.178 1.00 63.78 405 THR A O 1
ATOM 3246 N N . ASN A 1 406 ? 29.715 -12.075 -30.100 1.00 66.44 406 ASN A N 1
ATOM 3247 C CA . ASN A 1 406 ? 31.177 -11.946 -30.119 1.00 66.44 406 ASN A CA 1
ATOM 3248 C C . ASN A 1 406 ? 31.900 -13.307 -30.085 1.00 66.44 406 ASN A C 1
ATOM 3250 O O . ASN A 1 406 ? 33.015 -13.420 -30.587 1.00 66.44 406 ASN A O 1
ATOM 3254 N N . GLN A 1 407 ? 31.288 -14.346 -29.506 1.00 58.84 407 GLN A N 1
ATOM 3255 C CA . GLN A 1 407 ? 31.782 -15.725 -29.620 1.00 58.84 407 GLN A CA 1
ATOM 3256 C C . GLN A 1 407 ? 31.493 -16.328 -31.004 1.00 58.84 407 GLN A C 1
ATOM 3258 O O . GLN A 1 407 ? 32.308 -17.085 -31.523 1.00 58.84 407 GLN A O 1
ATOM 3263 N N . ILE A 1 408 ? 30.361 -15.973 -31.618 1.00 52.81 408 ILE A N 1
ATOM 3264 C CA . ILE A 1 408 ? 29.940 -16.467 -32.937 1.00 52.81 408 ILE A CA 1
ATOM 3265 C C . ILE A 1 408 ? 30.770 -15.847 -34.072 1.00 52.81 408 ILE A C 1
ATOM 3267 O O . ILE A 1 408 ? 31.051 -16.527 -35.055 1.00 52.81 408 ILE A O 1
ATOM 3271 N N . SER A 1 409 ? 31.260 -14.611 -33.934 1.00 46.38 409 SER A N 1
ATOM 3272 C CA . SER A 1 409 ? 32.135 -13.964 -34.928 1.00 46.38 409 SER A CA 1
ATOM 3273 C C . SER A 1 409 ? 33.524 -14.612 -35.096 1.00 46.38 409 SER A C 1
ATOM 3275 O O . SER A 1 409 ? 34.309 -14.140 -35.913 1.00 46.38 409 SER A O 1
ATOM 3277 N N . GLY A 1 410 ? 33.842 -15.680 -34.352 1.00 50.06 410 GLY A N 1
ATOM 3278 C CA . GLY A 1 410 ? 35.080 -16.455 -34.488 1.00 50.06 410 GLY A CA 1
ATOM 3279 C C . GLY A 1 410 ? 34.975 -17.750 -35.306 1.00 50.06 410 GLY A C 1
ATOM 3280 O O . GLY A 1 410 ? 36.012 -18.320 -35.627 1.00 50.06 410 GLY A O 1
ATOM 3281 N N . ILE A 1 411 ? 33.780 -18.260 -35.640 1.00 42.69 411 ILE A N 1
ATOM 3282 C CA . ILE A 1 411 ? 33.627 -19.569 -36.310 1.00 42.69 411 ILE A CA 1
ATOM 3283 C C . ILE A 1 411 ? 32.395 -19.552 -37.236 1.00 42.69 411 ILE A C 1
ATOM 3285 O O . ILE A 1 411 ? 31.257 -19.530 -36.777 1.00 42.69 411 ILE A O 1
ATOM 3289 N N . ASN A 1 412 ? 32.608 -19.599 -38.557 1.00 43.12 412 ASN A N 1
ATOM 3290 C CA . ASN A 1 412 ? 31.536 -19.714 -39.557 1.00 43.12 412 ASN A CA 1
ATOM 3291 C C . ASN A 1 412 ? 31.074 -21.176 -39.749 1.00 43.12 412 ASN A C 1
ATOM 3293 O O . ASN A 1 412 ? 31.839 -21.982 -40.275 1.00 43.12 412 ASN A O 1
ATOM 3297 N N . LYS A 1 413 ? 29.807 -21.483 -39.418 1.00 36.28 413 LYS A N 1
ATOM 3298 C CA . LYS A 1 413 ? 28.777 -22.171 -40.250 1.00 36.28 413 LYS A CA 1
ATOM 3299 C C . LYS A 1 413 ? 27.508 -22.464 -39.417 1.00 36.28 413 LYS A C 1
ATOM 3301 O O . LYS A 1 413 ? 27.587 -22.921 -38.285 1.00 36.28 413 LYS A O 1
ATOM 3306 N N . SER A 1 414 ? 26.339 -22.187 -40.005 1.00 31.72 414 SER A N 1
ATOM 3307 C CA . SER A 1 414 ? 24.977 -22.486 -39.493 1.00 31.72 414 SER A CA 1
ATOM 3308 C C . SER A 1 414 ? 24.625 -23.997 -39.617 1.00 31.72 414 SER A C 1
ATOM 3310 O O . SER A 1 414 ? 25.375 -24.659 -40.339 1.00 31.72 414 SER A O 1
ATOM 3312 N N . PRO A 1 415 ? 23.506 -24.555 -39.067 1.00 40.12 415 PRO A N 1
ATOM 3313 C CA . PRO A 1 415 ? 22.270 -23.869 -38.646 1.00 40.12 415 PRO A CA 1
ATOM 3314 C C . PRO A 1 415 ? 21.572 -24.313 -37.327 1.00 40.12 415 PRO A C 1
ATOM 3316 O O . PRO A 1 415 ? 21.672 -25.444 -36.862 1.00 40.12 415 PRO A O 1
ATOM 3319 N N . SER A 1 416 ? 20.683 -23.411 -36.877 1.00 31.05 416 SER A N 1
ATOM 3320 C CA . SER A 1 416 ? 19.341 -23.635 -36.284 1.00 31.05 416 SER A CA 1
ATOM 3321 C C . SER A 1 416 ? 19.093 -23.525 -34.759 1.00 31.05 416 SER A C 1
ATOM 3323 O O . SER A 1 416 ? 19.523 -24.348 -33.963 1.00 31.05 416 SER A O 1
ATOM 3325 N N . SER A 1 417 ? 18.200 -22.564 -34.438 1.00 35.81 417 SER A N 1
ATOM 3326 C CA . SER A 1 417 ? 17.209 -22.478 -33.332 1.00 35.81 417 SER A CA 1
ATOM 3327 C C . SER A 1 417 ? 17.728 -22.424 -31.873 1.00 35.81 417 SER A C 1
ATOM 3329 O O . SER A 1 417 ? 18.675 -23.099 -31.517 1.00 35.81 417 SER A O 1
ATOM 3331 N N . LYS A 1 418 ? 17.177 -21.649 -30.924 1.00 32.19 418 LYS A N 1
ATOM 3332 C CA . LYS A 1 418 ? 15.773 -21.311 -30.624 1.00 32.19 418 LYS A CA 1
ATOM 3333 C C . LYS A 1 418 ? 15.667 -19.924 -29.960 1.00 32.19 418 LYS A C 1
ATOM 3335 O O . LYS A 1 418 ? 16.436 -19.593 -29.061 1.00 32.19 418 LYS A O 1
ATOM 3340 N N . LEU A 1 419 ? 14.680 -19.135 -30.384 1.00 37.62 419 LEU A N 1
ATOM 3341 C CA . LEU A 1 419 ? 14.328 -17.826 -29.824 1.00 37.62 419 LEU A CA 1
ATOM 3342 C C . LEU A 1 419 ? 13.431 -17.985 -28.587 1.00 37.62 419 LEU A C 1
ATOM 3344 O O . LEU A 1 419 ? 12.357 -18.578 -28.662 1.00 37.62 419 LEU A O 1
ATOM 3348 N N . ASN A 1 420 ? 13.856 -17.407 -27.461 1.00 39.06 420 ASN A N 1
ATOM 3349 C CA . ASN A 1 420 ? 13.029 -17.231 -26.267 1.00 39.06 420 ASN A CA 1
ATOM 3350 C C . ASN A 1 420 ? 12.026 -16.089 -26.500 1.00 39.06 420 ASN A C 1
ATOM 3352 O O . ASN A 1 420 ? 12.369 -14.916 -26.331 1.00 39.06 420 ASN A O 1
ATOM 3356 N N . GLY A 1 421 ? 10.807 -16.456 -26.904 1.00 43.72 421 GLY A N 1
ATOM 3357 C CA . GLY A 1 421 ? 9.697 -15.545 -27.180 1.00 43.72 421 GLY A CA 1
ATOM 3358 C C . GLY A 1 421 ? 9.202 -14.781 -25.950 1.00 43.72 421 GLY A C 1
ATOM 3359 O O . GLY A 1 421 ? 9.251 -15.262 -24.815 1.00 43.72 421 GLY A O 1
ATOM 3360 N N . ASP A 1 422 ? 8.731 -13.560 -26.192 1.00 46.53 422 ASP A N 1
ATOM 3361 C CA . ASP A 1 422 ? 7.986 -12.763 -25.225 1.00 46.53 422 ASP A CA 1
ATOM 3362 C C . ASP A 1 422 ? 6.655 -13.466 -24.910 1.00 46.53 422 ASP A C 1
ATOM 3364 O O . ASP A 1 422 ? 5.780 -13.557 -25.770 1.00 46.53 422 ASP A O 1
ATOM 3368 N N . ARG A 1 423 ? 6.501 -13.967 -23.676 1.00 48.66 423 ARG A N 1
ATOM 3369 C CA . ARG A 1 423 ? 5.293 -14.680 -23.213 1.00 48.66 423 ARG A CA 1
ATOM 3370 C C . ARG A 1 423 ? 4.012 -13.833 -23.282 1.00 48.66 423 ARG A C 1
ATOM 3372 O O . ARG A 1 423 ? 2.927 -14.386 -23.204 1.00 48.66 423 ARG A O 1
ATOM 3379 N N . ARG A 1 424 ? 4.124 -12.509 -23.453 1.00 50.78 424 ARG A N 1
ATOM 3380 C CA . ARG A 1 424 ? 2.984 -11.582 -23.602 1.00 50.78 424 ARG A CA 1
ATOM 3381 C C . ARG A 1 424 ? 2.567 -11.332 -25.053 1.00 50.78 424 ARG A C 1
ATOM 3383 O O . ARG A 1 424 ? 1.693 -10.506 -25.316 1.00 50.78 424 ARG A O 1
ATOM 3390 N N . SER A 1 425 ? 3.209 -12.003 -26.003 1.00 52.81 425 SER A N 1
ATOM 3391 C CA . SER A 1 425 ? 2.841 -11.965 -27.416 1.00 52.81 425 SER A CA 1
ATOM 3392 C C . SER A 1 425 ? 2.250 -13.301 -27.832 1.00 52.81 425 SER A C 1
ATOM 3394 O O . SER A 1 425 ? 2.849 -14.343 -27.567 1.00 52.81 425 SER A O 1
ATOM 3396 N N . LEU A 1 426 ? 1.090 -13.276 -28.490 1.00 56.94 426 LEU A N 1
ATOM 3397 C CA . LEU A 1 426 ? 0.587 -14.458 -29.173 1.00 56.94 426 LEU A CA 1
ATOM 3398 C C . LEU A 1 426 ? 1.612 -14.788 -30.271 1.00 56.94 426 LEU A C 1
ATOM 3400 O O . LEU A 1 426 ? 1.926 -13.938 -31.101 1.00 56.94 426 LEU A O 1
ATOM 3404 N N . ASP A 1 427 ? 2.231 -15.966 -30.209 1.00 64.44 427 ASP A N 1
ATOM 3405 C CA . ASP A 1 427 ? 3.197 -16.450 -31.207 1.00 64.44 427 ASP A CA 1
ATOM 3406 C C . ASP A 1 427 ? 4.420 -15.553 -31.510 1.00 64.44 427 ASP A C 1
ATOM 3408 O O . ASP A 1 427 ? 5.087 -15.749 -32.528 1.00 64.44 427 ASP A O 1
ATOM 3412 N N . GLY A 1 428 ? 4.779 -14.600 -30.641 1.00 71.75 428 GLY A N 1
ATOM 3413 C CA . GLY A 1 428 ? 5.878 -13.665 -30.926 1.00 71.75 428 GLY A CA 1
ATOM 3414 C C . GLY A 1 428 ? 5.463 -12.409 -31.702 1.00 71.75 428 GLY A C 1
ATOM 3415 O O . GLY A 1 428 ? 6.344 -11.666 -32.137 1.00 71.75 428 GLY A O 1
ATOM 3416 N N . MET A 1 429 ? 4.160 -12.159 -31.897 1.00 83.62 429 MET A N 1
ATOM 3417 C CA . MET A 1 429 ? 3.669 -11.024 -32.684 1.00 83.62 429 MET A CA 1
ATOM 3418 C C . MET A 1 429 ? 3.983 -9.659 -32.043 1.00 83.62 429 MET A C 1
ATOM 3420 O O . MET A 1 429 ? 3.878 -9.432 -30.826 1.00 83.62 429 MET A O 1
ATOM 3424 N N . THR A 1 430 ? 4.379 -8.718 -32.900 1.00 89.69 430 THR A N 1
ATOM 3425 C CA . THR A 1 430 ? 4.613 -7.312 -32.549 1.00 89.69 430 THR A CA 1
ATOM 3426 C C . THR A 1 430 ? 3.284 -6.570 -32.333 1.00 89.69 430 THR A C 1
ATOM 3428 O O . THR A 1 430 ? 2.270 -6.960 -32.908 1.00 89.69 430 THR A O 1
ATOM 3431 N N . PRO A 1 431 ? 3.256 -5.458 -31.570 1.00 91.62 431 PRO A N 1
ATOM 3432 C CA . PRO A 1 431 ? 2.046 -4.642 -31.427 1.00 91.62 431 PRO A CA 1
ATOM 3433 C C . PRO A 1 431 ? 1.436 -4.186 -32.759 1.00 91.62 431 PRO A C 1
ATOM 3435 O O . PRO A 1 431 ? 0.219 -4.122 -32.884 1.00 91.62 431 PRO A O 1
ATOM 3438 N N . LEU A 1 432 ? 2.273 -3.906 -33.766 1.00 93.31 432 LEU A N 1
ATOM 3439 C CA . LEU A 1 432 ? 1.813 -3.541 -35.107 1.00 93.31 432 LEU A CA 1
ATOM 3440 C C . LEU A 1 432 ? 1.037 -4.688 -35.764 1.00 93.31 432 LEU A C 1
ATOM 3442 O O . LEU A 1 432 ? -0.038 -4.459 -36.306 1.00 93.31 432 LEU A O 1
ATOM 3446 N N . GLN A 1 433 ? 1.552 -5.915 -35.673 1.00 93.19 433 GLN A N 1
ATOM 3447 C CA . GLN A 1 433 ? 0.878 -7.098 -36.211 1.00 93.19 433 GLN A CA 1
ATOM 3448 C C . GLN A 1 433 ? -0.463 -7.345 -35.523 1.00 93.19 433 GLN A C 1
ATOM 3450 O O . GLN A 1 433 ? -1.433 -7.664 -36.198 1.00 93.19 433 GLN A O 1
ATOM 3455 N N . GLU A 1 434 ? -0.557 -7.102 -34.215 1.00 94.31 434 GLU A N 1
ATOM 3456 C CA . GLU A 1 434 ? -1.827 -7.214 -33.490 1.00 94.31 434 GLU A CA 1
ATOM 3457 C C . GLU A 1 434 ? -2.836 -6.124 -33.881 1.00 94.31 434 GLU A C 1
ATOM 3459 O O . GLU A 1 434 ? -4.018 -6.414 -34.050 1.00 94.31 434 GLU A O 1
ATOM 3464 N N . TYR A 1 435 ? -2.398 -4.884 -34.127 1.00 95.94 435 TYR A N 1
ATOM 3465 C CA . TYR A 1 435 ? -3.286 -3.876 -34.719 1.00 95.94 435 TYR A CA 1
ATOM 3466 C C . TYR A 1 435 ? -3.748 -4.276 -36.126 1.00 95.94 435 TYR A C 1
ATOM 3468 O O . TYR A 1 435 ? -4.915 -4.088 -36.464 1.00 95.94 435 TYR A O 1
ATOM 3476 N N . CYS A 1 436 ? -2.873 -4.874 -36.936 1.00 96.06 436 CYS A N 1
ATOM 3477 C CA . CYS A 1 436 ? -3.252 -5.401 -38.244 1.00 96.06 436 CYS A CA 1
ATOM 3478 C C . CYS A 1 436 ? -4.224 -6.588 -38.138 1.00 96.06 436 CYS A C 1
ATOM 3480 O O . CYS A 1 436 ? -5.143 -6.679 -38.951 1.00 96.06 436 CYS A O 1
ATOM 3482 N N . ASN A 1 437 ? -4.090 -7.454 -37.129 1.00 95.44 437 ASN A N 1
ATOM 3483 C CA . ASN A 1 437 ? -5.072 -8.503 -36.839 1.00 95.44 437 ASN A CA 1
ATOM 3484 C C . ASN A 1 437 ? -6.442 -7.885 -36.512 1.00 95.44 437 ASN A C 1
ATOM 3486 O O . ASN A 1 437 ? -7.449 -8.285 -37.092 1.00 95.44 437 ASN A O 1
ATOM 3490 N N . ALA A 1 438 ? -6.480 -6.839 -35.677 1.00 96.06 438 ALA A N 1
ATOM 3491 C CA . ALA A 1 438 ? -7.719 -6.129 -35.356 1.00 96.06 438 ALA A CA 1
ATOM 3492 C C . ALA A 1 438 ? -8.376 -5.481 -36.589 1.00 96.06 438 ALA A C 1
ATOM 3494 O O . ALA A 1 438 ? -9.596 -5.521 -36.720 1.00 96.06 438 ALA A O 1
ATOM 3495 N N . ILE A 1 439 ? -7.586 -4.894 -37.496 1.00 96.81 439 ILE A N 1
ATOM 3496 C CA . ILE A 1 439 ? -8.090 -4.263 -38.729 1.00 96.81 439 ILE A CA 1
ATOM 3497 C C . ILE A 1 439 ? -8.572 -5.318 -39.733 1.00 96.81 439 ILE A C 1
ATOM 3499 O O . ILE A 1 439 ? -9.628 -5.158 -40.341 1.00 96.81 439 ILE A O 1
ATOM 3503 N N . SER A 1 440 ? -7.822 -6.408 -39.909 1.00 97.06 440 SER A N 1
ATOM 3504 C CA . SER A 1 440 ? -8.149 -7.459 -40.883 1.00 97.06 440 SER A CA 1
ATOM 3505 C C . SER A 1 440 ? -9.441 -8.214 -40.554 1.00 97.06 440 SER A C 1
ATOM 3507 O O . SER A 1 440 ? -10.093 -8.692 -41.479 1.00 97.06 440 SER A O 1
ATOM 3509 N N . MET A 1 441 ? -9.888 -8.227 -39.290 1.00 95.94 441 MET A N 1
ATOM 3510 C CA . MET A 1 441 ? -11.198 -8.773 -38.893 1.00 95.94 441 MET A CA 1
ATOM 3511 C C . MET A 1 441 ? -12.398 -8.098 -39.569 1.00 95.94 441 MET A C 1
ATOM 3513 O O . MET A 1 441 ? -13.483 -8.673 -39.623 1.00 95.94 441 MET A O 1
ATOM 3517 N N . ILE A 1 442 ? -12.221 -6.898 -40.125 1.00 96.50 442 ILE A N 1
ATOM 3518 C CA . ILE A 1 442 ? -13.275 -6.187 -40.855 1.00 96.50 442 ILE A CA 1
ATOM 3519 C C . ILE A 1 442 ? -13.586 -6.878 -42.199 1.00 96.50 442 ILE A C 1
ATOM 3521 O O . ILE A 1 442 ? -14.705 -6.773 -42.700 1.00 96.50 442 ILE A O 1
ATOM 3525 N N . ILE A 1 443 ? -12.628 -7.610 -42.783 1.00 97.38 443 ILE A N 1
ATOM 3526 C CA . ILE A 1 443 ? -12.729 -8.156 -44.146 1.00 97.38 443 ILE A CA 1
ATOM 3527 C C . ILE A 1 443 ? -13.883 -9.160 -44.301 1.00 97.38 443 ILE A C 1
ATOM 3529 O O . ILE A 1 443 ? -14.698 -8.941 -45.199 1.00 97.38 443 ILE A O 1
ATOM 3533 N N . PRO A 1 444 ? -14.039 -10.199 -43.453 1.00 97.56 444 PRO A N 1
ATOM 3534 C CA . PRO A 1 444 ? -15.195 -11.094 -43.532 1.00 97.56 444 PRO A CA 1
ATOM 3535 C C . PRO A 1 444 ? -16.535 -10.351 -43.469 1.00 97.56 444 PRO A C 1
ATOM 3537 O O . PRO A 1 444 ? -17.426 -10.610 -44.274 1.00 97.56 444 PRO A O 1
ATOM 3540 N N . GLY A 1 445 ? -16.652 -9.362 -42.577 1.00 96.50 445 GLY A N 1
ATOM 3541 C CA . GLY A 1 445 ? -17.853 -8.535 -42.454 1.00 96.50 445 GLY A CA 1
ATOM 3542 C C . GLY A 1 445 ? -18.136 -7.702 -43.706 1.00 96.50 445 GLY A C 1
ATOM 3543 O O . GLY A 1 445 ? -19.278 -7.654 -44.161 1.00 96.50 445 GLY A O 1
ATOM 3544 N N . LEU A 1 446 ? -17.109 -7.085 -44.303 1.00 97.31 446 LEU A N 1
ATOM 3545 C CA . LEU A 1 446 ? -17.244 -6.345 -45.563 1.00 97.31 446 LEU A CA 1
ATOM 3546 C C . LEU A 1 446 ? -17.671 -7.250 -46.714 1.00 97.31 446 LEU A C 1
ATOM 3548 O O . LEU A 1 446 ? -18.522 -6.842 -47.499 1.00 97.31 446 LEU A O 1
ATOM 3552 N N . VAL A 1 447 ? -17.125 -8.466 -46.806 1.00 96.94 447 VAL A N 1
ATOM 3553 C CA . VAL A 1 447 ? -17.540 -9.448 -47.818 1.00 96.94 447 VAL A CA 1
ATOM 3554 C C . VAL A 1 447 ? -19.010 -9.814 -47.629 1.00 96.94 447 VAL A C 1
ATOM 3556 O O . VAL A 1 447 ? -19.772 -9.748 -48.594 1.00 96.94 447 VAL A O 1
ATOM 3559 N N . CYS A 1 448 ? -19.436 -10.114 -46.396 1.00 95.75 448 CYS A N 1
ATOM 3560 C CA . CYS A 1 448 ? -20.833 -10.438 -46.120 1.00 95.75 448 CYS A CA 1
ATOM 3561 C C . CYS A 1 448 ? -21.773 -9.279 -46.460 1.00 95.75 448 CYS A C 1
ATOM 3563 O O . CYS A 1 448 ? -22.773 -9.480 -47.141 1.00 95.75 448 CYS A O 1
ATOM 3565 N N . MET A 1 449 ? -21.437 -8.053 -46.051 1.00 95.44 449 MET A N 1
ATOM 3566 C CA . MET A 1 449 ? -22.236 -6.864 -46.362 1.00 95.44 449 MET A CA 1
ATOM 3567 C C . MET A 1 449 ? -22.251 -6.539 -47.858 1.00 95.44 449 MET A C 1
ATOM 3569 O O . MET A 1 449 ? -23.286 -6.137 -48.387 1.00 95.44 449 MET A O 1
ATOM 3573 N N . TYR A 1 450 ? -21.119 -6.705 -48.549 1.00 95.25 450 TYR A N 1
ATOM 3574 C CA . TYR A 1 450 ? -21.023 -6.492 -49.991 1.00 95.25 450 TYR A CA 1
ATOM 3575 C C . TYR A 1 450 ? -21.942 -7.451 -50.736 1.00 95.25 450 TYR A C 1
ATOM 3577 O O . TYR A 1 450 ? -22.746 -6.996 -51.552 1.00 95.25 450 TYR A O 1
ATOM 3585 N N . LEU A 1 451 ? -21.853 -8.744 -50.407 1.00 92.06 451 LEU A N 1
ATOM 3586 C CA . LEU A 1 451 ? -22.733 -9.760 -50.953 1.00 92.06 451 LEU A CA 1
ATOM 3587 C C . LEU A 1 451 ? -24.174 -9.427 -50.612 1.00 92.06 451 LEU A C 1
ATOM 3589 O O . LEU A 1 451 ? -24.967 -9.309 -51.526 1.00 92.06 451 LEU A O 1
ATOM 3593 N N . TYR A 1 452 ? -24.513 -9.201 -49.348 1.00 89.94 452 TYR A N 1
ATOM 3594 C CA . TYR A 1 452 ? -25.875 -8.871 -48.930 1.00 89.94 452 TYR A CA 1
ATOM 3595 C C . TYR A 1 452 ? -26.483 -7.691 -49.713 1.00 89.94 452 TYR A C 1
ATOM 3597 O O . TYR A 1 452 ? -27.655 -7.731 -50.069 1.00 89.94 452 TYR A O 1
ATOM 3605 N N . LYS A 1 453 ? -25.682 -6.663 -50.034 1.00 90.00 453 LYS A N 1
ATOM 3606 C CA . LYS A 1 453 ? -26.132 -5.466 -50.760 1.00 90.00 453 LYS A CA 1
ATOM 3607 C C . LYS A 1 453 ? -26.254 -5.651 -52.278 1.00 90.00 453 LYS A C 1
ATOM 3609 O O . LYS A 1 453 ? -27.139 -5.048 -52.874 1.00 90.00 453 LYS A O 1
ATOM 3614 N N . HIS A 1 454 ? -25.350 -6.397 -52.913 1.00 87.06 454 HIS A N 1
ATOM 3615 C CA . HIS A 1 454 ? -25.247 -6.472 -54.381 1.00 87.06 454 HIS A CA 1
ATOM 3616 C C . HIS A 1 454 ? -25.858 -7.749 -54.961 1.00 87.06 454 HIS A C 1
ATOM 3618 O O . HIS A 1 454 ? -25.390 -8.246 -55.986 1.00 87.06 454 HIS A O 1
ATOM 3624 N N . GLN A 1 455 ? -26.887 -8.301 -54.315 1.00 77.00 455 GLN A N 1
ATOM 3625 C CA . GLN A 1 455 ? -27.530 -9.494 -54.850 1.00 77.00 455 GLN A CA 1
ATOM 3626 C C . GLN A 1 455 ? -28.405 -9.171 -56.069 1.00 77.00 455 GLN A C 1
ATOM 3628 O O . GLN A 1 455 ? -29.189 -8.222 -56.018 1.00 77.00 455 GLN A O 1
ATOM 3633 N N . PRO A 1 456 ? -28.300 -9.957 -57.157 1.00 63.03 456 PRO A N 1
ATOM 3634 C CA . PRO A 1 456 ? -29.006 -9.689 -58.408 1.00 63.03 456 PRO A CA 1
ATOM 3635 C C . PRO A 1 456 ? -30.488 -10.116 -58.434 1.00 63.03 456 PRO A C 1
ATOM 3637 O O . PRO A 1 456 ? -31.144 -9.870 -59.441 1.00 63.03 456 PRO A O 1
ATOM 3640 N N . TYR A 1 457 ? -31.041 -10.727 -57.374 1.00 59.69 457 TYR A N 1
ATOM 3641 C CA . TYR A 1 457 ? -32.409 -11.277 -57.375 1.00 59.69 457 TYR A CA 1
ATOM 3642 C C . TYR A 1 457 ? -33.271 -10.774 -56.200 1.00 59.69 457 TYR A C 1
ATOM 3644 O O . TYR A 1 457 ? -32.843 -10.800 -55.047 1.00 59.69 457 TYR A O 1
ATOM 3652 N N . GLU A 1 458 ? -34.516 -10.365 -56.483 1.00 59.53 458 GLU A N 1
ATOM 3653 C CA . GLU A 1 458 ? -35.434 -9.695 -55.535 1.00 59.53 458 GLU A CA 1
ATOM 3654 C C . GLU A 1 458 ? -35.863 -10.549 -54.319 1.00 59.53 458 GLU A C 1
ATOM 3656 O O . GLU A 1 458 ? -36.221 -9.996 -53.282 1.00 59.53 458 GLU A O 1
ATOM 3661 N N . ASN A 1 459 ? -35.747 -11.882 -54.381 1.00 58.59 459 ASN A N 1
ATOM 3662 C CA . ASN A 1 459 ? -36.190 -12.797 -53.312 1.00 58.59 459 ASN A CA 1
ATOM 3663 C C . ASN A 1 459 ? -35.072 -13.253 -52.350 1.00 58.59 459 ASN A C 1
ATOM 3665 O O . ASN A 1 459 ? -35.292 -14.111 -51.497 1.00 58.59 459 ASN A O 1
ATOM 3669 N N . TRP A 1 460 ? -33.865 -12.688 -52.461 1.00 54.78 460 TRP A N 1
ATOM 3670 C CA . TRP A 1 460 ? -32.680 -13.137 -51.712 1.00 54.78 460 TRP A CA 1
ATOM 3671 C C . TRP A 1 460 ? -32.511 -12.537 -50.312 1.00 54.78 460 TRP A C 1
ATOM 3673 O O . TRP A 1 460 ? -31.552 -12.876 -49.614 1.00 54.78 460 TRP A O 1
ATOM 3683 N N . TRP A 1 461 ? -33.468 -11.741 -49.829 1.00 62.62 461 TRP A N 1
ATOM 3684 C CA . TRP A 1 461 ? -33.565 -11.351 -48.413 1.00 62.62 461 TRP A CA 1
ATOM 3685 C C . TRP A 1 461 ? -34.021 -12.531 -47.543 1.00 62.62 461 TRP A C 1
ATOM 3687 O O . TRP A 1 461 ? -34.905 -12.413 -46.694 1.00 62.62 461 TRP A O 1
ATOM 3697 N N . SER A 1 462 ? -33.434 -13.705 -47.775 1.00 78.31 462 SER A N 1
ATOM 3698 C CA . SER A 1 462 ? -33.659 -14.863 -46.942 1.00 78.31 462 SER A CA 1
ATOM 3699 C C . SER A 1 462 ? -33.121 -14.542 -45.556 1.00 78.31 462 SER A C 1
ATOM 3701 O O . SER A 1 462 ? -32.005 -14.037 -45.386 1.00 78.31 462 SER A O 1
ATOM 3703 N N . TRP A 1 463 ? -33.916 -14.876 -44.545 1.00 88.62 463 TRP A N 1
ATOM 3704 C CA . TRP A 1 463 ? -33.504 -14.774 -43.149 1.00 88.62 463 TRP A CA 1
ATOM 3705 C C . TRP A 1 463 ? -32.110 -15.396 -42.937 1.00 88.62 463 TRP A C 1
ATOM 3707 O O . TRP A 1 463 ? -31.310 -14.867 -42.174 1.00 88.62 463 TRP A O 1
ATOM 3717 N N . ARG A 1 464 ? -31.771 -16.452 -43.688 1.00 90.50 464 ARG A N 1
ATOM 3718 C CA . ARG A 1 464 ? -30.469 -17.131 -43.675 1.00 90.50 464 ARG A CA 1
ATOM 3719 C C . ARG A 1 464 ? -29.297 -16.184 -43.922 1.00 90.50 464 ARG A C 1
ATOM 3721 O O . ARG A 1 464 ? -28.373 -16.148 -43.113 1.00 90.50 464 ARG A O 1
ATOM 3728 N N . MET A 1 465 ? -29.329 -15.395 -44.997 1.00 90.81 465 MET A N 1
ATOM 3729 C CA . MET A 1 465 ? -28.241 -14.460 -45.317 1.00 90.81 465 MET A CA 1
ATOM 3730 C C . MET A 1 465 ? -28.142 -13.328 -44.293 1.00 90.81 465 MET A C 1
ATOM 3732 O O . MET A 1 465 ? -27.031 -12.936 -43.922 1.00 90.81 465 MET A O 1
ATOM 3736 N N . SER A 1 466 ? -29.282 -12.835 -43.798 1.00 92.88 466 SER A N 1
ATOM 3737 C CA . SER A 1 466 ? -29.316 -11.827 -42.733 1.00 92.88 466 SER A CA 1
ATOM 3738 C C . SER A 1 466 ? -28.682 -12.358 -41.447 1.00 92.88 466 SER A C 1
ATOM 3740 O O . SER A 1 466 ? -27.849 -11.678 -40.854 1.00 92.88 466 SER A O 1
ATOM 3742 N N . TRP A 1 467 ? -29.007 -13.589 -41.048 1.00 94.81 467 TRP A N 1
ATOM 3743 C CA . TRP A 1 467 ? -28.458 -14.220 -39.849 1.00 94.81 467 TRP A CA 1
ATOM 3744 C C . TRP A 1 467 ? -26.970 -14.555 -39.986 1.00 94.81 467 TRP A C 1
ATOM 3746 O O . TRP A 1 467 ? -26.207 -14.289 -39.059 1.00 94.81 467 TRP A O 1
ATOM 3756 N N . MET A 1 468 ? -26.522 -15.044 -41.147 1.00 95.69 468 MET A N 1
ATOM 3757 C CA . MET A 1 468 ? -25.093 -15.254 -41.414 1.00 95.69 468 MET A CA 1
ATOM 3758 C C . MET A 1 468 ? -24.315 -13.936 -41.334 1.00 95.69 468 MET A C 1
ATOM 3760 O O . MET A 1 468 ? -23.335 -13.844 -40.594 1.00 95.69 468 MET A O 1
ATOM 3764 N N . THR A 1 469 ? -24.797 -12.889 -42.010 1.00 96.00 469 THR A N 1
ATOM 3765 C CA . THR A 1 469 ? -24.185 -11.550 -41.976 1.00 96.00 469 THR A CA 1
ATOM 3766 C C . THR A 1 469 ? -24.156 -10.996 -40.552 1.00 96.00 469 THR A C 1
ATOM 3768 O O . THR A 1 469 ? -23.116 -10.528 -40.093 1.00 96.00 469 THR A O 1
ATOM 3771 N N . PHE A 1 470 ? -25.266 -11.107 -39.820 1.00 96.69 470 PHE A N 1
ATOM 3772 C CA . PHE A 1 470 ? -25.356 -10.689 -38.424 1.00 96.69 470 PHE A CA 1
ATOM 3773 C C . PHE A 1 470 ? -24.340 -11.420 -37.541 1.00 96.69 470 PHE A C 1
ATOM 3775 O O . PHE A 1 470 ? -23.651 -10.776 -36.752 1.00 96.69 470 PHE A O 1
ATOM 3782 N N . SER A 1 471 ? -24.204 -12.740 -37.698 1.00 97.38 471 SER A N 1
ATOM 3783 C CA . SER A 1 471 ? -23.282 -13.541 -36.888 1.00 97.38 471 SER A CA 1
ATOM 3784 C C . SER A 1 471 ? -21.811 -13.152 -37.086 1.00 97.38 471 SER A C 1
ATOM 3786 O O . SER A 1 471 ? -21.078 -13.015 -36.108 1.00 97.38 471 SER A O 1
ATOM 3788 N N . VAL A 1 472 ? -21.402 -12.842 -38.321 1.00 97.38 472 VAL A N 1
ATOM 3789 C CA . VAL A 1 472 ? -20.052 -12.332 -38.616 1.00 97.38 472 VAL A CA 1
ATOM 3790 C C . VAL A 1 472 ? -19.854 -10.917 -38.055 1.00 97.38 472 VAL A C 1
ATOM 3792 O O . VAL A 1 472 ? -18.814 -10.617 -37.469 1.00 97.38 472 VAL A O 1
ATOM 3795 N N . LEU A 1 473 ? -20.853 -10.036 -38.182 1.00 97.38 473 LEU A N 1
ATOM 3796 C CA . LEU A 1 473 ? -20.757 -8.658 -37.683 1.00 97.38 473 LEU A CA 1
ATOM 3797 C C . LEU A 1 473 ? -20.731 -8.575 -36.152 1.00 97.38 473 LEU A C 1
ATOM 3799 O O . LEU A 1 473 ? -20.035 -7.719 -35.608 1.00 97.38 473 LEU A O 1
ATOM 3803 N N . ILE A 1 474 ? -21.451 -9.450 -35.444 1.00 97.12 474 ILE A N 1
ATOM 3804 C CA . ILE A 1 474 ? -21.441 -9.459 -33.975 1.00 97.12 474 ILE A CA 1
ATOM 3805 C C . ILE A 1 474 ? -20.149 -10.058 -33.403 1.00 97.12 474 ILE A C 1
ATOM 3807 O O . ILE A 1 474 ? -19.772 -9.703 -32.291 1.00 97.12 474 ILE A O 1
ATOM 3811 N N . HIS A 1 475 ? -19.423 -10.894 -34.155 1.00 97.38 475 HIS A N 1
ATOM 3812 C CA . HIS A 1 475 ? -18.088 -11.373 -33.769 1.00 97.38 475 HIS A CA 1
ATOM 3813 C C . HIS A 1 475 ? -17.035 -10.250 -33.788 1.00 97.38 475 HIS A C 1
ATOM 3815 O O . HIS A 1 475 ? -16.200 -10.171 -32.881 1.00 97.38 475 HIS A O 1
ATOM 3821 N N . LEU A 1 476 ? -17.124 -9.333 -34.761 1.00 95.56 476 LEU A N 1
ATOM 3822 C CA . LEU A 1 476 ? -16.177 -8.232 -34.982 1.00 95.56 476 LEU A CA 1
ATOM 3823 C C . LEU A 1 476 ? -15.767 -7.458 -33.710 1.00 95.56 476 LEU A C 1
ATOM 3825 O O . LEU A 1 476 ? -14.566 -7.381 -33.440 1.00 95.56 476 LEU A O 1
ATOM 3829 N N . PRO A 1 477 ? -16.686 -6.892 -32.896 1.00 95.75 477 PRO A N 1
ATOM 3830 C CA . PRO A 1 477 ? -16.301 -6.109 -31.722 1.00 95.75 477 PRO A CA 1
ATOM 3831 C C . PRO A 1 477 ? -15.501 -6.916 -30.697 1.00 95.75 477 PRO A C 1
ATOM 3833 O O . PRO A 1 477 ? -14.602 -6.357 -30.071 1.00 95.75 477 PRO A O 1
ATOM 3836 N N . PHE A 1 478 ? -15.772 -8.212 -30.529 1.00 95.25 478 PHE A N 1
ATOM 3837 C CA . PHE A 1 478 ? -15.050 -9.051 -29.569 1.00 95.25 478 PHE A CA 1
ATOM 3838 C C . PHE A 1 478 ? -13.645 -9.385 -30.065 1.00 95.25 478 PHE A C 1
ATOM 3840 O O . PHE A 1 478 ? -12.686 -9.246 -29.304 1.00 95.25 478 PHE A O 1
ATOM 3847 N N . SER A 1 479 ? -13.512 -9.721 -31.347 1.00 95.00 479 SER A N 1
ATOM 3848 C CA . SER A 1 479 ? -12.217 -10.030 -31.952 1.00 95.00 479 SER A CA 1
ATOM 3849 C C . SER A 1 479 ? -11.307 -8.805 -32.063 1.00 95.00 479 SER A C 1
ATOM 3851 O O . SER A 1 479 ? -10.151 -8.833 -31.633 1.00 95.00 479 SER A O 1
ATOM 3853 N N . CYS A 1 480 ? -11.841 -7.667 -32.528 1.00 95.44 480 CYS A N 1
ATOM 3854 C CA . CYS A 1 480 ? -11.104 -6.403 -32.545 1.00 95.44 480 CYS A CA 1
ATOM 3855 C C . CYS A 1 480 ? -10.652 -6.015 -31.135 1.00 95.44 480 CYS A C 1
ATOM 3857 O O . CYS A 1 480 ? -9.501 -5.626 -30.939 1.00 95.44 480 CYS A O 1
ATOM 3859 N N . SER A 1 481 ? -11.544 -6.139 -30.145 1.00 93.19 481 SER A N 1
ATOM 3860 C CA . SER A 1 481 ? -11.213 -5.833 -28.751 1.00 93.19 481 SER A CA 1
ATOM 3861 C C . SER A 1 481 ? -10.102 -6.746 -28.232 1.00 93.19 481 SER A C 1
ATOM 3863 O O . SER A 1 481 ? -9.154 -6.249 -27.629 1.00 93.19 481 SER A O 1
ATOM 3865 N N . TYR A 1 482 ? -10.164 -8.052 -28.509 1.00 93.38 482 TYR A N 1
ATOM 3866 C CA . TYR A 1 482 ? -9.116 -9.009 -28.146 1.00 93.38 482 TYR A CA 1
ATOM 3867 C C . TYR A 1 482 ? -7.746 -8.617 -28.725 1.00 93.38 482 TYR A C 1
ATOM 3869 O O . TYR A 1 482 ? -6.786 -8.455 -27.967 1.00 93.38 482 TYR A O 1
ATOM 3877 N N . HIS A 1 483 ? -7.661 -8.359 -30.032 1.00 93.88 483 HIS A N 1
ATOM 3878 C CA . HIS A 1 483 ? -6.402 -7.984 -30.682 1.00 93.88 483 HIS A CA 1
ATOM 3879 C C . HIS A 1 483 ? -5.885 -6.600 -30.270 1.00 93.88 483 HIS A C 1
ATOM 3881 O O . HIS A 1 483 ? -4.682 -6.421 -30.084 1.00 93.88 483 HIS A O 1
ATOM 3887 N N . VAL A 1 484 ? -6.759 -5.615 -30.037 1.00 92.75 484 VAL A N 1
ATOM 3888 C CA . VAL A 1 484 ? -6.344 -4.302 -29.510 1.00 92.75 484 VAL A CA 1
ATOM 3889 C C . VAL A 1 484 ? -5.794 -4.429 -28.088 1.00 92.75 484 VAL A C 1
ATOM 3891 O O . VAL A 1 484 ? -4.810 -3.768 -27.747 1.00 92.75 484 VAL A O 1
ATOM 3894 N N . LEU A 1 485 ? -6.389 -5.281 -27.248 1.00 89.69 485 LEU A N 1
ATOM 3895 C CA . LEU A 1 485 ? -5.883 -5.547 -25.900 1.00 89.69 485 LEU A CA 1
ATOM 3896 C C . LEU A 1 485 ? -4.522 -6.267 -25.935 1.00 89.69 485 LEU A C 1
ATOM 3898 O O . LEU A 1 485 ? -3.637 -5.906 -25.151 1.00 89.69 485 LEU A O 1
ATOM 3902 N N . LEU A 1 486 ? -4.313 -7.201 -26.874 1.00 88.19 486 LEU A N 1
ATOM 3903 C CA . LEU A 1 486 ? -3.002 -7.813 -27.140 1.00 88.19 486 LEU A CA 1
ATOM 3904 C C . LEU A 1 486 ? -1.970 -6.780 -27.615 1.00 88.19 486 LEU A C 1
ATOM 3906 O O . LEU A 1 486 ? -0.868 -6.718 -27.064 1.00 88.19 486 LEU A O 1
ATOM 3910 N N . ALA A 1 487 ? -2.331 -5.924 -28.576 1.00 89.75 487 ALA A N 1
ATOM 3911 C CA . ALA A 1 487 ? -1.462 -4.874 -29.111 1.00 89.75 487 ALA A CA 1
ATOM 3912 C C . ALA A 1 487 ? -1.004 -3.899 -28.017 1.00 89.75 487 ALA A C 1
ATOM 3914 O O . ALA A 1 487 ? 0.164 -3.514 -27.955 1.00 89.75 487 ALA A O 1
ATOM 3915 N N . LYS A 1 488 ? -1.916 -3.542 -27.105 1.00 87.50 488 LYS A N 1
ATOM 3916 C CA . LYS A 1 488 ? -1.638 -2.672 -25.954 1.00 87.50 488 LYS A CA 1
ATOM 3917 C C . LYS A 1 488 ? -0.928 -3.381 -24.797 1.00 87.50 488 LYS A C 1
ATOM 3919 O O . LYS A 1 488 ? -0.626 -2.726 -23.802 1.00 87.50 488 LYS A O 1
ATOM 3924 N N . ARG A 1 489 ? -0.658 -4.690 -24.910 1.00 83.62 489 ARG A N 1
ATOM 3925 C CA . ARG A 1 489 ? -0.061 -5.526 -23.850 1.00 83.62 489 ARG A CA 1
ATOM 3926 C C . ARG A 1 489 ? -0.835 -5.434 -22.526 1.00 83.62 489 ARG A C 1
ATOM 3928 O O . ARG A 1 489 ? -0.237 -5.442 -21.453 1.00 83.62 489 ARG A O 1
ATOM 3935 N N . LEU A 1 490 ? -2.162 -5.317 -22.618 1.00 78.81 490 LEU A N 1
ATOM 3936 C CA . LEU A 1 490 ? -3.069 -5.258 -21.466 1.00 78.81 490 LEU A CA 1
ATOM 3937 C C . LEU A 1 490 ? -3.547 -6.648 -21.021 1.00 78.81 490 LEU A C 1
ATOM 3939 O O . LEU A 1 490 ? -4.154 -6.765 -19.960 1.00 78.81 490 LEU A O 1
ATOM 3943 N N . LEU A 1 491 ? -3.271 -7.687 -21.817 1.00 76.75 491 LEU A N 1
ATOM 3944 C CA . LEU A 1 491 ? -3.472 -9.086 -21.444 1.00 76.75 491 LEU A CA 1
ATOM 3945 C C . LEU A 1 491 ? -2.167 -9.650 -20.867 1.00 76.75 491 LEU A C 1
ATOM 3947 O O . LEU A 1 491 ? -1.100 -9.493 -21.463 1.00 76.75 491 LEU A O 1
ATOM 3951 N N . GLU A 1 492 ? -2.254 -10.266 -19.688 1.00 59.31 492 GLU A N 1
ATOM 3952 C CA . GLU A 1 492 ? -1.094 -10.773 -18.942 1.00 59.31 492 GLU A CA 1
ATOM 3953 C C . GLU A 1 492 ? -0.515 -12.059 -19.544 1.00 59.31 492 GLU A C 1
ATOM 3955 O O . GLU A 1 492 ? 0.706 -12.230 -19.546 1.00 59.31 492 GLU A O 1
ATOM 3960 N N . ASP A 1 493 ? -1.369 -12.906 -20.122 1.00 65.31 493 ASP A N 1
ATOM 3961 C CA . ASP A 1 493 ? -0.990 -14.082 -20.905 1.00 65.31 493 ASP A CA 1
ATOM 3962 C C . ASP A 1 493 ? -1.809 -14.107 -22.204 1.00 65.31 493 ASP A C 1
ATOM 3964 O O . ASP A 1 493 ? -3.034 -13.964 -22.199 1.00 65.31 493 ASP A O 1
ATOM 3968 N N . ALA A 1 494 ? -1.118 -14.228 -23.337 1.00 59.88 494 ALA A N 1
ATOM 3969 C CA . ALA A 1 494 ? -1.759 -14.282 -24.643 1.00 59.88 494 ALA A CA 1
ATOM 3970 C C . ALA A 1 494 ? -2.305 -15.687 -24.954 1.00 59.88 494 ALA A C 1
ATOM 3972 O O . ALA A 1 494 ? -3.283 -15.813 -25.696 1.00 59.88 494 ALA A O 1
ATOM 3973 N N . VAL A 1 495 ? -1.680 -16.737 -24.405 1.00 57.91 495 VAL A N 1
ATOM 3974 C CA . VAL A 1 495 ? -1.846 -18.116 -24.877 1.00 57.91 495 VAL A CA 1
ATOM 3975 C C . VAL A 1 495 ? -2.554 -19.006 -23.855 1.00 57.91 495 VAL A C 1
ATOM 3977 O O . VAL A 1 495 ? -3.419 -19.774 -24.289 1.00 57.91 495 VAL A O 1
ATOM 3980 N N . ASP A 1 496 ? -2.316 -18.878 -22.543 1.00 53.66 496 ASP A N 1
ATOM 3981 C CA . ASP A 1 496 ? -2.862 -19.826 -21.555 1.00 53.66 496 ASP A CA 1
ATOM 3982 C C . ASP A 1 496 ? -3.388 -19.201 -20.249 1.00 53.66 496 ASP A C 1
ATOM 3984 O O . ASP A 1 496 ? -2.916 -18.184 -19.756 1.00 53.66 496 ASP A O 1
ATOM 3988 N N . ASN A 1 497 ? -4.422 -19.832 -19.682 1.00 49.53 497 ASN A N 1
ATOM 3989 C CA . ASN A 1 497 ? -5.085 -19.417 -18.441 1.00 49.53 497 ASN A CA 1
ATOM 3990 C C . ASN A 1 497 ? -4.353 -19.960 -17.189 1.00 49.53 497 ASN A C 1
ATOM 3992 O O . ASN A 1 497 ? -4.981 -20.136 -16.147 1.00 49.53 497 ASN A O 1
ATOM 3996 N N . THR A 1 498 ? -3.047 -20.237 -17.258 1.00 38.56 498 THR A N 1
ATOM 3997 C CA . THR A 1 498 ? -2.327 -21.053 -16.254 1.00 38.56 498 THR A CA 1
ATOM 3998 C C . THR A 1 498 ? -2.048 -20.367 -14.909 1.00 38.56 498 THR A C 1
ATOM 4000 O O . THR A 1 498 ? -1.168 -20.796 -14.164 1.00 38.56 498 THR A O 1
ATOM 4003 N N . VAL A 1 499 ? -2.789 -19.319 -14.548 1.00 39.72 499 VAL A N 1
ATOM 4004 C CA . VAL A 1 499 ? -2.754 -18.773 -13.186 1.00 39.72 499 VAL A CA 1
ATOM 4005 C C . VAL A 1 499 ? -4.036 -19.200 -12.466 1.00 39.72 499 VAL A C 1
ATOM 4007 O O . VAL A 1 499 ? -5.124 -18.815 -12.903 1.00 39.72 499 VAL A O 1
ATOM 4010 N N . PRO A 1 500 ? -3.947 -19.999 -11.381 1.00 35.06 500 PRO A N 1
ATOM 4011 C CA . PRO A 1 500 ? -5.096 -20.348 -10.557 1.00 35.06 500 PRO A CA 1
ATOM 4012 C C . PRO A 1 500 ? -5.883 -19.094 -10.172 1.00 35.06 500 PRO A C 1
ATOM 4014 O O . PRO A 1 500 ? -5.345 -18.116 -9.656 1.00 35.06 500 PRO A O 1
ATOM 4017 N N . CYS A 1 501 ? -7.170 -19.136 -10.498 1.00 37.88 501 CYS A N 1
ATOM 4018 C CA . CYS A 1 501 ? -8.106 -18.026 -10.457 1.00 37.88 501 CYS A CA 1
ATOM 4019 C C . CYS A 1 501 ? -8.521 -17.673 -9.018 1.00 37.88 501 CYS A C 1
ATOM 4021 O O . CYS A 1 501 ? -9.650 -17.956 -8.621 1.00 37.88 501 CYS A O 1
ATOM 4023 N N . SER A 1 502 ? -7.625 -17.049 -8.253 1.00 41.06 502 SER A N 1
ATOM 4024 C CA . SER A 1 502 ? -7.980 -16.361 -7.000 1.00 41.06 502 SER A CA 1
ATOM 4025 C C . SER A 1 502 ? -7.563 -14.886 -6.951 1.00 41.06 502 SER A C 1
ATOM 4027 O O . SER A 1 502 ? -8.168 -14.144 -6.193 1.00 41.06 502 SER A O 1
ATOM 4029 N N . LEU A 1 503 ? -6.632 -14.415 -7.798 1.00 35.41 503 LEU A N 1
ATOM 4030 C CA . LEU A 1 503 ? -5.998 -13.089 -7.632 1.00 35.41 503 LEU A CA 1
ATOM 4031 C C . LEU A 1 503 ? -6.052 -12.144 -8.850 1.00 35.41 503 LEU A C 1
ATOM 4033 O O . LEU A 1 503 ? -5.271 -11.200 -8.945 1.00 35.41 503 LEU A O 1
ATOM 4037 N N . ILE A 1 504 ? -6.978 -12.345 -9.793 1.00 39.47 504 ILE A N 1
ATOM 4038 C CA . ILE A 1 504 ? -7.155 -11.435 -10.940 1.00 39.47 504 ILE A CA 1
ATOM 4039 C C . ILE A 1 504 ? -8.619 -11.007 -11.014 1.00 39.47 504 ILE A C 1
ATOM 4041 O O . ILE A 1 504 ? -9.516 -11.850 -11.025 1.00 39.47 504 ILE A O 1
ATOM 4045 N N . SER A 1 505 ? -8.866 -9.691 -11.097 1.00 41.72 505 SER A N 1
ATOM 4046 C CA . SER A 1 505 ? -10.199 -9.148 -11.387 1.00 41.72 505 SER A CA 1
ATOM 4047 C C . SER A 1 505 ? -10.794 -9.913 -12.580 1.00 41.72 505 SER A C 1
ATOM 4049 O O . SER A 1 505 ? -10.156 -9.933 -13.636 1.00 41.72 505 SER A O 1
ATOM 4051 N N . PRO A 1 506 ? -11.993 -10.518 -12.469 1.00 48.22 506 PRO A N 1
ATOM 4052 C CA . PRO A 1 506 ? -12.534 -11.463 -13.453 1.00 48.22 506 PRO A CA 1
ATOM 4053 C C . PRO A 1 506 ? -12.637 -10.966 -14.907 1.00 48.22 506 PRO A C 1
ATOM 4055 O O . PRO A 1 506 ? -13.044 -11.732 -15.771 1.00 48.22 506 PRO A O 1
ATOM 4058 N N . LYS A 1 507 ? -12.326 -9.695 -15.192 1.00 49.78 507 LYS A N 1
ATOM 4059 C CA . LYS A 1 507 ? -12.666 -8.982 -16.427 1.00 49.78 507 LYS A CA 1
ATOM 4060 C C . LYS A 1 507 ? -11.651 -9.110 -17.575 1.00 49.78 507 LYS A C 1
ATOM 4062 O O . LYS A 1 507 ? -12.075 -9.038 -18.722 1.00 49.78 507 LYS A O 1
ATOM 4067 N N . ASN A 1 508 ? -10.354 -9.340 -17.333 1.00 48.94 508 ASN A N 1
ATOM 4068 C CA . ASN A 1 508 ? -9.351 -9.248 -18.419 1.00 48.94 508 ASN A CA 1
ATOM 4069 C C . ASN A 1 508 ? -9.113 -10.560 -19.195 1.00 48.94 508 ASN A C 1
ATOM 4071 O O . ASN A 1 508 ? -8.903 -10.514 -20.405 1.00 48.94 508 ASN A O 1
ATOM 4075 N N . ASN A 1 509 ? -9.262 -11.734 -18.569 1.00 59.97 509 ASN A N 1
ATOM 4076 C CA . ASN A 1 509 ? -9.151 -13.036 -19.260 1.00 59.97 509 ASN A CA 1
ATOM 4077 C C . ASN A 1 509 ? -10.393 -13.406 -20.098 1.00 59.97 509 ASN A C 1
ATOM 4079 O O . ASN A 1 509 ? -10.441 -14.465 -20.727 1.00 59.97 509 ASN A O 1
ATOM 4083 N N . GLN A 1 510 ? -11.403 -12.532 -20.133 1.00 80.94 510 GLN A N 1
ATOM 4084 C CA . GLN A 1 510 ? -12.651 -12.768 -20.856 1.00 80.94 510 GLN A CA 1
ATOM 4085 C C . GLN A 1 510 ? -12.539 -12.461 -22.351 1.00 80.94 510 GLN A C 1
ATOM 4087 O O . GLN A 1 510 ? -13.236 -13.098 -23.129 1.00 80.94 510 GLN A O 1
ATOM 4092 N N . ALA A 1 511 ? -11.656 -11.551 -22.781 1.00 88.50 511 ALA A N 1
ATOM 4093 C CA . ALA A 1 511 ? -11.627 -11.080 -24.172 1.00 88.50 511 ALA A CA 1
ATOM 4094 C C . ALA A 1 511 ? -11.369 -12.207 -25.188 1.00 88.50 511 ALA A C 1
ATOM 4096 O O . ALA A 1 511 ? -12.100 -12.331 -26.166 1.00 88.50 511 ALA A O 1
ATOM 4097 N N . ARG A 1 512 ? -10.395 -13.087 -24.914 1.00 89.31 512 ARG A N 1
ATOM 4098 C CA . ARG A 1 512 ? -10.108 -14.260 -25.759 1.00 89.31 512 ARG A CA 1
ATOM 4099 C C . ARG A 1 512 ? -11.248 -15.275 -25.757 1.00 89.31 512 ARG A C 1
ATOM 4101 O O . ARG A 1 512 ? -11.599 -15.829 -26.793 1.00 89.31 512 ARG A O 1
ATOM 4108 N N . ARG A 1 513 ? -11.804 -15.556 -24.572 1.00 90.38 513 ARG A N 1
ATOM 4109 C CA . ARG A 1 513 ? -12.910 -16.512 -24.426 1.00 90.38 513 ARG A CA 1
ATOM 4110 C C . ARG A 1 513 ? -14.150 -16.006 -25.152 1.00 90.38 513 ARG A C 1
ATOM 4112 O O . ARG A 1 513 ? -14.839 -16.798 -25.781 1.00 90.38 513 ARG A O 1
ATOM 4119 N N . LEU A 1 514 ? -14.406 -14.701 -25.106 1.00 93.12 514 LEU A N 1
ATOM 4120 C CA . LEU A 1 514 ? -15.461 -14.045 -25.870 1.00 93.12 514 LEU A CA 1
ATOM 4121 C C . LEU A 1 514 ? -15.197 -14.158 -27.372 1.00 93.12 514 LEU A C 1
ATOM 4123 O O . LEU A 1 514 ? -16.061 -14.668 -28.071 1.00 93.12 514 LEU A O 1
ATOM 4127 N N . ASP A 1 515 ? -14.008 -13.794 -27.854 1.00 95.19 515 ASP A N 1
ATOM 4128 C CA . ASP A 1 515 ? -13.636 -13.944 -29.268 1.00 95.19 515 ASP A CA 1
ATOM 4129 C C . ASP A 1 515 ? -13.892 -15.375 -29.786 1.00 95.19 515 ASP A C 1
ATOM 4131 O O . ASP A 1 515 ? -14.666 -15.576 -30.720 1.00 95.19 515 ASP A O 1
ATOM 4135 N N . GLN A 1 516 ? -13.380 -16.394 -29.089 1.00 94.25 516 GLN A N 1
ATOM 4136 C CA . GLN A 1 516 ? -13.604 -17.800 -29.449 1.00 94.25 516 GLN A CA 1
ATOM 4137 C C . GLN A 1 516 ? -15.066 -18.252 -29.293 1.00 94.25 516 GLN A C 1
ATOM 4139 O O . GLN A 1 516 ? -15.548 -19.065 -30.084 1.00 94.25 516 GLN A O 1
ATOM 4144 N N . SER A 1 517 ? -15.805 -17.720 -28.315 1.00 96.12 517 SER A N 1
ATOM 4145 C CA . SER A 1 517 ? -17.241 -18.009 -28.176 1.00 96.12 517 SER A CA 1
ATOM 4146 C C . SER A 1 517 ? -18.024 -17.506 -29.384 1.00 96.12 517 SER A C 1
ATOM 4148 O O . SER A 1 517 ? -18.940 -18.182 -29.849 1.00 96.12 517 SER A O 1
ATOM 4150 N N . PHE A 1 518 ? -17.643 -16.348 -29.925 1.00 97.44 518 PHE A N 1
ATOM 4151 C CA . PHE A 1 518 ? -18.297 -15.770 -31.092 1.00 97.44 518 PHE A CA 1
ATOM 4152 C C . PHE A 1 518 ? -17.889 -16.438 -32.415 1.00 97.44 518 PHE A C 1
ATOM 4154 O O . PHE A 1 518 ? -18.698 -16.460 -33.345 1.00 97.44 518 PHE A O 1
ATOM 4161 N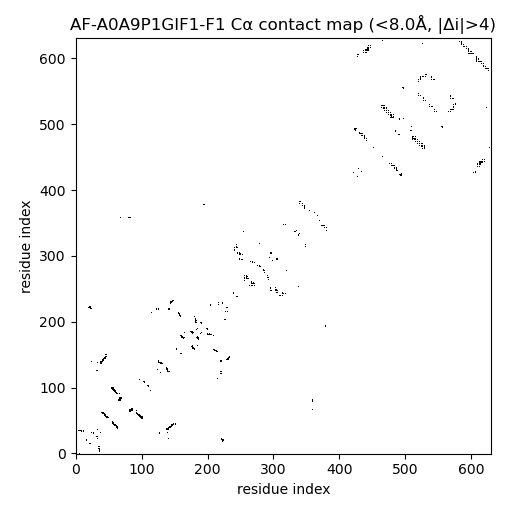 N . ILE A 1 519 ? -16.731 -17.108 -32.478 1.00 96.44 519 ILE A N 1
ATOM 4162 C CA . ILE A 1 519 ? -16.424 -18.059 -33.563 1.00 96.44 519 ILE A CA 1
ATOM 4163 C C . ILE A 1 519 ? -17.436 -19.215 -33.553 1.00 96.44 519 ILE A C 1
ATOM 4165 O O . ILE A 1 519 ? -18.039 -19.520 -34.583 1.00 96.44 519 ILE A O 1
ATOM 4169 N N . HIS A 1 520 ? -17.683 -19.828 -32.390 1.00 97.81 520 HIS A N 1
ATOM 4170 C CA . HIS A 1 520 ? -18.666 -20.911 -32.257 1.00 97.81 520 HIS A CA 1
ATOM 4171 C C . HIS A 1 520 ? -20.104 -20.447 -32.500 1.00 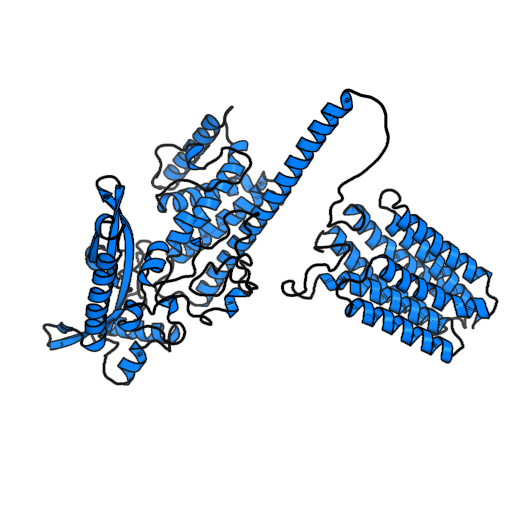97.81 520 HIS A C 1
ATOM 4173 O O . HIS A 1 520 ? -20.879 -21.167 -33.126 1.00 97.81 520 HIS A O 1
ATOM 4179 N N . PHE A 1 521 ? -20.457 -19.232 -32.074 1.00 97.81 521 PHE A N 1
ATOM 4180 C CA . PHE A 1 521 ? -21.740 -18.617 -32.414 1.00 97.81 521 PHE A CA 1
ATOM 4181 C C . PHE A 1 521 ? -21.904 -18.460 -33.932 1.00 97.81 521 PHE A C 1
ATOM 4183 O O . PHE A 1 521 ? -22.938 -18.830 -34.481 1.00 97.81 521 PHE A O 1
ATOM 4190 N N . THR A 1 522 ? -20.865 -17.988 -34.625 1.00 97.62 522 THR A N 1
ATOM 4191 C CA . THR A 1 522 ? -20.870 -17.860 -36.091 1.00 97.62 522 THR A CA 1
ATOM 4192 C C . THR A 1 522 ? -21.004 -19.222 -36.771 1.00 97.62 522 THR A C 1
ATOM 4194 O O . THR A 1 522 ? -21.803 -19.365 -37.697 1.00 97.62 522 THR A O 1
ATOM 4197 N N . CYS A 1 523 ? -20.299 -20.249 -36.281 1.00 97.00 523 CYS A N 1
ATOM 4198 C CA . CYS A 1 523 ? -20.423 -21.620 -36.786 1.00 97.00 523 CYS A CA 1
ATOM 4199 C C . CYS A 1 523 ? -21.837 -22.182 -36.579 1.00 97.00 523 CYS A C 1
ATOM 4201 O O . CYS A 1 523 ? -22.389 -22.796 -37.488 1.00 97.00 523 CYS A O 1
ATOM 4203 N N . LEU A 1 524 ? -22.437 -21.946 -35.407 1.00 96.75 524 LEU A N 1
ATOM 4204 C CA . LEU A 1 524 ? -23.806 -22.349 -35.086 1.00 96.75 524 LEU A CA 1
ATOM 4205 C C . LEU A 1 524 ? -24.804 -21.694 -36.040 1.00 96.75 524 LEU A C 1
ATOM 4207 O O . LEU A 1 524 ? -25.573 -22.397 -36.692 1.00 96.75 524 LEU A O 1
ATOM 4211 N N . VAL A 1 525 ? -24.786 -20.361 -36.137 1.00 96.69 525 VAL A N 1
ATOM 4212 C CA . VAL A 1 525 ? -25.746 -19.612 -36.961 1.00 96.69 525 VAL A CA 1
ATOM 4213 C C . VAL A 1 525 ? -25.590 -19.976 -38.432 1.00 96.69 525 VAL A C 1
ATOM 4215 O O . VAL A 1 525 ? -26.587 -20.205 -39.111 1.00 96.69 525 VAL A O 1
ATOM 4218 N N . THR A 1 526 ? -24.352 -20.104 -38.913 1.00 96.00 526 THR A N 1
ATOM 4219 C CA . THR A 1 526 ? -24.075 -20.518 -40.293 1.00 96.00 526 THR A CA 1
ATOM 4220 C C . THR A 1 526 ? -24.530 -21.953 -40.548 1.00 96.00 526 THR A C 1
ATOM 4222 O O . THR A 1 526 ? -25.157 -22.215 -41.568 1.00 96.00 526 THR A O 1
ATOM 4225 N N . GLY A 1 527 ? -24.296 -22.877 -39.613 1.00 95.31 527 GLY A N 1
ATOM 4226 C CA . GLY A 1 527 ? -24.743 -24.267 -39.728 1.00 95.31 527 GLY A CA 1
ATOM 4227 C C . GLY A 1 527 ? -26.260 -24.393 -39.795 1.00 95.31 527 GLY A C 1
ATOM 4228 O O . GLY A 1 527 ? -26.771 -25.098 -40.660 1.00 95.31 527 GLY A O 1
ATOM 4229 N N . VAL A 1 528 ? -26.979 -23.659 -38.941 1.00 95.12 528 VAL A N 1
ATOM 4230 C CA . VAL A 1 528 ? -28.448 -23.608 -38.956 1.00 95.12 528 VAL A CA 1
ATOM 4231 C C . VAL A 1 528 ? -28.949 -22.972 -40.251 1.00 95.12 528 VAL A C 1
ATOM 4233 O O . VAL A 1 528 ? -29.785 -23.563 -40.930 1.00 95.12 528 VAL A O 1
ATOM 4236 N N . ALA A 1 529 ? -28.399 -21.817 -40.638 1.00 93.88 529 ALA A N 1
ATOM 4237 C CA . ALA A 1 529 ? -28.795 -21.097 -41.846 1.00 93.88 529 ALA A CA 1
ATOM 4238 C C . ALA A 1 529 ? -28.575 -21.929 -43.116 1.00 93.88 529 ALA A C 1
ATOM 4240 O O . ALA A 1 529 ? -29.425 -21.931 -44.002 1.00 93.88 529 ALA A O 1
ATOM 4241 N N . LEU A 1 530 ? -27.463 -22.663 -43.195 1.00 94.25 530 LEU A N 1
ATOM 4242 C CA . LEU A 1 530 ? -27.164 -23.537 -44.323 1.00 94.25 530 LEU A CA 1
ATOM 4243 C C . LEU A 1 530 ? -27.915 -24.862 -44.265 1.00 94.25 530 LEU A C 1
ATOM 4245 O O . LEU A 1 530 ? -27.981 -25.541 -45.287 1.00 94.25 530 LEU A O 1
ATOM 4249 N N . SER A 1 531 ? -28.481 -25.254 -43.126 1.00 91.50 531 SER A N 1
ATOM 4250 C CA . SER A 1 531 ? -29.266 -26.481 -43.014 1.00 91.50 531 SER A CA 1
ATOM 4251 C C . SER A 1 531 ? -30.735 -26.266 -43.406 1.00 91.50 531 SER A C 1
ATOM 4253 O O . SER A 1 531 ? -31.328 -25.207 -43.202 1.00 91.50 531 SER A O 1
ATOM 4255 N N . GLN A 1 532 ? -31.328 -27.299 -43.999 1.00 87.88 532 GLN A N 1
ATOM 4256 C CA . GLN A 1 532 ? -32.780 -27.441 -44.174 1.00 87.88 532 GLN A CA 1
ATOM 4257 C C . GLN A 1 532 ? -33.339 -28.544 -43.257 1.00 87.88 532 GLN A C 1
ATOM 4259 O O . GLN A 1 532 ? -34.498 -28.917 -43.378 1.00 87.88 532 GLN A O 1
ATOM 4264 N N . ASP A 1 533 ? -32.502 -29.073 -42.364 1.00 93.38 533 ASP A N 1
ATOM 4265 C CA . ASP A 1 533 ? -32.779 -30.249 -41.549 1.00 93.38 533 ASP A CA 1
ATOM 4266 C C . ASP A 1 533 ? -32.762 -29.864 -40.064 1.00 93.38 533 ASP A C 1
ATOM 4268 O O . ASP A 1 533 ? -31.771 -29.329 -39.550 1.00 93.38 533 ASP A O 1
ATOM 4272 N N . GLU A 1 534 ? -33.880 -30.114 -39.382 1.00 94.38 534 GLU A N 1
ATOM 4273 C CA . GLU A 1 534 ? -34.076 -29.756 -37.974 1.00 94.38 534 GLU A CA 1
ATOM 4274 C C . GLU A 1 534 ? -33.173 -30.562 -37.032 1.00 94.38 534 GLU A C 1
ATOM 4276 O O . GLU A 1 534 ? -32.681 -30.031 -36.029 1.00 94.38 534 GLU A O 1
ATOM 4281 N N . ILE A 1 535 ? -32.900 -31.829 -37.363 1.00 95.00 535 ILE A N 1
ATOM 4282 C CA . ILE A 1 535 ? -32.032 -32.707 -36.573 1.00 95.00 535 ILE A CA 1
ATOM 4283 C C . ILE A 1 535 ? -30.598 -32.186 -36.659 1.00 95.00 535 ILE A C 1
ATOM 4285 O O . ILE A 1 535 ? -29.939 -31.995 -35.635 1.00 95.00 535 ILE A O 1
ATOM 4289 N N . PHE A 1 536 ? -30.128 -31.874 -37.866 1.00 94.44 536 PHE A N 1
ATOM 4290 C CA . PHE A 1 536 ? -28.805 -31.310 -38.094 1.00 94.44 536 PHE A CA 1
ATOM 4291 C C . PHE A 1 536 ? -28.634 -29.953 -37.402 1.00 94.44 536 PHE A C 1
ATOM 4293 O O . PHE A 1 536 ? -27.633 -29.727 -36.718 1.00 94.44 536 PHE A O 1
ATOM 4300 N N . SER A 1 537 ? -29.630 -29.068 -37.524 1.00 95.25 537 SER A N 1
ATOM 4301 C CA . SER A 1 537 ? -29.675 -27.794 -36.795 1.00 95.25 537 SER A CA 1
ATOM 4302 C C . SER A 1 537 ? -29.525 -28.001 -35.288 1.00 95.25 537 SER A C 1
ATOM 4304 O O . SER A 1 537 ? -28.702 -27.343 -34.648 1.00 95.25 537 SER A O 1
ATOM 4306 N N . THR A 1 538 ? -30.265 -28.957 -34.725 1.00 95.38 538 THR A N 1
ATOM 4307 C CA . THR A 1 538 ? -30.221 -29.274 -33.293 1.00 95.38 538 THR A CA 1
ATOM 4308 C C . THR A 1 538 ? -28.840 -29.776 -32.868 1.00 95.38 538 THR A C 1
ATOM 4310 O O . THR A 1 538 ? -28.299 -29.313 -31.862 1.00 95.38 538 THR A O 1
ATOM 4313 N N . ILE A 1 539 ? -28.217 -30.659 -33.658 1.00 95.56 539 ILE A N 1
ATOM 4314 C CA . ILE A 1 539 ? -26.854 -31.150 -33.405 1.00 95.56 539 ILE A CA 1
ATOM 4315 C C . ILE A 1 539 ? -25.847 -29.990 -33.434 1.00 95.56 539 ILE A C 1
ATOM 4317 O O . ILE A 1 539 ? -25.024 -29.871 -32.526 1.00 95.56 539 ILE A O 1
ATOM 4321 N N . CYS A 1 540 ? -25.932 -29.104 -34.431 1.00 95.12 540 CYS A N 1
ATOM 4322 C CA . CYS A 1 540 ? -25.074 -27.920 -34.540 1.00 95.12 540 CYS A CA 1
ATOM 4323 C C . CYS A 1 540 ? -25.184 -26.994 -33.324 1.00 95.12 540 CYS A C 1
ATOM 4325 O O . CYS A 1 540 ? -24.161 -26.497 -32.839 1.00 95.12 540 CYS A O 1
ATOM 4327 N N . VAL A 1 541 ? -26.404 -26.776 -32.826 1.00 96.38 541 VAL A N 1
ATOM 4328 C CA . VAL A 1 541 ? -26.664 -25.966 -31.630 1.00 96.38 541 VAL A CA 1
ATOM 4329 C C . VAL A 1 541 ? -26.049 -26.621 -30.398 1.00 96.38 541 VAL A C 1
ATOM 4331 O O . VAL A 1 541 ? -25.245 -25.986 -29.716 1.00 96.38 541 VAL A O 1
ATOM 4334 N N . ILE A 1 542 ? -26.363 -27.894 -30.137 1.00 97.25 542 ILE A N 1
ATOM 4335 C CA . ILE A 1 542 ? -25.860 -28.622 -28.962 1.00 97.25 542 ILE A CA 1
ATOM 4336 C C . ILE A 1 542 ? -24.330 -28.645 -28.955 1.00 97.25 542 ILE A C 1
ATOM 4338 O O . ILE A 1 542 ? -23.714 -28.354 -27.931 1.00 97.25 542 ILE A O 1
ATOM 4342 N N . LEU A 1 543 ? -23.708 -28.944 -30.095 1.00 96.88 543 LEU A N 1
ATOM 4343 C CA . LEU A 1 543 ? -22.260 -29.084 -30.195 1.00 96.88 543 LEU A CA 1
ATOM 4344 C C . LEU A 1 543 ? -21.522 -27.753 -29.984 1.00 96.88 543 LEU A C 1
ATOM 4346 O O . LEU A 1 543 ? -20.554 -27.698 -29.227 1.00 96.88 543 LEU A O 1
ATOM 4350 N N . ASN A 1 544 ? -21.979 -26.659 -30.602 1.00 97.44 544 ASN A N 1
ATOM 4351 C CA . ASN A 1 544 ? -21.330 -25.356 -30.416 1.00 97.44 544 ASN A CA 1
ATOM 4352 C C . ASN A 1 544 ? -21.591 -24.777 -29.020 1.00 97.44 544 ASN A C 1
ATOM 4354 O O . ASN A 1 544 ? -20.680 -24.191 -28.434 1.00 97.44 544 ASN A O 1
ATOM 4358 N N . LEU A 1 545 ? -22.777 -24.992 -28.436 1.00 97.19 545 LEU A N 1
ATOM 4359 C CA . LEU A 1 545 ? -23.028 -24.646 -27.032 1.00 97.19 545 LEU A CA 1
ATOM 4360 C C . LEU A 1 545 ? -22.160 -25.480 -26.085 1.00 97.19 545 LEU A C 1
ATOM 4362 O O . LEU A 1 545 ? -21.640 -24.943 -25.106 1.00 97.19 545 LEU A O 1
ATOM 4366 N N . TYR A 1 546 ? -21.932 -26.758 -26.399 1.00 96.56 546 TYR A N 1
ATOM 4367 C CA . TYR A 1 546 ? -20.983 -27.593 -25.672 1.00 96.56 546 TYR A CA 1
ATOM 4368 C C . TYR A 1 546 ? -19.570 -27.003 -25.739 1.00 96.56 546 TYR A C 1
ATOM 4370 O O . TYR A 1 546 ? -18.959 -26.807 -24.690 1.00 96.56 546 TYR A O 1
ATOM 4378 N N . PHE A 1 547 ? -19.072 -26.627 -26.921 1.00 96.25 547 PHE A N 1
ATOM 4379 C CA . PHE A 1 547 ? -17.746 -26.015 -27.052 1.00 96.25 547 PHE A CA 1
ATOM 4380 C C . PHE A 1 547 ? -17.620 -24.683 -26.311 1.00 96.25 547 PHE A C 1
ATOM 4382 O O . PHE A 1 547 ? -16.616 -24.471 -25.632 1.00 96.25 547 PHE A O 1
ATOM 4389 N N . ILE A 1 548 ? -18.645 -23.824 -26.358 1.00 95.81 548 ILE A N 1
ATOM 4390 C CA . ILE A 1 548 ? -18.685 -22.582 -25.574 1.00 95.81 548 ILE A CA 1
ATOM 4391 C C . ILE A 1 548 ? -18.655 -22.914 -24.078 1.00 95.81 548 ILE A C 1
ATOM 4393 O O . ILE A 1 548 ? -17.784 -22.435 -23.356 1.00 95.81 548 ILE A O 1
ATOM 4397 N N . SER A 1 549 ? -19.551 -23.777 -23.596 1.00 94.38 549 SER A N 1
ATOM 4398 C CA . SER A 1 549 ? -19.607 -24.143 -22.175 1.00 94.38 549 SER A CA 1
ATOM 4399 C C . SER A 1 549 ? -18.275 -24.719 -21.687 1.00 94.38 549 SER A C 1
ATOM 4401 O O . SER A 1 549 ? -17.773 -24.322 -20.636 1.00 94.38 549 SER A O 1
ATOM 4403 N N . ARG A 1 550 ? -17.640 -25.568 -22.501 1.00 91.88 550 ARG A N 1
ATOM 4404 C CA . ARG A 1 550 ? -16.341 -26.172 -22.218 1.00 91.88 550 ARG A CA 1
ATOM 4405 C C . ARG A 1 550 ? -15.216 -25.144 -22.223 1.00 91.88 550 ARG A C 1
ATOM 4407 O O . ARG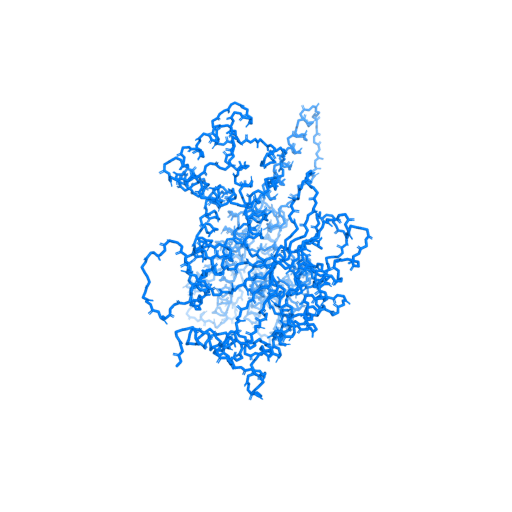 A 1 5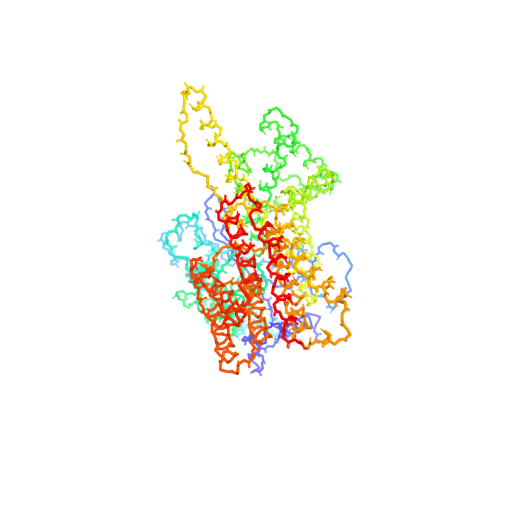50 ? -14.372 -25.189 -21.336 1.00 91.88 550 ARG A O 1
ATOM 4414 N N . LEU A 1 551 ? -15.223 -24.190 -23.154 1.00 90.44 551 LEU A N 1
ATOM 4415 C CA . LEU A 1 551 ? -14.268 -23.080 -23.196 1.00 90.44 551 LEU A CA 1
ATOM 4416 C C . LEU A 1 551 ? -14.317 -22.233 -21.914 1.00 90.44 551 LEU A C 1
ATOM 4418 O O . LEU A 1 551 ? -13.279 -21.785 -21.423 1.00 90.44 551 LEU A O 1
ATOM 4422 N N . TRP A 1 552 ? -15.512 -22.023 -21.359 1.00 90.50 552 TRP A N 1
ATOM 4423 C CA . TRP A 1 552 ? -15.691 -21.260 -20.124 1.00 90.50 552 TRP A CA 1
ATOM 4424 C C . TRP A 1 552 ? -15.440 -22.087 -18.856 1.00 90.50 552 TRP A C 1
ATOM 4426 O O . TRP A 1 552 ? -14.922 -21.538 -17.881 1.00 90.50 552 TRP A O 1
ATOM 4436 N N . ALA A 1 553 ? -15.738 -23.389 -18.878 1.00 87.19 553 ALA A N 1
ATOM 4437 C CA . ALA A 1 553 ? -15.556 -24.301 -17.748 1.00 87.19 553 ALA A CA 1
ATOM 4438 C C . ALA A 1 553 ? -14.116 -24.824 -17.593 1.00 87.19 553 ALA A C 1
ATOM 4440 O O . ALA A 1 553 ? -13.680 -25.109 -16.477 1.00 87.19 553 ALA A O 1
ATOM 4441 N N . ALA A 1 554 ? -13.361 -24.959 -18.687 1.00 79.00 554 ALA A N 1
ATOM 4442 C CA . ALA A 1 554 ? -11.996 -25.466 -18.642 1.00 79.00 554 ALA A CA 1
ATOM 4443 C C . ALA A 1 554 ? -11.063 -24.466 -17.939 1.00 79.00 554 ALA A C 1
ATOM 4445 O O . ALA A 1 554 ? -10.973 -23.292 -18.319 1.00 79.00 554 ALA A O 1
ATOM 4446 N N . LYS A 1 555 ? -10.337 -24.950 -16.920 1.00 69.88 555 LYS A N 1
ATOM 4447 C CA . LYS A 1 555 ? -9.248 -24.189 -16.291 1.00 69.88 555 LYS A CA 1
ATOM 4448 C C . LYS A 1 555 ? -8.139 -23.947 -17.318 1.00 69.88 555 LYS A C 1
ATOM 4450 O O . LYS A 1 555 ? -7.841 -22.790 -17.582 1.00 69.88 555 LYS A O 1
ATOM 4455 N N . ASP A 1 556 ? -7.713 -24.991 -18.036 1.00 67.62 556 ASP A N 1
ATOM 4456 C CA . ASP A 1 556 ? -6.725 -24.914 -19.120 1.00 67.62 556 ASP A CA 1
ATOM 4457 C C . ASP A 1 556 ? -7.115 -25.822 -20.301 1.00 67.62 556 ASP A C 1
ATOM 4459 O O . ASP A 1 556 ? -6.830 -27.016 -20.299 1.00 67.62 556 ASP A O 1
ATOM 4463 N N . ALA A 1 557 ? -7.782 -25.272 -21.322 1.00 73.00 557 ALA A N 1
ATOM 4464 C CA . ALA A 1 557 ? -7.970 -25.980 -22.593 1.00 73.00 557 ALA A CA 1
ATOM 4465 C C . ALA A 1 557 ? -6.690 -25.855 -23.429 1.00 73.00 557 ALA A C 1
ATOM 4467 O O . ALA A 1 557 ? -6.274 -24.733 -23.751 1.00 73.00 557 ALA A O 1
ATOM 4468 N N . GLY A 1 558 ? -6.073 -26.985 -23.782 1.00 79.44 558 GLY A N 1
ATOM 4469 C CA . GLY A 1 558 ? -4.832 -27.011 -24.560 1.00 79.44 558 GLY A CA 1
ATOM 4470 C C . GLY A 1 558 ? -5.009 -26.429 -25.968 1.00 79.44 558 GLY A C 1
ATOM 4471 O O . GLY A 1 558 ? -6.104 -26.444 -26.527 1.00 79.44 558 GLY A O 1
ATOM 4472 N N . LEU A 1 559 ? -3.928 -25.933 -26.581 1.00 81.62 559 LEU A N 1
ATOM 4473 C CA . LEU A 1 559 ? -3.968 -25.336 -27.927 1.00 81.62 559 LEU A CA 1
ATOM 4474 C C . LEU A 1 559 ? -4.615 -26.262 -28.975 1.00 81.62 559 LEU A C 1
ATOM 4476 O O . LEU A 1 559 ? -5.474 -25.811 -29.729 1.00 81.62 559 LEU A O 1
ATOM 4480 N N . LEU A 1 560 ? -4.241 -27.546 -28.985 1.00 82.75 560 LEU A N 1
ATOM 4481 C CA . LEU A 1 560 ? -4.784 -28.538 -29.921 1.00 82.75 560 LEU A CA 1
ATOM 4482 C C . LEU A 1 560 ? -6.279 -28.792 -29.709 1.00 82.75 560 LEU A C 1
ATOM 4484 O O . LEU A 1 560 ? -7.012 -28.911 -30.683 1.00 82.75 560 LEU A O 1
ATOM 4488 N N . GLU A 1 561 ? -6.741 -28.829 -28.458 1.00 87.69 561 GLU A N 1
ATOM 4489 C CA . GLU A 1 561 ? -8.165 -28.983 -28.137 1.00 87.69 561 GLU A CA 1
ATOM 4490 C C . GLU A 1 561 ? -8.965 -27.784 -28.661 1.00 87.69 561 GLU A C 1
ATOM 4492 O O . GLU A 1 561 ? -9.981 -27.957 -29.330 1.00 87.69 561 GLU A O 1
ATOM 4497 N N . ARG A 1 562 ? -8.468 -26.561 -28.435 1.00 88.19 562 ARG A N 1
ATOM 4498 C CA . ARG A 1 562 ? -9.109 -25.328 -28.921 1.00 88.19 562 ARG A CA 1
ATOM 4499 C C . ARG A 1 562 ? -9.187 -25.297 -30.449 1.00 88.19 562 ARG A C 1
ATOM 4501 O O . ARG A 1 562 ? -10.250 -25.032 -31.004 1.00 88.19 562 ARG A O 1
ATOM 4508 N N . MET A 1 563 ? -8.077 -25.599 -31.127 1.00 88.12 563 MET A N 1
ATOM 4509 C CA . MET A 1 563 ? -8.038 -25.667 -32.592 1.00 88.12 563 MET A CA 1
ATOM 4510 C C . MET A 1 563 ? -8.949 -26.774 -33.136 1.00 88.12 563 MET A C 1
ATOM 4512 O O . MET A 1 563 ? -9.637 -26.555 -34.129 1.00 88.12 563 MET A O 1
ATOM 4516 N N . GLY A 1 564 ? -8.996 -27.928 -32.465 1.00 91.25 564 GLY A N 1
ATOM 4517 C CA . GLY A 1 564 ? -9.886 -29.034 -32.807 1.00 91.25 564 GLY A CA 1
ATOM 4518 C C . GLY A 1 564 ? -11.358 -28.639 -32.718 1.00 91.25 564 GLY A C 1
ATOM 4519 O O . GLY A 1 564 ? -12.099 -28.858 -33.671 1.00 91.25 564 GLY A O 1
ATOM 4520 N N . ASN A 1 565 ? -11.770 -27.982 -31.631 1.00 94.00 565 ASN A N 1
ATOM 4521 C CA . ASN A 1 565 ? -13.155 -27.536 -31.449 1.00 94.00 565 ASN A CA 1
ATOM 4522 C C . ASN A 1 565 ? -13.583 -26.542 -32.539 1.00 94.00 565 ASN A C 1
ATOM 4524 O O . ASN A 1 565 ? -14.658 -26.695 -33.121 1.00 94.00 565 ASN A O 1
ATOM 4528 N N . ILE A 1 566 ? -12.740 -25.549 -32.854 1.00 93.31 566 ILE A N 1
ATOM 4529 C CA . ILE A 1 566 ? -13.009 -24.592 -33.942 1.00 93.31 566 ILE A CA 1
ATOM 4530 C C . ILE A 1 566 ? -13.094 -25.325 -35.286 1.00 93.31 566 ILE A C 1
ATOM 4532 O O . ILE A 1 566 ? -14.033 -25.100 -36.046 1.00 93.31 566 ILE A O 1
ATOM 4536 N N . GLY A 1 567 ? -12.155 -26.235 -35.561 1.00 91.75 567 GLY A N 1
ATOM 4537 C CA . GLY A 1 567 ? -12.144 -27.030 -36.788 1.00 91.75 567 GLY A CA 1
ATOM 4538 C C . GLY A 1 567 ? -13.416 -27.859 -36.964 1.00 91.75 567 GLY A C 1
ATOM 4539 O O . GLY A 1 567 ? -14.020 -27.825 -38.033 1.00 91.75 567 GLY A O 1
ATOM 4540 N N . VAL A 1 568 ? -13.877 -28.536 -35.908 1.00 94.94 568 VAL A N 1
ATOM 4541 C CA . VAL A 1 568 ? -15.148 -29.278 -35.921 1.00 94.94 568 VAL A CA 1
ATOM 4542 C C . VAL A 1 568 ? -16.324 -28.335 -36.185 1.00 94.94 568 VAL A C 1
ATOM 4544 O O . VAL A 1 568 ? -17.170 -28.650 -37.017 1.00 94.94 568 VAL A O 1
ATOM 4547 N N . GLY A 1 56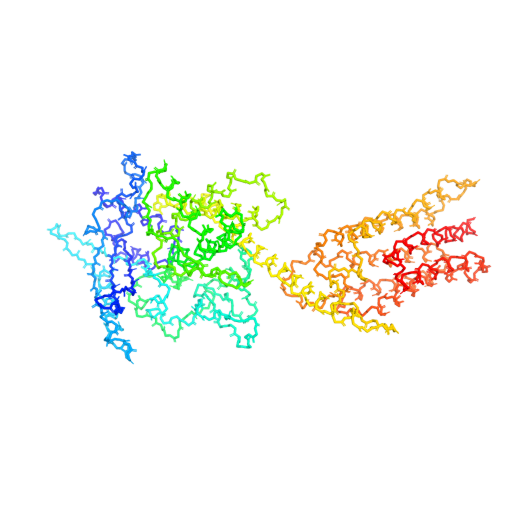9 ? -16.365 -27.162 -35.543 1.00 93.75 569 GLY A N 1
ATOM 4548 C CA . GLY A 1 569 ? -17.406 -26.157 -35.787 1.00 93.75 569 GLY A CA 1
ATOM 4549 C C . GLY A 1 569 ? -17.480 -25.711 -37.253 1.00 93.75 569 GLY A C 1
ATOM 4550 O O . GLY A 1 569 ? -18.574 -25.649 -37.816 1.00 93.75 569 GLY A O 1
ATOM 4551 N N . VAL A 1 570 ? -16.325 -25.471 -37.882 1.00 91.94 570 VAL A N 1
ATOM 4552 C CA . VAL A 1 570 ? -16.232 -25.074 -39.297 1.00 91.94 570 VAL A CA 1
ATOM 4553 C C . VAL A 1 570 ? -16.655 -26.199 -40.239 1.00 91.94 570 VAL A C 1
ATOM 4555 O O . VAL A 1 570 ? -17.429 -25.971 -41.166 1.00 91.94 570 VAL A O 1
ATOM 4558 N N . VAL A 1 571 ? -16.199 -27.428 -39.982 1.00 92.75 571 VAL A N 1
ATOM 4559 C CA . VAL A 1 571 ? -16.587 -28.603 -40.778 1.00 92.75 571 VAL A CA 1
ATOM 4560 C C . VAL A 1 571 ? -18.094 -28.829 -40.712 1.00 92.75 571 VAL A C 1
ATOM 4562 O O . VAL A 1 571 ? -18.717 -29.068 -41.744 1.00 92.75 571 VAL A O 1
ATOM 4565 N N . MET A 1 572 ? -18.691 -28.701 -39.524 1.00 92.81 572 MET A N 1
ATOM 4566 C CA . MET A 1 572 ? -20.119 -28.939 -39.329 1.00 92.81 572 MET A CA 1
ATOM 4567 C C . MET A 1 572 ? -20.980 -28.033 -40.208 1.00 92.81 572 MET A C 1
ATOM 4569 O O . MET A 1 572 ? -21.865 -28.538 -40.887 1.00 92.81 572 MET A O 1
ATOM 4573 N N . TYR A 1 573 ? -20.724 -26.726 -40.302 1.00 91.69 573 TYR A N 1
ATOM 4574 C CA . TYR A 1 573 ? -21.569 -25.906 -41.181 1.00 91.69 573 TYR A CA 1
ATOM 4575 C C . TYR A 1 573 ? -21.297 -26.116 -42.681 1.00 91.69 573 TYR A C 1
ATOM 4577 O O . TYR A 1 573 ? -22.133 -25.743 -43.502 1.00 91.69 573 TYR A O 1
ATOM 4585 N N . GLY A 1 574 ? -20.175 -26.738 -43.058 1.00 92.06 574 GLY A N 1
ATOM 4586 C CA . GLY A 1 574 ? -19.904 -27.161 -44.436 1.00 92.06 574 GLY A CA 1
ATOM 4587 C C . GLY A 1 574 ? -20.637 -28.443 -44.856 1.00 92.06 574 GLY A C 1
ATOM 4588 O O . GLY A 1 574 ? -20.764 -28.702 -46.053 1.00 92.06 574 GLY A O 1
ATOM 4589 N N . LEU A 1 575 ? -21.151 -29.235 -43.905 1.00 94.69 575 LEU A N 1
ATOM 4590 C CA . LEU A 1 575 ? -21.822 -30.508 -44.196 1.00 94.69 575 LEU A CA 1
ATOM 4591 C C . LEU A 1 575 ? -23.158 -30.355 -44.942 1.00 94.69 575 LEU A C 1
ATOM 4593 O O . LEU A 1 575 ? -23.358 -31.102 -45.897 1.00 94.69 575 LEU A O 1
ATOM 4597 N N . PRO A 1 576 ? -24.079 -29.430 -44.599 1.00 94.81 576 PRO A N 1
ATOM 4598 C CA . PRO A 1 576 ? -25.355 -29.349 -45.308 1.00 94.81 576 PRO A CA 1
ATOM 4599 C C . PRO A 1 576 ? -25.218 -29.028 -46.804 1.00 94.81 576 PRO A C 1
ATOM 4601 O O . PRO A 1 576 ? -25.844 -29.727 -47.600 1.00 94.81 576 PRO A O 1
ATOM 4604 N N . PRO A 1 577 ? -24.399 -28.045 -47.237 1.00 94.56 577 PRO A N 1
ATOM 4605 C CA . PRO A 1 577 ? -24.153 -27.840 -48.665 1.00 94.56 577 PRO A CA 1
ATOM 4606 C C . PRO A 1 577 ? -23.492 -29.053 -49.332 1.00 94.56 577 PRO A C 1
ATOM 4608 O O . PRO A 1 577 ? -23.864 -29.409 -50.449 1.00 94.56 577 PRO A O 1
ATOM 4611 N N . LEU A 1 578 ? -22.581 -29.738 -48.629 1.00 94.69 578 LEU A N 1
ATOM 4612 C CA . LEU A 1 578 ? -21.923 -30.944 -49.135 1.00 94.69 578 LEU A CA 1
ATOM 4613 C C . LEU A 1 578 ? -22.927 -32.074 -49.400 1.00 94.69 578 LEU A C 1
ATOM 4615 O O . LEU A 1 578 ? -22.898 -32.682 -50.466 1.00 94.69 578 LEU A O 1
ATOM 4619 N N . LEU A 1 579 ? -23.845 -32.322 -48.461 1.00 93.19 579 LEU A N 1
ATOM 4620 C CA . LEU A 1 579 ? -24.892 -33.344 -48.584 1.00 93.19 579 LEU A CA 1
ATOM 4621 C C . LEU A 1 579 ? -25.891 -33.040 -49.709 1.00 93.19 579 LEU A C 1
ATOM 4623 O O . LEU A 1 579 ? -26.500 -33.958 -50.250 1.00 93.19 579 LEU A O 1
ATOM 4627 N N . ARG A 1 580 ? -26.038 -31.766 -50.088 1.00 93.88 580 ARG A N 1
ATOM 4628 C CA . ARG A 1 580 ? -26.862 -31.333 -51.228 1.00 93.88 580 ARG A CA 1
ATOM 4629 C C . ARG A 1 580 ? -26.129 -31.345 -52.569 1.00 93.88 580 ARG A C 1
ATOM 4631 O O . ARG A 1 580 ? -26.742 -31.044 -53.587 1.00 93.88 580 ARG A O 1
ATOM 4638 N N . GLY A 1 581 ? -24.838 -31.670 -52.584 1.00 94.88 581 GLY A N 1
ATOM 4639 C CA . GLY A 1 581 ? -24.034 -31.704 -53.804 1.00 94.88 581 GLY A CA 1
ATOM 4640 C C . GLY A 1 581 ? -23.451 -30.356 -54.239 1.00 94.88 581 GLY A C 1
ATOM 4641 O O . GLY A 1 581 ? -22.961 -30.251 -55.362 1.00 94.88 581 GLY A O 1
ATOM 4642 N N . ASP A 1 582 ? -23.435 -29.335 -53.374 1.00 95.62 582 ASP A N 1
ATOM 4643 C CA . ASP A 1 582 ? -22.714 -28.080 -53.638 1.00 95.62 582 ASP A CA 1
ATOM 4644 C C . ASP A 1 582 ? -21.212 -28.239 -53.351 1.00 95.62 582 ASP A C 1
ATOM 4646 O O . ASP A 1 582 ? -20.630 -27.650 -52.436 1.00 95.62 582 ASP A O 1
ATOM 4650 N N . PHE A 1 583 ? -20.565 -29.106 -54.128 1.00 95.38 583 PHE A N 1
ATOM 4651 C CA . PHE A 1 583 ? -19.155 -29.433 -53.939 1.00 95.38 583 PHE A CA 1
ATOM 4652 C C . PHE A 1 583 ? -18.244 -28.235 -54.198 1.00 95.38 583 PHE A C 1
ATOM 4654 O O . PHE A 1 583 ? -17.208 -28.107 -53.551 1.00 95.38 583 PHE A O 1
ATOM 4661 N N . VAL A 1 584 ? -18.615 -27.352 -55.129 1.00 95.75 584 VAL A N 1
ATOM 4662 C CA . VAL A 1 584 ? -17.767 -26.229 -55.545 1.00 95.75 584 VAL A CA 1
ATOM 4663 C C . VAL A 1 584 ? -17.606 -25.233 -54.403 1.00 95.75 584 VAL A C 1
ATOM 4665 O O . VAL A 1 584 ? -16.473 -24.930 -54.024 1.00 95.75 584 VAL A O 1
ATOM 4668 N N . ASN A 1 585 ? -18.706 -24.761 -53.808 1.00 95.50 585 ASN A N 1
ATOM 4669 C CA . ASN A 1 585 ? -18.606 -23.798 -52.712 1.00 95.50 585 ASN A CA 1
ATOM 4670 C C . ASN A 1 585 ? -18.001 -24.426 -51.455 1.00 95.50 585 ASN A C 1
ATOM 4672 O O . ASN A 1 585 ? -17.222 -23.768 -50.765 1.00 95.50 585 ASN A O 1
ATOM 4676 N N . VAL A 1 586 ? -18.285 -25.704 -51.179 1.00 95.38 586 VAL A N 1
ATOM 4677 C CA . VAL A 1 586 ? -17.680 -26.408 -50.038 1.00 95.38 586 VAL A CA 1
ATOM 4678 C C . VAL A 1 586 ? -16.170 -26.547 -50.207 1.00 95.38 586 VAL A C 1
ATOM 4680 O O . VAL A 1 586 ? -15.427 -26.197 -49.292 1.00 95.38 586 VAL A O 1
ATOM 4683 N N . LEU A 1 587 ? -15.692 -27.020 -51.362 1.00 95.62 587 LEU A N 1
ATOM 4684 C CA . LEU A 1 587 ? -14.261 -27.213 -51.609 1.00 95.62 587 LEU A CA 1
ATOM 4685 C C . LEU A 1 587 ? -13.507 -25.883 -51.620 1.00 95.62 587 LEU A C 1
ATOM 4687 O O . LEU A 1 587 ? -12.444 -25.783 -51.006 1.00 95.62 587 LEU A O 1
ATOM 4691 N N . LEU A 1 588 ? -14.057 -24.852 -52.267 1.00 96.94 588 LEU A N 1
ATOM 4692 C CA . LEU A 1 588 ? -13.430 -23.533 -52.294 1.00 96.94 588 LEU A CA 1
ATOM 4693 C C . LEU A 1 588 ? -13.416 -22.902 -50.900 1.00 96.94 588 LEU A C 1
ATOM 4695 O O . LEU A 1 588 ? -12.351 -22.486 -50.445 1.00 96.94 588 LEU A O 1
ATOM 4699 N N . GLY A 1 589 ? -14.537 -22.913 -50.175 1.00 96.00 589 GLY A N 1
ATOM 4700 C CA . GLY A 1 589 ? -14.598 -22.431 -48.793 1.00 96.00 589 GLY A CA 1
ATOM 4701 C C . GLY A 1 589 ? -13.605 -23.156 -47.877 1.00 96.00 589 GLY A C 1
ATOM 4702 O O . GLY A 1 589 ? -12.821 -22.512 -47.176 1.00 96.00 589 GLY A O 1
ATOM 4703 N N . ALA A 1 590 ? -13.558 -24.490 -47.948 1.00 94.25 590 ALA A N 1
ATOM 4704 C CA . ALA A 1 590 ? -12.601 -25.301 -47.197 1.00 94.25 590 ALA A CA 1
ATOM 4705 C C . ALA A 1 590 ? -11.145 -24.987 -47.576 1.00 94.25 590 ALA A C 1
ATOM 4707 O O . ALA A 1 590 ? -10.289 -24.926 -46.694 1.00 94.25 590 ALA A O 1
ATOM 4708 N N . SER A 1 591 ? -10.856 -24.735 -48.858 1.00 95.38 591 SER A N 1
ATOM 4709 C CA . SER A 1 591 ? -9.512 -24.370 -49.321 1.00 95.38 591 SER A CA 1
ATOM 4710 C C . SER A 1 591 ? -9.046 -23.023 -48.761 1.00 95.38 591 SER A C 1
ATOM 4712 O O . SER A 1 591 ? -7.906 -22.920 -48.309 1.00 95.38 591 SER A O 1
ATOM 4714 N N . TYR A 1 592 ? -9.931 -22.022 -48.693 1.00 96.94 592 TYR A N 1
ATOM 4715 C CA . TYR A 1 592 ? -9.642 -20.729 -48.071 1.00 96.94 592 TYR A CA 1
ATOM 4716 C C . TYR A 1 592 ? -9.346 -20.877 -46.577 1.00 96.94 592 TYR A C 1
ATOM 4718 O O . TYR A 1 592 ? -8.356 -20.332 -46.083 1.00 96.94 592 TYR A O 1
ATOM 4726 N N . PHE A 1 593 ? -10.158 -21.659 -45.861 1.00 94.25 593 PHE A N 1
ATOM 4727 C CA . PHE A 1 593 ? -9.926 -21.924 -44.443 1.00 94.25 593 PHE A CA 1
ATOM 4728 C C . PHE A 1 593 ? -8.609 -22.677 -44.208 1.00 94.25 593 PHE A C 1
ATOM 4730 O O . PHE A 1 593 ? -7.808 -22.273 -43.365 1.00 94.25 593 PHE A O 1
ATOM 4737 N N . ALA A 1 594 ? -8.343 -23.728 -44.990 1.00 93.94 594 ALA A N 1
ATOM 4738 C CA . ALA A 1 594 ? -7.112 -24.507 -44.904 1.00 93.94 594 ALA A CA 1
ATOM 4739 C C . ALA A 1 594 ? -5.877 -23.648 -45.202 1.00 93.94 594 ALA A C 1
ATOM 4741 O O . ALA A 1 594 ? -4.899 -23.709 -44.459 1.00 93.94 594 ALA A O 1
ATOM 4742 N N . LEU A 1 595 ? -5.929 -22.801 -46.234 1.00 95.25 595 LEU A N 1
ATOM 4743 C CA . LEU A 1 595 ? -4.845 -21.883 -46.570 1.00 95.25 595 LEU A CA 1
ATOM 4744 C C . LEU A 1 595 ? -4.584 -20.893 -45.430 1.00 95.25 595 LEU A C 1
ATOM 4746 O O . LEU A 1 595 ? -3.437 -20.726 -45.020 1.00 95.25 595 LEU A O 1
ATOM 4750 N N . GLY A 1 596 ? -5.634 -20.296 -44.859 1.00 93.19 596 GLY A N 1
ATOM 4751 C CA . GLY A 1 596 ? -5.515 -19.436 -43.682 1.00 93.19 596 GLY A CA 1
ATOM 4752 C C . GLY A 1 596 ? -4.898 -20.157 -42.480 1.00 93.19 596 GLY A C 1
ATOM 4753 O O . GLY A 1 596 ? -3.972 -19.637 -41.856 1.00 93.19 596 GLY A O 1
ATOM 4754 N N . ALA A 1 597 ? -5.346 -21.380 -42.189 1.00 90.81 597 ALA A N 1
ATOM 4755 C CA . ALA A 1 597 ? -4.818 -22.191 -41.094 1.00 90.81 597 ALA A CA 1
ATOM 4756 C C . ALA A 1 597 ? -3.340 -22.563 -41.308 1.00 90.81 597 ALA A C 1
ATOM 4758 O O . ALA A 1 597 ? -2.544 -22.494 -40.371 1.00 90.81 597 ALA A O 1
ATOM 4759 N N . VAL A 1 598 ? -2.949 -22.890 -42.545 1.00 93.12 598 VAL A N 1
ATOM 4760 C CA . VAL A 1 598 ? -1.552 -23.142 -42.927 1.00 93.12 598 VAL A CA 1
ATOM 4761 C C . VAL A 1 598 ? -0.707 -21.885 -42.735 1.00 93.12 598 VAL A C 1
ATOM 4763 O O . VAL A 1 598 ? 0.364 -21.968 -42.138 1.00 93.12 598 VAL A O 1
ATOM 4766 N N . MET A 1 599 ? -1.180 -20.712 -43.165 1.00 92.75 599 MET A N 1
ATOM 4767 C CA . MET A 1 599 ? -0.449 -19.453 -42.966 1.00 92.75 599 MET A CA 1
ATOM 4768 C C . MET A 1 599 ? -0.270 -19.121 -41.482 1.00 92.75 599 MET A C 1
ATOM 4770 O O . MET A 1 599 ? 0.813 -18.692 -41.073 1.00 92.75 599 MET A O 1
ATOM 4774 N N . MET A 1 600 ? -1.297 -19.366 -40.664 1.00 89.19 600 MET A N 1
ATOM 4775 C CA . MET A 1 600 ? -1.219 -19.238 -39.210 1.00 89.19 600 MET A CA 1
ATOM 4776 C C . MET A 1 600 ? -0.183 -20.206 -38.617 1.00 89.19 600 MET A C 1
ATOM 4778 O O . MET A 1 600 ? 0.690 -19.778 -37.862 1.00 89.19 600 MET A O 1
ATOM 4782 N N . TYR A 1 601 ? -0.213 -21.482 -39.014 1.00 87.56 601 TYR A N 1
ATOM 4783 C CA . TYR A 1 601 ? 0.717 -22.513 -38.539 1.00 87.56 601 TYR A CA 1
ATOM 4784 C C . TYR A 1 601 ? 2.176 -22.232 -38.928 1.00 87.56 601 TYR A C 1
ATOM 4786 O O . TYR A 1 601 ? 3.080 -22.371 -38.105 1.00 87.56 601 TYR A O 1
ATOM 4794 N N . LEU A 1 602 ? 2.416 -21.780 -40.163 1.00 87.88 602 LEU A N 1
ATOM 4795 C CA . LEU A 1 602 ? 3.749 -21.432 -40.667 1.00 87.88 602 LEU A CA 1
ATOM 4796 C C . LEU A 1 602 ? 4.307 -20.133 -40.069 1.00 87.88 602 LEU A C 1
ATOM 4798 O O . LEU A 1 602 ? 5.478 -19.818 -40.286 1.00 87.88 602 LEU A O 1
ATOM 4802 N N . ARG A 1 603 ? 3.494 -19.374 -39.320 1.00 85.88 603 ARG A N 1
ATOM 4803 C CA . ARG A 1 603 ? 3.881 -18.122 -38.653 1.00 85.88 603 ARG A CA 1
ATOM 4804 C C . ARG A 1 603 ? 4.592 -17.138 -39.586 1.00 85.88 603 ARG A C 1
ATOM 4806 O O . ARG A 1 603 ? 5.581 -16.535 -39.178 1.00 85.88 603 ARG A O 1
ATOM 4813 N N . VAL A 1 604 ? 4.096 -16.964 -40.816 1.00 88.06 604 VAL A N 1
ATOM 4814 C CA . VAL A 1 604 ? 4.712 -16.188 -41.920 1.00 88.06 604 VAL A CA 1
ATOM 4815 C C . VAL A 1 604 ? 5.188 -14.797 -41.470 1.00 88.06 604 VAL A C 1
ATOM 4817 O O . VAL A 1 604 ? 4.446 -13.822 -41.525 1.00 88.06 604 VAL A O 1
ATOM 4820 N N . GLY A 1 605 ? 6.409 -14.703 -40.938 1.00 82.44 605 GLY A N 1
ATOM 4821 C CA . GLY A 1 605 ? 6.936 -13.495 -40.296 1.00 82.44 605 GLY A CA 1
ATOM 4822 C C . GLY A 1 605 ? 6.062 -12.897 -39.180 1.00 82.44 605 GLY A C 1
ATOM 4823 O O . GLY A 1 605 ? 6.187 -11.705 -38.927 1.00 82.44 605 GLY A O 1
ATOM 4824 N N . GLY A 1 606 ? 5.164 -13.666 -38.548 1.00 84.19 606 GLY A N 1
ATOM 4825 C CA . GLY A 1 606 ? 4.159 -13.163 -37.591 1.00 84.19 606 GLY A CA 1
ATOM 4826 C C . GLY A 1 606 ? 2.877 -12.588 -38.221 1.00 84.19 606 GLY A C 1
ATOM 4827 O O . GLY A 1 606 ? 2.050 -12.032 -37.510 1.00 84.19 606 GLY A O 1
ATOM 4828 N N . TRP A 1 607 ? 2.684 -12.731 -39.537 1.00 91.81 607 TRP A N 1
ATOM 4829 C CA . TRP A 1 607 ? 1.494 -12.264 -40.271 1.00 91.81 607 TRP A CA 1
ATOM 4830 C C . TRP A 1 607 ? 0.448 -13.352 -40.529 1.00 91.81 607 TRP A C 1
ATOM 4832 O O . TRP A 1 607 ? -0.597 -13.078 -41.113 1.00 91.81 607 TRP A O 1
ATOM 4842 N N . GLY A 1 608 ? 0.711 -14.588 -40.096 1.00 92.50 608 GLY A N 1
ATOM 4843 C CA . GLY A 1 608 ? -0.162 -15.734 -40.357 1.00 92.50 608 GLY A CA 1
ATOM 4844 C C . GLY A 1 608 ? -1.600 -15.543 -39.865 1.00 92.50 608 GLY A C 1
ATOM 4845 O O . GLY A 1 608 ? -2.537 -15.917 -40.562 1.00 92.50 608 GLY A O 1
ATOM 4846 N N . HIS A 1 609 ? -1.777 -14.901 -38.707 1.00 94.12 609 HIS A N 1
ATOM 4847 C CA . HIS A 1 609 ? -3.096 -14.623 -38.131 1.00 94.12 609 HIS A CA 1
ATOM 4848 C C . HIS A 1 609 ? -3.879 -13.578 -38.955 1.00 94.12 609 HIS A C 1
ATOM 4850 O O . HIS A 1 609 ? -5.039 -13.789 -39.292 1.00 94.12 609 HIS A O 1
ATOM 4856 N N . CYS A 1 610 ? -3.221 -12.499 -39.387 1.00 95.44 610 CYS A N 1
ATOM 4857 C CA . CYS A 1 610 ? -3.809 -11.492 -40.277 1.00 95.44 610 CYS A CA 1
ATOM 4858 C C . CYS A 1 610 ? -4.254 -12.111 -41.615 1.00 95.44 610 CYS A C 1
ATOM 4860 O O . CYS A 1 610 ? -5.350 -11.843 -42.110 1.00 95.44 610 CYS A O 1
ATOM 4862 N N . LEU A 1 611 ? -3.428 -13.000 -42.182 1.00 95.56 611 LEU A N 1
ATOM 4863 C CA . LEU A 1 611 ? -3.770 -13.736 -43.401 1.00 95.56 611 LEU A CA 1
ATOM 4864 C C . LEU A 1 611 ? -4.972 -14.665 -43.192 1.00 95.56 611 LEU A C 1
ATOM 4866 O O . LEU A 1 611 ? -5.824 -14.740 -44.074 1.00 95.56 611 LEU A O 1
ATOM 4870 N N . LEU A 1 612 ? -5.095 -15.318 -42.032 1.00 95.69 612 LEU A N 1
ATOM 4871 C CA . LEU A 1 612 ? -6.280 -16.111 -41.696 1.00 95.69 612 LEU A CA 1
ATOM 4872 C C . LEU A 1 612 ? -7.562 -15.259 -41.738 1.00 95.69 612 LEU A C 1
ATOM 4874 O O . LEU A 1 612 ? -8.554 -15.711 -42.308 1.00 95.69 612 LEU A O 1
ATOM 4878 N N . HIS A 1 613 ? -7.550 -14.023 -41.224 1.00 96.62 613 HIS A N 1
ATOM 4879 C CA . HIS A 1 613 ? -8.714 -13.123 -41.290 1.00 96.62 613 HIS A CA 1
ATOM 4880 C C . HIS A 1 613 ? -9.074 -12.745 -42.729 1.00 96.62 613 HIS A C 1
ATOM 4882 O O . HIS A 1 613 ? -10.245 -12.773 -43.107 1.00 96.62 613 HIS A O 1
ATOM 4888 N N . ILE A 1 614 ? -8.065 -12.456 -43.555 1.00 96.75 614 ILE A N 1
ATOM 4889 C CA . ILE A 1 614 ? -8.259 -12.162 -44.980 1.00 96.75 614 ILE A CA 1
ATOM 4890 C C . ILE A 1 614 ? -8.892 -13.367 -45.690 1.00 96.75 614 ILE A C 1
ATOM 4892 O O . ILE A 1 614 ? -9.911 -13.223 -46.366 1.00 96.75 614 ILE A O 1
ATOM 4896 N N . PHE A 1 615 ? -8.337 -14.568 -45.504 1.00 97.25 615 PHE A N 1
ATOM 4897 C CA . PHE A 1 615 ? -8.858 -15.784 -46.135 1.00 97.25 615 PHE A CA 1
ATOM 4898 C C . PHE A 1 615 ? -10.225 -16.211 -45.586 1.00 97.25 615 PHE A C 1
ATOM 4900 O O . PHE A 1 615 ? -11.027 -16.779 -46.326 1.00 97.25 615 PHE A O 1
ATOM 4907 N N . SER A 1 616 ? -10.552 -15.854 -44.343 1.00 96.56 616 SER A N 1
ATOM 4908 C CA . SER A 1 616 ? -11.898 -16.036 -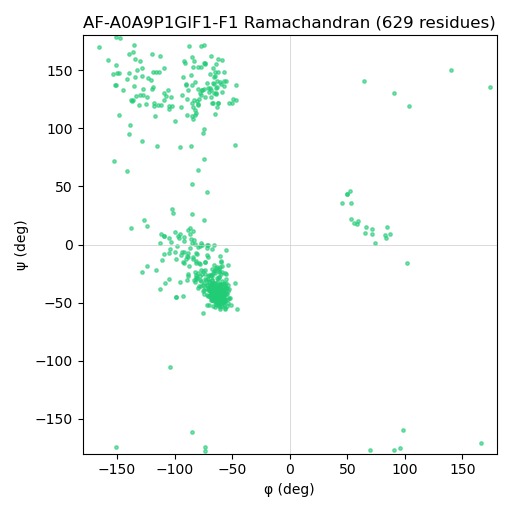43.783 1.00 96.56 616 SER A CA 1
ATOM 4909 C C . SER A 1 616 ? -12.963 -15.250 -44.559 1.00 96.56 616 SER A C 1
ATOM 4911 O O . SER A 1 616 ? -14.125 -15.653 -44.580 1.00 96.56 616 SER A O 1
ATOM 4913 N N . GLY A 1 617 ? -12.581 -14.183 -45.273 1.00 96.81 617 GLY A N 1
ATOM 4914 C CA . GLY A 1 617 ? -13.458 -13.509 -46.230 1.00 96.81 617 GLY A CA 1
ATOM 4915 C C . GLY A 1 617 ? -13.872 -14.410 -47.399 1.00 96.81 617 GLY A C 1
ATOM 4916 O O . GLY A 1 617 ? -15.048 -14.443 -47.751 1.00 96.81 617 GLY A O 1
ATOM 4917 N N . GLY A 1 618 ? -12.946 -15.203 -47.952 1.00 96.75 618 GLY A N 1
ATOM 4918 C CA . GLY A 1 618 ? -13.251 -16.180 -49.007 1.00 96.75 618 GLY A CA 1
ATOM 4919 C C . GLY A 1 618 ? -14.149 -17.320 -48.515 1.00 96.75 618 GLY A C 1
ATOM 4920 O O . GLY A 1 618 ? -15.085 -17.721 -49.203 1.00 96.75 618 GLY A O 1
ATOM 4921 N N . LEU A 1 619 ? -13.933 -17.779 -47.280 1.00 96.38 619 LEU A N 1
ATOM 4922 C CA . LEU A 1 619 ? -14.820 -18.740 -46.618 1.00 96.38 619 LEU A CA 1
ATOM 4923 C C . LEU A 1 619 ? -16.251 -18.192 -46.478 1.00 96.38 619 LEU A C 1
ATOM 4925 O O . LEU A 1 619 ? -17.205 -18.869 -46.858 1.00 96.38 619 LEU A O 1
ATOM 4929 N N . CYS A 1 620 ? -16.400 -16.953 -45.998 1.00 96.62 620 CYS A N 1
ATOM 4930 C CA . CYS A 1 620 ? -17.705 -16.296 -45.880 1.00 96.62 620 CYS A CA 1
ATOM 4931 C C . CYS A 1 620 ? -18.385 -16.117 -47.241 1.00 96.62 620 CYS A C 1
ATOM 4933 O O . CYS A 1 620 ? -19.587 -16.351 -47.357 1.00 96.62 620 CYS A O 1
ATOM 4935 N N . TYR A 1 621 ? -17.617 -15.757 -48.276 1.00 96.50 621 TYR A N 1
ATOM 4936 C CA . TYR A 1 621 ? -18.127 -15.626 -49.639 1.00 96.50 621 TYR A CA 1
ATOM 4937 C C . TYR A 1 621 ? -18.795 -16.922 -50.111 1.00 96.50 621 TYR A C 1
ATOM 4939 O O . TYR A 1 621 ? -19.970 -16.914 -50.476 1.00 96.50 621 TYR A O 1
ATOM 4947 N N . HIS A 1 622 ? -18.077 -18.045 -50.049 1.00 96.38 622 HIS A N 1
ATOM 4948 C CA . HIS A 1 622 ? -18.602 -19.326 -50.524 1.00 96.38 622 HIS A CA 1
ATOM 4949 C C . HIS A 1 622 ? -19.715 -19.884 -49.636 1.00 96.38 622 HIS A C 1
ATOM 4951 O O . HIS A 1 622 ? -20.658 -20.478 -50.152 1.00 96.38 622 HIS A O 1
ATOM 4957 N N . ALA A 1 623 ? -19.675 -19.636 -48.324 1.00 95.25 623 ALA A N 1
ATOM 4958 C CA . ALA A 1 623 ? -20.787 -19.981 -47.444 1.00 95.25 623 ALA A CA 1
ATOM 4959 C C . ALA A 1 623 ? -22.069 -19.220 -47.834 1.00 95.25 623 ALA A C 1
ATOM 4961 O O . ALA A 1 623 ? -23.148 -19.806 -47.878 1.00 95.25 623 ALA A O 1
ATOM 4962 N N . MET A 1 624 ? -21.974 -17.928 -48.163 1.00 93.62 624 MET A N 1
ATOM 4963 C CA . MET A 1 624 ? -23.137 -17.147 -48.598 1.00 93.62 624 MET A CA 1
ATOM 4964 C C . MET A 1 624 ? -23.658 -17.575 -49.973 1.00 93.62 624 MET A C 1
ATOM 4966 O O . MET A 1 624 ? -24.873 -17.627 -50.151 1.00 93.62 624 MET A O 1
ATOM 4970 N N . GLN A 1 625 ? -22.774 -17.941 -50.908 1.00 92.62 625 GLN A N 1
ATOM 4971 C CA . GLN A 1 625 ? -23.175 -18.519 -52.199 1.00 92.62 625 GLN A CA 1
ATOM 4972 C C . GLN A 1 625 ? -23.869 -19.880 -52.036 1.00 92.62 625 GLN A C 1
ATOM 4974 O O . GLN A 1 625 ? -24.848 -20.166 -52.712 1.00 92.62 625 GLN A O 1
ATOM 4979 N N . ALA A 1 626 ? -23.425 -20.712 -51.094 1.00 91.94 626 ALA A N 1
ATOM 4980 C CA . ALA A 1 626 ? -24.095 -21.979 -50.802 1.00 91.94 626 ALA A CA 1
ATOM 4981 C C . ALA A 1 626 ? -25.490 -21.788 -50.175 1.00 91.94 626 ALA A C 1
ATOM 4983 O O . ALA A 1 626 ? -26.382 -22.620 -50.348 1.00 91.94 626 ALA A O 1
ATOM 4984 N N . SER A 1 627 ? -25.680 -20.700 -49.422 1.00 87.69 627 SER A N 1
ATOM 4985 C CA . SER A 1 627 ? -26.966 -20.346 -48.808 1.00 87.69 627 SER A CA 1
ATOM 4986 C C . SER A 1 627 ? -27.993 -19.908 -49.845 1.00 87.69 627 SER A C 1
ATOM 4988 O O . SER A 1 627 ? -29.177 -20.224 -49.731 1.00 87.69 627 SER A O 1
ATOM 4990 N N . SER A 1 628 ? -27.544 -19.195 -50.873 1.00 82.69 628 SER A N 1
ATOM 4991 C CA . SER A 1 628 ? -28.437 -18.632 -51.871 1.00 82.69 628 SER A CA 1
ATOM 4992 C C . SER A 1 628 ? -29.024 -19.653 -52.838 1.00 82.69 628 SER A C 1
ATOM 4994 O O . SER A 1 628 ? -30.112 -19.430 -53.354 1.00 82.69 628 SER A O 1
ATOM 4996 N N . LEU A 1 629 ? -28.379 -20.810 -52.999 1.00 81.50 629 LEU A N 1
ATOM 4997 C CA . LEU A 1 629 ? -28.944 -21.967 -53.699 1.00 81.50 629 LEU A CA 1
ATOM 4998 C C . LEU A 1 629 ? -30.140 -22.606 -52.962 1.00 81.50 629 LEU A C 1
ATOM 5000 O O . LEU A 1 629 ? -30.722 -23.566 -53.460 1.00 81.50 629 LEU A O 1
ATOM 5004 N N . LEU A 1 630 ? -30.483 -22.124 -51.759 1.00 74.75 630 LEU A N 1
ATOM 5005 C CA . LEU A 1 630 ? -31.626 -22.600 -50.976 1.00 74.75 630 LEU A CA 1
ATOM 5006 C C . LEU A 1 630 ? -32.873 -21.713 -51.071 1.00 74.75 630 LEU A C 1
ATOM 5008 O O . LEU A 1 630 ? -33.881 -22.064 -50.446 1.00 74.75 630 LEU A O 1
ATOM 5012 N N . ALA A 1 631 ? -32.759 -20.555 -51.724 1.00 59.22 631 ALA A N 1
ATOM 5013 C CA . ALA A 1 631 ? -33.864 -19.660 -52.056 1.00 59.22 631 ALA A CA 1
ATOM 5014 C C . ALA A 1 631 ? -34.357 -19.988 -53.466 1.00 59.22 631 ALA A C 1
ATOM 5016 O O . ALA A 1 631 ? -35.594 -19.988 -53.650 1.00 59.22 631 ALA A O 1
#

Organism: NCBI:txid2562237

pLDDT: mean 87.74, std 13.93, range [31.05, 98.12]

Solvent-accessible surface area (backbone atoms only — not comparable to full-atom values): 33985 Å² total; per-residue (Å²): 128,55,76,64,29,53,51,29,34,55,48,50,61,55,44,40,75,79,44,67,57,25,46,63,51,60,37,35,75,72,66,66,43,56,57,44,41,37,44,58,27,31,40,36,36,41,76,45,68,46,81,97,68,39,48,23,39,39,35,29,41,25,53,61,68,36,77,15,52,74,89,62,89,78,73,76,86,92,81,75,60,19,31,78,67,36,83,64,61,82,82,43,49,44,82,74,46,76,46,57,35,89,62,38,72,91,47,53,64,60,53,50,55,51,48,44,55,50,17,53,54,45,26,43,27,49,63,71,36,48,71,45,98,85,74,46,69,33,30,36,41,54,61,32,43,31,28,49,61,73,49,43,33,62,67,39,39,37,72,23,29,67,85,44,50,75,90,47,95,84,57,81,71,76,40,66,10,35,34,46,58,26,43,19,28,27,86,98,19,60,59,82,52,56,53,93,81,26,66,26,65,81,29,51,57,74,64,83,38,43,82,48,89,28,55,51,69,75,38,35,54,41,35,74,79,44,54,58,62,30,59,36,71,41,69,64,56,49,30,26,70,38,58,46,23,29,51,49,14,39,48,48,62,66,48,44,81,78,33,60,59,96,47,72,65,48,11,38,48,45,53,38,53,51,49,50,51,51,22,62,76,67,76,45,84,77,84,62,97,68,62,47,57,71,48,30,34,60,73,76,94,64,82,25,64,39,65,76,85,61,41,71,47,32,59,53,49,39,56,46,47,28,50,58,37,56,78,46,46,90,77,45,58,85,88,33,68,64,45,50,46,29,52,35,33,42,35,48,49,48,37,55,53,54,60,72,70,50,54,66,75,63,57,68,71,59,48,51,52,43,50,53,42,45,34,54,24,48,48,48,48,51,50,46,51,53,48,51,53,51,54,51,52,51,50,51,52,49,52,51,48,51,52,50,51,64,59,48,77,74,60,94,78,87,88,85,89,85,84,88,65,56,70,48,26,58,92,59,37,50,47,67,47,25,45,44,36,28,57,30,50,48,41,30,39,51,45,39,51,48,52,71,70,69,58,94,54,96,77,65,84,38,67,41,58,54,45,38,40,47,33,49,52,66,28,38,66,36,40,29,49,32,25,46,35,46,33,68,56,71,39,85,52,55,83,63,58,87,60,82,92,80,86,67,77,85,70,66,80,41,39,62,56,47,28,56,38,31,54,34,48,29,28,28,44,35,23,39,44,45,34,94,43,71,68,60,29,50,50,39,47,55,52,32,51,46,51,42,52,47,65,72,67,42,71,72,74,50,73,68,57,53,53,48,54,53,50,53,37,55,51,55,32,43,43,46,38,44,78,72,65,40,52,65,38,40,52,52,18,50,48,27,46,49,52,14,51,49,35,37,73,67,40,55,93,48,43,8,61,34,46,26,30,51,25,40,18,50,23,48,51,26,51,53,57,54,40,56,79,74,109

Mean predicted aligned error: 15.9 Å

Radius of gyration: 34.73 Å; Cα contacts (8 Å, |Δi|>4): 879; chains: 1; bounding box: 71×66×104 Å

Sequence (631 aa):
MTAVESQLQLFWDRFRVCRPSHMIFEASDAGQVVLKRTLPFLIHGDEGRGKKKQGVLIVNAHSILGKGVATKRKRKPGTEQGMNYSGSTFCTRFVLGVLPKSWYEENDDAYFGLVDRLADDFSTLATTGITGPDNQRFWAATLYCKGDWPFLLKVGHLWRSFHNAPKKESSRTPCTGVCHLCDAGVPDVPYEDLTMNGEWVFTQGTTVPWTQYPDLLASCPHDRSFPATFFAPDPWHNWHLGEGRALVANCMKLICPLADGSNMDQKVDSLFEDYKAYCKQNRRQVYASRFSANMFNLIGNEFPSGSWTKGNFTTSLVKWLDHWLNSRRNTFEDGSLLMKAATATSLANQVFTRLYLQPLWIPGHIARSIASQWENFLVLHQRMAAQAIAENRIRRKKKELTRITNQISGINKSPSSKLNGDRRSLDGMTPLQEYCNAISMIIPGLVCMYLYKHQPYENWWSWRMSWMTFSVLIHLPFSCSYHVLLAKRLLEDAVDNTVPCSLISPKNNQARRLDQSFIHFTCLVTGVALSQDEIFSTICVILNLYFISRLWAAKDAGLLERMGNIGVGVVMYGLPPLLRGDFVNVLLGASYFALGAVMMYLRVGGWGHCLLHIFSGGLCYHAMQASSLLA

Nearest PDB structures (foldseek):
  9ivm-assembly1_R  TM=4.336E-01  e=3.310E+00  Homo sapiens
  7dty-assembly1_R  TM=4.995E-01  e=5.436E+00  Homo sapiens
  8jrv-assembly1_R  TM=2.801E-01  e=1.405E+00  Influenza A virus (A/Victoria/3/1975(H3N2))